Protein AF-0000000077049548 (afdb_homodimer)

Solvent-accessible surface area (backbone atoms only — not comparable to full-atom values): 28553 Å² total; per-residue (Å²): 128,61,29,34,34,37,39,36,40,35,47,70,86,26,44,59,67,60,49,52,52,50,53,41,50,53,29,49,76,67,76,37,63,57,44,39,32,38,60,30,44,77,62,73,90,47,93,85,62,75,56,80,41,52,42,52,79,80,43,31,29,67,56,37,22,68,75,67,72,37,53,69,68,55,10,49,52,47,44,48,46,49,44,51,74,42,48,64,58,56,51,57,60,57,64,75,51,66,58,65,30,35,37,38,33,38,47,49,35,61,51,49,49,36,31,70,41,60,40,46,22,52,41,43,50,49,43,40,72,73,51,40,48,57,32,34,36,37,34,38,39,38,78,62,49,76,46,63,58,40,42,49,18,44,47,33,48,50,49,18,30,42,60,42,40,71,43,55,73,44,42,33,29,21,54,42,82,80,47,55,68,70,60,49,57,60,61,64,62,52,44,26,64,58,47,38,53,51,48,42,65,70,66,42,98,40,98,46,53,55,57,46,49,16,50,26,47,26,38,49,60,35,43,49,84,49,59,44,62,30,32,97,89,34,67,68,35,47,49,51,50,53,50,52,52,33,59,75,64,47,56,63,53,64,70,55,50,66,74,63,61,78,77,77,77,78,72,77,81,122,127,60,29,33,35,38,39,36,40,36,46,70,86,26,44,58,68,59,48,51,52,50,51,41,51,53,30,48,76,68,77,36,63,55,44,40,31,38,60,30,42,78,63,73,89,46,94,84,61,75,58,81,40,52,40,50,79,80,44,30,30,67,57,37,21,68,75,68,71,38,53,70,67,55,10,48,52,47,44,48,46,50,44,50,73,40,48,64,58,56,50,55,61,55,64,77,49,65,58,67,30,33,36,37,34,38,47,47,36,61,51,49,49,36,32,70,41,61,38,48,22,53,39,44,49,49,42,40,72,73,50,40,48,58,31,33,35,37,34,37,41,38,75,63,48,73,45,62,58,40,41,50,16,45,48,34,46,51,51,18,30,43,59,41,39,71,42,54,74,46,41,31,28,22,54,44,82,79,45,54,69,70,61,49,57,60,62,64,60,50,48,25,63,58,46,40,53,52,46,41,68,70,67,42,100,41,96,45,53,56,56,46,50,17,52,25,47,25,38,49,59,37,41,49,82,49,59,44,63,30,33,96,89,33,66,67,34,46,48,53,51,55,51,51,53,32,59,76,65,46,55,63,53,65,70,54,50,66,73,64,60,75,76,74,75,77,71,76,82,121

InterPro domains:
  IPR004130 GPN-loop GTPase [PF03029] (8-251)
  IPR004130 GPN-loop GTPase [PTHR21231] (4-261)
  IPR027417 P-loop containing nucleoside triphosphate hydrolase [G3DSA:3.40.50.300] (5-262)
  IPR027417 P-loop containing nucleoside triphosphate hydrolase [SSF52540] (8-242)
  IPR030228 GPN-loop GTPase 3 [cd17872] (4-180)

Radius of gyration: 25.31 Å; Cα contacts (8 Å, |Δi|>4): 900; chains: 2; bounding box: 52×111×71 Å

Foldseek 3Di:
DFEEEEEEAAAPPLCLQVLLVLLCVVCVVVVAAEFEEEPFLADDDDPPDDHLYYLVVVPHLVCQCVVVVDDSVVSRLVSLQVCLVVVVVVLVSPVVDDRHHYYYYRHHNPLCCQAVNLSLLSNLVVVVVSRYQYEYEYGDELVQPQALVSLLVRVVSQVRSCVSNVHHYAYAHEPCVVDDPVSVVCQQFPQLVNSLVVVCVVVPPPVCVVVSVVSSVVCNVVGRSHYQYDYSVDVVSSVVVVVVSCVRSVNCPVVPCVVVPPPPPPPPPD/DFAEEEEEAAAPPLCLQVLLVLLCVLCVVVVAAEFEEEPFLADDDDPPDDHLYYLVVVPHLVCQCVVVVDDSVVSRLVSLQVCLVVVVVVLVSVVVDDRHHYYYYRHHNPLCCQAVNLSLLSNLVVVVVSRYQYEYEYGDELVQPQALVSLLVRVVSQVRSCVSNVHHYAYAHEPCVVDDPVSVVCQQFDQLVNSLVVVCVVVPPPVCVVVSVVSSVVCNVVGRSHYQYDYSVDVVSSVVVVVVSCVRSVNCPVVPCVVPPPPPPPPPPD

Organism: Blastocystis hominis (NCBI:txid12968)

Secondary structure (DSSP, 8-state):
--EEEEEEE--TTS-HHHHHHHHHHHHHHTT--EEEEE--TT----TT---SEEGGGT--HHHHHHHHT--HHHHHHHHHHHHHHTHHHHHHHHTTS-TT-EEEEE--S-THHHHT-SHHHHHHHHHHHTTEEEEEEEEEEGGG--SHHHHHHHHHHHHHHHHHHTS-EEEEEE-GGGS-HHHHHHHHS--HHHHHHHHHHHH-S-TTHHHHHHHHHHHHHT---PEEE--TT-HHHHHHHHHHHHHHTTTTHHHHHTT-----------/--EEEEEEE--TTS-HHHHHHHHHHHHHHTT--EEEEE--TT----TT---SEEGGGT--HHHHHHHHT--HHHHHHHHHHHHHHTHHHHHHHHTTS-TT-EEEEE--S-THHHHT-SHHHHHHHHHHHTTEEEEEEEEEEGGG--SHHHHHHHHHHHHHHHHHHTS-EEEEEE-GGGS-HHHHHHHHS--HHHHHHHHHHHH-S-TTHHHHHHHHHHHHHT----EEE--TT-HHHHHHHHHHHHHHTTTTHHHHHTT-----------

Structure (mmCIF, N/CA/C/O backbone):
data_AF-0000000077049548-model_v1
#
loop_
_entity.id
_entity.type
_entity.pdbx_description
1 polymer 'GPN-loop GTPase 3'
#
loop_
_atom_site.group_PDB
_atom_site.id
_atom_site.type_symbol
_atom_site.label_atom_id
_atom_site.label_alt_id
_atom_site.label_comp_id
_atom_site.label_asym_id
_atom_site.label_entity_id
_atom_site.label_seq_id
_atom_site.pdbx_PDB_ins_code
_atom_site.Cartn_x
_atom_site.Cartn_y
_atom_site.Cartn_z
_atom_site.occupancy
_atom_site.B_iso_or_equiv
_atom_site.auth_seq_id
_atom_site.auth_comp_id
_atom_site.auth_asym_id
_atom_site.auth_atom_id
_atom_site.pdbx_PDB_model_num
ATOM 1 N N . MET A 1 1 ? 6.02 31.562 17.547 1 65.31 1 MET A N 1
ATOM 2 C CA . MET A 1 1 ? 4.855 31.141 16.781 1 65.31 1 MET A CA 1
ATOM 3 C C . MET A 1 1 ? 5.207 29.969 15.859 1 65.31 1 MET A C 1
ATOM 5 O O . MET A 1 1 ? 6.352 29.859 15.414 1 65.31 1 MET A O 1
ATOM 9 N N . VAL A 1 2 ? 4.52 28.781 15.922 1 84.06 2 VAL A N 1
ATOM 10 C CA . VAL A 1 2 ? 4.926 27.562 15.219 1 84.06 2 VAL A CA 1
ATOM 11 C C . VAL A 1 2 ? 3.873 27.188 14.18 1 84.06 2 VAL A C 1
ATOM 13 O O . VAL A 1 2 ? 2.676 27.375 14.406 1 84.06 2 VAL A O 1
ATOM 16 N N . ARG A 1 3 ? 4.262 26.969 12.93 1 91.56 3 ARG A N 1
ATOM 17 C CA . ARG A 1 3 ? 3.393 26.438 11.891 1 91.56 3 ARG A CA 1
ATOM 18 C C . ARG A 1 3 ? 2.992 25 12.188 1 91.56 3 ARG A C 1
ATOM 20 O O . ARG A 1 3 ? 3.854 24.141 12.398 1 91.56 3 ARG A O 1
ATOM 27 N N . CYS A 1 4 ? 1.661 24.812 12.328 1 94.12 4 CYS A N 1
ATOM 28 C CA . CYS A 1 4 ? 1.133 23.484 12.617 1 94.12 4 CYS A CA 1
ATOM 29 C C . CYS A 1 4 ? 0.295 22.969 11.461 1 94.12 4 CYS A C 1
ATOM 31 O O . CYS A 1 4 ? -0.096 23.734 10.578 1 94.12 4 CYS A O 1
ATOM 33 N N . GLY A 1 5 ? 0.14 21.719 11.469 1 95.44 5 GLY A N 1
ATOM 34 C CA . GLY A 1 5 ? -0.709 21.234 10.391 1 95.44 5 GLY A CA 1
ATOM 35 C C . GLY A 1 5 ? -0.868 19.734 10.391 1 95.44 5 GLY A C 1
ATOM 36 O O . GLY A 1 5 ? -0.428 19.047 11.32 1 95.44 5 GLY A O 1
ATOM 37 N N . GLN A 1 6 ? -1.637 19.25 9.43 1 97.62 6 GLN A N 1
ATOM 38 C CA . GLN A 1 6 ? -1.925 17.828 9.219 1 97.62 6 GLN A CA 1
ATOM 39 C C . GLN A 1 6 ? -1.451 17.375 7.844 1 97.62 6 GLN A C 1
ATOM 41 O O . GLN A 1 6 ? -1.656 18.062 6.848 1 97.62 6 GLN A O 1
ATOM 46 N N . LEU A 1 7 ? -0.739 16.281 7.855 1 97.69 7 LEU A N 1
ATOM 47 C CA . LEU A 1 7 ? -0.551 15.531 6.621 1 97.69 7 LEU A CA 1
ATOM 48 C C . LEU A 1 7 ? -1.591 14.422 6.496 1 97.69 7 LEU A C 1
ATOM 50 O O . LEU A 1 7 ? -1.579 13.461 7.273 1 97.69 7 LEU A O 1
ATOM 54 N N . VAL A 1 8 ? -2.465 14.562 5.5 1 97.12 8 VAL A N 1
ATOM 55 C CA . VAL A 1 8 ? -3.586 13.633 5.371 1 97.12 8 VAL A CA 1
ATOM 56 C C . VAL A 1 8 ? -3.217 12.508 4.414 1 97.12 8 VAL A C 1
ATOM 58 O O . VAL A 1 8 ? -2.926 12.75 3.238 1 97.12 8 VAL A O 1
ATOM 61 N N . VAL A 1 9 ? -3.232 11.266 4.93 1 95.5 9 VAL A N 1
ATOM 62 C CA . VAL A 1 9 ? -2.801 10.094 4.176 1 95.5 9 VAL A CA 1
ATOM 63 C C . VAL A 1 9 ? -3.889 9.023 4.211 1 95.5 9 VAL A C 1
ATOM 65 O O . VAL A 1 9 ? -4.758 9.039 5.086 1 95.5 9 VAL A O 1
ATOM 68 N N . GLY A 1 10 ? -3.883 8.141 3.221 1 91.38 10 GLY A N 1
ATOM 69 C CA . GLY A 1 10 ? -4.824 7.035 3.117 1 91.38 10 GLY A CA 1
ATOM 70 C C . GLY A 1 10 ? -5 6.539 1.695 1 91.38 10 GLY A C 1
ATOM 71 O O . GLY A 1 10 ? -4.613 7.215 0.741 1 91.38 10 GLY A O 1
ATOM 72 N N . PRO A 1 11 ? -5.535 5.379 1.593 1 88.19 11 PRO A N 1
ATOM 73 C CA . PRO A 1 11 ? -5.734 4.816 0.256 1 88.19 11 PRO A CA 1
ATOM 74 C C . PRO A 1 11 ? -6.703 5.637 -0.594 1 88.19 11 PRO A C 1
ATOM 76 O O . PRO A 1 11 ? -7.375 6.535 -0.078 1 88.19 11 PRO A O 1
ATOM 79 N N . ALA A 1 12 ? -6.652 5.262 -1.921 1 83.38 12 ALA A N 1
ATOM 80 C CA . ALA A 1 12 ? -7.578 5.922 -2.838 1 83.38 12 ALA A CA 1
ATOM 81 C C . ALA A 1 12 ? -9.023 5.684 -2.42 1 83.38 12 ALA A C 1
ATOM 83 O O . ALA A 1 12 ? -9.391 4.57 -2.033 1 83.38 12 ALA A O 1
ATOM 84 N N . GLY A 1 13 ? -9.797 6.707 -2.389 1 81.81 13 GLY A N 1
ATOM 85 C CA . GLY A 1 13 ? -11.219 6.578 -2.094 1 81.81 13 GLY A CA 1
ATOM 86 C C . GLY A 1 13 ? -11.539 6.746 -0.621 1 81.81 13 GLY A C 1
ATOM 87 O O . GLY A 1 13 ? -12.703 6.754 -0.232 1 81.81 13 GLY A O 1
ATOM 88 N N . SER A 1 14 ? -10.547 6.945 0.199 1 89.31 14 SER A N 1
ATOM 89 C CA . SER A 1 14 ? -10.781 7.031 1.638 1 89.31 14 SER A CA 1
ATOM 90 C C . SER A 1 14 ? -11.375 8.383 2.02 1 89.31 14 SER A C 1
ATOM 92 O O . SER A 1 14 ? -11.828 8.57 3.15 1 89.31 14 SER A O 1
ATOM 94 N N . GLY A 1 15 ? -11.352 9.383 1.109 1 89.94 15 GLY A N 1
ATOM 95 C CA . GLY A 1 15 ? -11.977 10.68 1.364 1 89.94 15 GLY A CA 1
ATOM 96 C C . GLY A 1 15 ? -10.984 11.742 1.788 1 89.94 15 GLY A C 1
ATOM 97 O O . GLY A 1 15 ? -11.328 12.664 2.525 1 89.94 15 GLY A O 1
ATOM 98 N N . LYS A 1 16 ? -9.805 11.625 1.377 1 93.19 16 LYS A N 1
ATOM 99 C CA . LYS A 1 16 ? -8.742 12.547 1.787 1 93.19 16 LYS A CA 1
ATOM 100 C C . LYS A 1 16 ? -9.102 13.992 1.437 1 93.19 16 LYS A C 1
ATOM 102 O O . LYS A 1 16 ? -9.062 14.867 2.297 1 93.19 16 LYS A O 1
ATOM 107 N N . SER A 1 17 ? -9.445 14.227 0.155 1 90.94 17 SER A N 1
ATOM 108 C CA . SER A 1 17 ? -9.758 15.586 -0.277 1 90.94 17 SER A CA 1
ATOM 109 C C . SER A 1 17 ? -10.992 16.125 0.441 1 90.94 17 SER A C 1
ATOM 111 O O . SER A 1 17 ? -11.023 17.297 0.837 1 90.94 17 SER A O 1
ATOM 113 N N . THR A 1 18 ? -11.961 15.305 0.576 1 91.5 18 THR A N 1
ATOM 114 C CA . THR A 1 18 ? -13.164 15.688 1.303 1 91.5 18 THR A CA 1
ATOM 115 C C . THR A 1 18 ? -12.836 16.031 2.75 1 91.5 18 THR A C 1
ATOM 117 O O . THR A 1 18 ? -13.32 17.031 3.279 1 91.5 18 THR A O 1
ATOM 120 N N . TYR A 1 19 ? -12.055 15.219 3.391 1 95.75 19 TYR A N 1
ATOM 121 C CA . TYR A 1 19 ? -11.602 15.469 4.758 1 95.75 19 TYR A CA 1
ATOM 122 C C . TYR A 1 19 ? -10.875 16.797 4.859 1 95.75 19 TYR A C 1
ATOM 124 O O . TYR A 1 19 ? -11.164 17.609 5.754 1 95.75 19 TYR A O 1
ATOM 132 N N . CYS A 1 20 ? -9.93 17.016 3.975 1 96.06 20 CYS A N 1
ATOM 133 C CA . CYS A 1 20 ? -9.133 18.234 3.996 1 96.06 20 CYS A CA 1
ATOM 134 C C . CYS A 1 20 ? -10.016 19.484 3.891 1 96.06 20 CYS A C 1
ATOM 136 O O . CYS A 1 20 ? -9.844 20.438 4.648 1 96.06 20 CYS A O 1
ATOM 138 N N . ASN A 1 21 ? -10.953 19.438 2.984 1 94 21 ASN A N 1
ATOM 139 C CA . ASN A 1 21 ? -11.852 20.562 2.814 1 94 21 ASN A CA 1
ATOM 140 C C . ASN A 1 21 ? -12.727 20.781 4.047 1 94 21 ASN A C 1
ATOM 142 O O . ASN A 1 21 ? -12.961 21.906 4.465 1 94 21 ASN A O 1
ATOM 146 N N . ALA A 1 22 ? -13.219 19.719 4.582 1 95.12 22 ALA A N 1
ATOM 147 C CA . ALA A 1 22 ? -14.07 19.797 5.766 1 95.12 22 ALA A CA 1
ATOM 148 C C . ALA A 1 22 ? -13.32 20.406 6.941 1 95.12 22 ALA A C 1
ATOM 150 O O . ALA A 1 22 ? -13.852 21.266 7.652 1 95.12 22 ALA A O 1
ATOM 151 N N . ILE A 1 23 ? -12.117 19.969 7.176 1 96.31 23 ILE A N 1
ATOM 152 C CA . ILE A 1 23 ? -11.312 20.484 8.281 1 96.31 23 ILE A CA 1
ATOM 153 C C . ILE A 1 23 ? -10.984 21.953 8.055 1 96.31 23 ILE A C 1
ATOM 155 O O . ILE A 1 23 ? -11.008 22.75 8.992 1 96.31 23 ILE A O 1
ATOM 159 N N . LYS A 1 24 ? -10.68 22.297 6.836 1 95.5 24 LYS A N 1
ATOM 160 C CA . LYS A 1 24 ? -10.43 23.703 6.523 1 95.5 24 LYS A CA 1
ATOM 161 C C .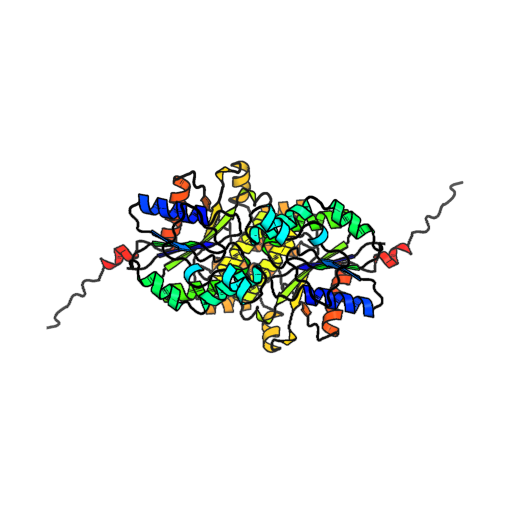 LYS A 1 24 ? -11.648 24.562 6.859 1 95.5 24 LYS A C 1
ATOM 163 O O . LYS A 1 24 ? -11.508 25.641 7.461 1 95.5 24 LYS A O 1
ATOM 168 N N . GLU A 1 25 ? -12.789 24.109 6.418 1 94.94 25 GLU A N 1
ATOM 169 C CA . GLU A 1 25 ? -14.016 24.828 6.707 1 94.94 25 GLU A CA 1
ATOM 170 C C . GLU A 1 25 ? -14.266 24.922 8.211 1 94.94 25 GLU A C 1
ATOM 172 O O . GLU A 1 25 ? -14.695 25.969 8.711 1 94.94 25 GLU A O 1
ATOM 177 N N . LEU A 1 26 ? -14.047 23.859 8.883 1 96.19 26 LEU A N 1
ATOM 178 C CA . LEU A 1 26 ? -14.195 23.844 10.328 1 96.19 26 LEU A CA 1
ATOM 179 C C . LEU A 1 26 ? -13.266 24.859 10.984 1 96.19 26 LEU A C 1
ATOM 181 O O . LEU A 1 26 ? -13.664 25.562 11.922 1 96.19 26 LEU A O 1
ATOM 185 N N . CYS A 1 27 ? -12.062 24.938 10.555 1 94.94 27 CYS A N 1
ATOM 186 C CA . CYS A 1 27 ? -11.109 25.922 11.047 1 94.94 27 CYS A CA 1
ATOM 187 C C . CYS A 1 27 ? -11.617 27.344 10.797 1 94.94 27 CYS A C 1
ATOM 189 O O . CYS A 1 27 ? -11.539 28.203 11.68 1 94.94 27 CYS A O 1
ATOM 191 N N . ALA A 1 28 ? -12.109 27.562 9.602 1 94.06 28 ALA A N 1
ATOM 192 C CA . ALA A 1 28 ? -12.648 28.875 9.266 1 94.06 28 ALA A CA 1
ATOM 193 C C . ALA A 1 28 ? -13.781 29.266 10.219 1 94.06 28 ALA A C 1
ATOM 195 O O . ALA A 1 28 ? -13.852 30.406 10.68 1 94.06 28 ALA A O 1
ATOM 196 N N . ASP A 1 29 ? -14.594 28.344 10.508 1 95.25 29 ASP A N 1
ATOM 197 C CA . ASP A 1 29 ? -15.711 28.562 11.422 1 95.25 29 ASP A CA 1
ATOM 198 C C . ASP A 1 29 ? -15.219 28.922 12.82 1 95.25 29 ASP A C 1
ATOM 200 O O . ASP A 1 29 ? -15.914 29.609 13.578 1 95.25 29 ASP A O 1
ATOM 204 N N . GLN A 1 30 ? -14.062 28.484 13.133 1 94 30 GLN A N 1
ATOM 205 C CA . GLN A 1 30 ? -13.477 28.75 14.445 1 94 30 GLN A CA 1
ATOM 206 C C . GLN A 1 30 ? -12.5 29.922 14.383 1 94 30 GLN A C 1
ATOM 208 O O . GLN A 1 30 ? -11.672 30.078 15.281 1 94 30 GLN A O 1
ATOM 213 N N . HIS A 1 31 ? -12.43 30.641 13.266 1 93.38 31 HIS A N 1
ATOM 214 C CA . HIS A 1 31 ? -11.602 31.812 13.047 1 93.38 31 HIS A CA 1
ATOM 215 C C . HIS A 1 31 ? -10.117 31.469 13.094 1 93.38 31 HIS A C 1
ATOM 217 O O . HIS A 1 31 ? -9.312 32.219 13.648 1 93.38 31 HIS A O 1
ATOM 223 N N . ARG A 1 32 ? -9.883 30.234 12.648 1 91.69 32 ARG A N 1
ATOM 224 C CA . ARG A 1 32 ? -8.508 29.766 12.453 1 91.69 32 ARG A CA 1
ATOM 225 C C . ARG A 1 32 ? -8.117 29.797 10.984 1 91.69 32 ARG A C 1
ATOM 227 O O . ARG A 1 32 ? -8.875 29.344 10.125 1 91.69 32 ARG A O 1
ATOM 234 N N . ARG A 1 33 ? -7.055 30.469 10.75 1 92.69 33 ARG A N 1
ATOM 235 C CA . ARG A 1 33 ? -6.578 30.516 9.367 1 92.69 33 ARG A CA 1
ATOM 236 C C . ARG A 1 33 ? -5.945 29.188 8.961 1 92.69 33 ARG A C 1
ATOM 238 O O . ARG A 1 33 ? -4.887 28.812 9.469 1 92.69 33 ARG A O 1
ATOM 245 N N . ALA A 1 34 ? -6.555 28.516 8.023 1 95.5 34 ALA A N 1
ATOM 246 C CA . ALA A 1 34 ? -6.055 27.219 7.539 1 95.5 34 ALA A CA 1
ATOM 247 C C . ALA A 1 34 ? -5.773 27.281 6.039 1 95.5 34 ALA A C 1
ATOM 249 O O . ALA A 1 34 ? -6.504 27.922 5.289 1 95.5 34 ALA A O 1
ATOM 250 N N . TYR A 1 35 ? -4.723 26.688 5.66 1 96.5 35 TYR A N 1
ATOM 251 C CA . TYR A 1 35 ? -4.297 26.641 4.266 1 96.5 35 TYR A CA 1
ATOM 252 C C . TYR A 1 35 ? -4.285 25.203 3.748 1 96.5 35 TYR A C 1
ATOM 254 O O . TYR A 1 35 ? -3.795 24.297 4.422 1 96.5 35 TYR A O 1
ATOM 262 N N . LEU A 1 36 ? -4.836 25.016 2.578 1 96.56 36 LEU A N 1
ATOM 263 C CA . LEU A 1 36 ? -4.891 23.703 1.933 1 96.56 36 LEU A CA 1
ATOM 264 C C . LEU A 1 36 ? -3.785 23.562 0.894 1 96.56 36 LEU A C 1
ATOM 266 O O . LEU A 1 36 ? -3.678 24.391 -0.022 1 96.56 36 LEU A O 1
ATOM 270 N N . ILE A 1 37 ? -2.965 22.578 1.065 1 97.12 37 ILE A N 1
ATOM 271 C CA . ILE A 1 37 ? -1.837 22.312 0.178 1 97.12 37 ILE A CA 1
ATOM 272 C C . ILE A 1 37 ? -2.047 20.984 -0.545 1 97.12 37 ILE A C 1
ATOM 274 O O . ILE A 1 37 ? -2.205 19.938 0.093 1 97.12 37 ILE A O 1
ATOM 278 N N . ASN A 1 38 ? -2.002 20.984 -1.844 1 96.5 38 ASN A N 1
ATOM 279 C CA . ASN A 1 38 ? -2.117 19.766 -2.631 1 96.5 38 ASN A CA 1
ATOM 280 C C . ASN A 1 38 ? -0.749 19.156 -2.936 1 96.5 38 ASN A C 1
ATOM 282 O O . ASN A 1 38 ? 0.067 19.766 -3.623 1 96.5 38 ASN A O 1
ATOM 286 N N . LEU A 1 39 ? -0.528 17.969 -2.434 1 96.62 39 LEU A N 1
ATOM 287 C CA . LEU A 1 39 ? 0.709 17.266 -2.73 1 96.62 39 LEU A CA 1
ATOM 288 C C . LEU A 1 39 ? 0.445 16.078 -3.646 1 96.62 39 LEU A C 1
ATOM 290 O O . LEU A 1 39 ? 1.303 15.195 -3.803 1 96.62 39 LEU A O 1
ATOM 294 N N . ASP A 1 40 ? -0.738 15.961 -4.254 1 92.88 40 ASP A N 1
ATOM 295 C CA . ASP A 1 40 ? -1.107 14.906 -5.195 1 92.88 40 ASP A CA 1
ATOM 296 C C . ASP A 1 40 ? -0.995 15.391 -6.637 1 92.88 40 ASP A C 1
ATOM 298 O O . ASP A 1 40 ? -1.884 16.094 -7.133 1 92.88 40 ASP A O 1
ATOM 302 N N . PRO A 1 41 ? 0.053 14.922 -7.309 1 92.69 41 PRO A N 1
ATOM 303 C CA . PRO A 1 41 ? 0.194 15.359 -8.703 1 92.69 41 PRO A CA 1
ATOM 304 C C . PRO A 1 41 ? -0.937 14.852 -9.594 1 92.69 41 PRO A C 1
ATOM 306 O O . PRO A 1 41 ? -1.082 15.305 -10.734 1 92.69 41 PRO A O 1
ATOM 309 N N . ALA A 1 42 ? -1.736 13.859 -9.109 1 85.62 42 ALA A N 1
ATOM 310 C CA . ALA A 1 42 ? -2.816 13.273 -9.898 1 85.62 42 ALA A CA 1
ATOM 311 C C . ALA A 1 42 ? -4.172 13.836 -9.477 1 85.62 42 ALA A C 1
ATOM 313 O O . ALA A 1 42 ? -5.215 13.344 -9.914 1 85.62 42 ALA A O 1
ATOM 314 N N . ALA A 1 43 ? -4.164 14.82 -8.586 1 85.44 43 ALA A N 1
ATOM 315 C CA . ALA A 1 43 ? -5.426 15.383 -8.109 1 85.44 43 ALA A CA 1
ATOM 316 C C . ALA A 1 43 ? -6.254 15.93 -9.266 1 85.44 43 ALA A C 1
ATOM 318 O O . ALA A 1 43 ? -5.711 16.516 -10.211 1 85.44 43 ALA A O 1
ATOM 319 N N . GLU A 1 44 ? -7.504 15.641 -9.188 1 76.19 44 GLU A N 1
ATOM 320 C CA . GLU A 1 44 ? -8.422 16.219 -10.172 1 76.19 44 GLU A CA 1
ATOM 321 C C . GLU A 1 44 ? -8.922 17.594 -9.719 1 76.19 44 GLU A C 1
ATOM 323 O O . GLU A 1 44 ? -8.977 17.875 -8.523 1 76.19 44 GLU A O 1
ATOM 328 N N . ASP A 1 45 ? -9.125 18.359 -10.758 1 70.12 45 ASP A N 1
ATOM 329 C CA . ASP A 1 45 ? -9.664 19.672 -10.445 1 70.12 45 ASP A CA 1
ATOM 330 C C . ASP A 1 45 ? -11.141 19.578 -10.062 1 70.12 45 ASP A C 1
ATOM 332 O O . ASP A 1 45 ? -11.953 19.047 -10.82 1 70.12 45 ASP A O 1
ATOM 336 N N . LEU A 1 46 ? -11.242 19.812 -8.805 1 65.5 46 LEU A N 1
ATOM 337 C CA . LEU A 1 46 ? -12.641 19.906 -8.383 1 65.5 46 LEU A CA 1
ATOM 338 C C . LEU A 1 46 ? -13.102 21.359 -8.328 1 65.5 46 LEU A C 1
ATOM 340 O O . LEU A 1 46 ? -12.32 22.25 -8 1 65.5 46 LEU A O 1
ATOM 344 N N . PRO A 1 47 ? -14.281 21.594 -8.852 1 58.78 47 PRO A N 1
ATOM 345 C CA . PRO A 1 47 ? -14.805 22.953 -8.992 1 58.78 47 PRO A CA 1
ATOM 346 C C . PRO A 1 47 ? -14.648 23.781 -7.719 1 58.78 47 PRO A C 1
ATOM 348 O O . PRO A 1 47 ? -14.414 24.984 -7.785 1 58.78 47 PRO A O 1
ATOM 351 N N . TYR A 1 48 ? -14.82 23.25 -6.688 1 57.75 48 TYR A N 1
ATOM 352 C CA . TYR A 1 48 ? -14.883 24.078 -5.48 1 57.75 48 TYR A CA 1
ATOM 353 C C . TYR A 1 48 ? -13.656 23.844 -4.602 1 57.75 48 TYR A C 1
ATOM 355 O O . TYR A 1 48 ? -13.609 24.297 -3.459 1 57.75 48 TYR A O 1
ATOM 363 N N . GLU A 1 49 ? -12.781 23.219 -5.23 1 64.62 49 GLU A N 1
ATOM 364 C CA . GLU A 1 49 ? -11.594 22.984 -4.418 1 64.62 49 GLU A CA 1
ATOM 365 C C . GLU A 1 49 ? -10.461 23.938 -4.797 1 64.62 49 GLU A C 1
ATOM 367 O O . GLU A 1 49 ? -10.172 24.125 -5.98 1 64.62 49 GLU A O 1
ATOM 372 N N . PHE A 1 50 ? -10.156 24.734 -3.768 1 80.94 50 PHE A N 1
ATOM 373 C CA . PHE A 1 50 ? -9.039 25.656 -3.951 1 80.94 50 PHE A CA 1
ATOM 374 C C . PHE A 1 50 ? -7.863 25.266 -3.057 1 80.94 50 PHE A C 1
ATOM 376 O O . PHE A 1 50 ? -8.039 25.031 -1.86 1 80.94 50 PHE A O 1
ATOM 383 N N . TRP A 1 51 ? -6.777 25.062 -3.711 1 91.88 51 TRP A N 1
ATOM 384 C CA . TRP A 1 51 ? -5.527 24.844 -2.992 1 91.88 51 TRP A CA 1
ATOM 385 C C . TRP A 1 51 ? -4.672 26.094 -2.971 1 91.88 51 TRP A C 1
ATOM 387 O O . TRP A 1 51 ? -4.52 26.766 -3.994 1 91.88 51 TRP A O 1
ATOM 397 N N . GLU A 1 52 ? -4.188 26.5 -1.822 1 95.06 52 GLU A N 1
ATOM 398 C CA . GLU A 1 52 ? -3.271 27.625 -1.729 1 95.06 52 GLU A CA 1
ATOM 399 C C . GLU A 1 52 ? -1.942 27.312 -2.412 1 95.06 52 GLU A C 1
ATOM 401 O O . GLU A 1 52 ? -1.309 28.203 -2.98 1 95.06 52 GLU A O 1
ATOM 406 N N . ILE A 1 53 ? -1.505 26.156 -2.295 1 96.5 53 ILE A N 1
ATOM 407 C CA . ILE A 1 53 ? -0.331 25.625 -2.982 1 96.5 53 ILE A CA 1
ATOM 408 C C . ILE A 1 53 ? -0.688 24.328 -3.689 1 96.5 53 ILE A C 1
ATOM 410 O O . ILE A 1 53 ? -1.398 23.484 -3.135 1 96.5 53 ILE A O 1
ATOM 414 N N . ASP A 1 54 ? -0.172 24.156 -4.941 1 96.25 54 ASP A N 1
ATOM 415 C CA . ASP A 1 54 ? -0.445 22.984 -5.773 1 96.25 54 ASP A CA 1
ATOM 416 C C . ASP A 1 54 ? 0.842 22.422 -6.375 1 96.25 54 ASP A C 1
ATOM 418 O O . ASP A 1 54 ? 1.488 23.078 -7.191 1 96.25 54 ASP A O 1
ATOM 422 N N . ILE A 1 55 ? 1.133 21.203 -5.973 1 96.62 55 ILE A N 1
ATOM 423 C CA . ILE A 1 55 ? 2.359 20.578 -6.461 1 96.62 55 ILE A CA 1
ATOM 424 C C . ILE A 1 55 ? 2.357 20.562 -7.988 1 96.62 55 ILE A C 1
ATOM 426 O O . ILE A 1 55 ? 3.42 20.516 -8.617 1 96.62 55 ILE A O 1
ATOM 430 N N . ARG A 1 56 ? 1.264 20.594 -8.664 1 94.56 56 ARG A N 1
ATOM 431 C CA . ARG A 1 56 ? 1.156 20.531 -10.117 1 94.56 56 ARG A CA 1
ATOM 432 C C . ARG A 1 56 ? 1.771 21.766 -10.766 1 94.56 56 ARG A C 1
ATOM 434 O O . ARG A 1 56 ? 2.068 21.766 -11.961 1 94.56 56 ARG A O 1
ATOM 441 N N . ASP A 1 57 ? 1.938 22.797 -9.984 1 95 57 ASP A N 1
ATOM 442 C CA . ASP A 1 57 ? 2.652 23.969 -10.461 1 95 57 ASP A CA 1
ATOM 443 C C . ASP A 1 57 ? 4.148 23.688 -10.586 1 95 57 ASP A C 1
ATOM 445 O O . ASP A 1 57 ? 4.867 24.422 -11.281 1 95 57 ASP A O 1
ATOM 449 N N . LEU A 1 58 ? 4.629 22.766 -9.82 1 96.12 58 LEU A N 1
ATOM 450 C CA . LEU A 1 58 ? 6.016 22.328 -9.914 1 96.12 58 LEU A CA 1
ATOM 451 C C . LEU A 1 58 ? 6.164 21.203 -10.938 1 96.12 58 LEU A C 1
ATOM 453 O O . LEU A 1 58 ? 7.027 21.266 -11.812 1 96.12 58 LEU A O 1
ATOM 457 N N . ILE A 1 59 ? 5.332 20.172 -10.773 1 94.88 59 ILE A N 1
ATOM 458 C CA . ILE A 1 59 ? 5.363 19 -11.633 1 94.88 59 ILE A CA 1
ATOM 459 C C . ILE A 1 59 ? 4 18.312 -11.625 1 94.88 59 ILE A C 1
ATOM 461 O O . ILE A 1 59 ? 3.412 18.109 -10.562 1 94.88 59 ILE A O 1
ATOM 465 N N . SER A 1 60 ? 3.52 18.031 -12.789 1 91.56 60 SER A N 1
ATOM 466 C CA . SER A 1 60 ? 2.25 17.312 -12.891 1 91.56 60 SER A CA 1
ATOM 467 C C . SER A 1 60 ? 2.451 15.906 -13.414 1 91.56 60 SER A C 1
ATOM 469 O O . SER A 1 60 ? 3.457 15.617 -14.07 1 91.56 60 SER A O 1
ATOM 471 N N . LEU A 1 61 ? 1.496 15.031 -13.039 1 88.81 61 LEU A N 1
ATOM 472 C CA . LEU A 1 61 ? 1.569 13.641 -13.492 1 88.81 61 LEU A CA 1
ATOM 473 C C . LEU A 1 61 ? 1.607 13.578 -15.016 1 88.81 61 LEU A C 1
ATOM 475 O O . LEU A 1 61 ? 2.408 12.836 -15.586 1 88.81 61 LEU A O 1
ATOM 479 N N . ASP A 1 62 ? 0.79 14.344 -15.688 1 85.81 62 ASP A N 1
ATOM 480 C CA . ASP A 1 62 ? 0.723 14.344 -17.141 1 85.81 62 ASP A CA 1
ATOM 481 C C . ASP A 1 62 ? 2.076 14.695 -17.75 1 85.81 62 ASP A C 1
ATOM 483 O O . ASP A 1 62 ? 2.521 14.047 -18.703 1 85.81 62 ASP A O 1
ATOM 487 N N . ASP A 1 63 ? 2.668 15.711 -17.234 1 89.5 63 ASP A N 1
ATOM 488 C CA . ASP A 1 63 ? 3.971 16.141 -17.734 1 89.5 63 ASP A CA 1
ATOM 489 C C . ASP A 1 63 ? 5.023 15.055 -17.516 1 89.5 63 ASP A C 1
ATOM 491 O O . ASP A 1 63 ? 5.855 14.812 -18.406 1 89.5 63 ASP A O 1
ATOM 495 N N . ALA A 1 64 ? 4.957 14.422 -16.312 1 89.44 64 ALA A N 1
ATOM 496 C CA . ALA A 1 64 ? 5.93 13.375 -16 1 89.44 64 ALA A CA 1
ATOM 497 C C . ALA A 1 64 ? 5.773 12.188 -16.938 1 89.44 64 ALA A C 1
ATOM 499 O O . ALA A 1 64 ? 6.766 11.656 -17.438 1 89.44 64 ALA A O 1
ATOM 500 N N . VAL A 1 65 ? 4.582 11.758 -17.172 1 84.75 65 VAL A N 1
ATOM 501 C CA . VAL A 1 65 ? 4.301 10.602 -18.016 1 84.75 65 VAL A CA 1
ATOM 502 C C . VAL A 1 65 ? 4.73 10.898 -19.453 1 84.75 65 VAL A C 1
ATOM 504 O O . VAL A 1 65 ? 5.363 10.07 -20.109 1 84.75 65 VAL A O 1
ATOM 507 N N . ASP A 1 66 ? 4.461 12.062 -19.922 1 86.5 66 ASP A N 1
ATOM 508 C CA . ASP A 1 66 ? 4.738 12.438 -21.312 1 86.5 66 ASP A CA 1
ATOM 509 C C . ASP A 1 66 ? 6.234 12.633 -21.531 1 86.5 66 ASP A C 1
ATOM 511 O O . ASP A 1 66 ? 6.785 12.172 -22.547 1 86.5 66 ASP A O 1
ATOM 515 N N . GLU A 1 67 ? 6.863 13.281 -20.609 1 88.62 67 GLU A N 1
ATOM 516 C CA . GLU A 1 67 ? 8.266 13.656 -20.781 1 88.62 67 GLU A CA 1
ATOM 517 C C . GLU A 1 67 ? 9.195 12.477 -20.484 1 88.62 67 GLU A C 1
ATOM 519 O O . GLU A 1 67 ? 10.227 12.32 -21.141 1 88.62 67 GLU A O 1
ATOM 524 N N . MET A 1 68 ? 8.82 11.633 -19.484 1 85.25 68 MET A N 1
ATOM 525 C CA . MET A 1 68 ? 9.719 10.57 -19.031 1 85.25 68 MET A CA 1
ATOM 526 C C . MET A 1 68 ? 9.312 9.234 -19.641 1 85.25 68 MET A C 1
ATOM 528 O O . MET A 1 68 ? 10.016 8.234 -19.469 1 85.25 68 MET A O 1
ATOM 532 N N . LYS A 1 69 ? 8.18 9.156 -20.359 1 82.25 69 LYS A N 1
ATOM 533 C CA . LYS A 1 69 ? 7.676 7.938 -21 1 82.25 69 LYS A CA 1
ATOM 534 C C . LYS A 1 69 ? 7.473 6.824 -19.969 1 82.25 69 LYS A C 1
ATOM 536 O O . LYS A 1 69 ? 7.906 5.691 -20.188 1 82.25 69 LYS A O 1
ATOM 541 N N . LEU A 1 70 ? 6.906 7.199 -18.859 1 77.62 70 LEU A N 1
ATOM 542 C CA . LEU A 1 70 ? 6.59 6.281 -17.781 1 77.62 70 LEU A CA 1
ATOM 543 C C . LEU A 1 70 ? 5.102 5.945 -17.766 1 77.62 70 LEU A C 1
ATOM 545 O O . LEU A 1 70 ? 4.289 6.688 -18.312 1 77.62 70 LEU A O 1
ATOM 549 N N . GLY A 1 71 ? 4.852 4.82 -17.266 1 74.38 71 GLY A N 1
ATOM 550 C CA . GLY A 1 71 ? 3.455 4.562 -16.953 1 74.38 71 GLY A CA 1
ATOM 551 C C . GLY A 1 71 ? 2.916 5.441 -15.844 1 74.38 71 GLY A C 1
ATOM 552 O O . GLY A 1 71 ? 3.67 6.18 -15.203 1 74.38 71 GLY A O 1
ATOM 553 N N . PRO A 1 72 ? 1.664 5.422 -15.648 1 75.94 72 PRO A N 1
ATOM 554 C CA . PRO A 1 72 ? 1.03 6.254 -14.625 1 75.94 72 PRO A CA 1
ATOM 555 C C . PRO A 1 72 ? 1.645 6.062 -13.242 1 75.94 72 PRO A C 1
ATOM 557 O O . PRO A 1 72 ? 1.88 7.035 -12.523 1 75.94 72 PRO A O 1
ATOM 560 N N . ASN A 1 73 ? 1.915 4.883 -12.828 1 77.69 73 ASN A N 1
ATOM 561 C CA . ASN A 1 73 ? 2.51 4.625 -11.516 1 77.69 73 ASN A CA 1
ATOM 562 C C . ASN A 1 73 ? 3.928 5.18 -11.43 1 77.69 73 ASN A C 1
ATOM 564 O O . ASN A 1 73 ? 4.277 5.844 -10.453 1 77.69 73 ASN A O 1
ATOM 568 N N . GLY A 1 74 ? 4.594 4.832 -12.469 1 81.75 74 GLY A N 1
ATOM 569 C CA . GLY A 1 74 ? 5.938 5.383 -12.523 1 81.75 74 GLY A CA 1
ATOM 570 C C . GLY A 1 74 ? 5.961 6.898 -12.531 1 81.75 74 GLY A C 1
ATOM 571 O O . GLY A 1 74 ? 6.84 7.516 -11.93 1 81.75 74 GLY A O 1
ATOM 572 N N . GLY A 1 75 ? 5 7.441 -13.234 1 85.88 75 GLY A N 1
ATOM 573 C CA . GLY A 1 75 ? 4.895 8.891 -13.281 1 85.88 75 GLY A CA 1
ATOM 574 C C . GLY A 1 75 ? 4.629 9.516 -11.922 1 85.88 75 GLY A C 1
ATOM 575 O O . GLY A 1 75 ? 5.227 10.539 -11.578 1 85.88 75 GLY A O 1
ATOM 576 N N . LEU A 1 76 ? 3.693 8.961 -11.18 1 88.31 76 LEU A N 1
ATOM 577 C CA . LEU A 1 76 ? 3.369 9.469 -9.844 1 88.31 76 LEU A CA 1
ATOM 578 C C . LEU A 1 76 ? 4.582 9.383 -8.922 1 88.31 76 LEU A C 1
ATOM 580 O O . LEU A 1 76 ? 4.867 10.328 -8.18 1 88.31 76 LEU A O 1
ATOM 584 N N . VAL A 1 77 ? 5.281 8.281 -8.977 1 88.06 77 VAL A N 1
ATOM 585 C CA . VAL A 1 77 ? 6.488 8.102 -8.18 1 88.06 77 VAL A CA 1
ATOM 586 C C . VAL A 1 77 ? 7.523 9.164 -8.555 1 88.06 77 VAL A C 1
ATOM 588 O O . VAL A 1 77 ? 8.156 9.758 -7.68 1 88.06 77 VAL A O 1
ATOM 591 N N . PHE A 1 78 ? 7.637 9.391 -9.797 1 91.69 78 PHE A N 1
ATOM 592 C CA . PHE A 1 78 ? 8.586 10.383 -10.289 1 91.69 78 PHE A CA 1
ATOM 593 C C . PHE A 1 78 ? 8.234 11.773 -9.766 1 91.69 78 PHE A C 1
ATOM 595 O O . PHE A 1 78 ? 9.117 12.523 -9.344 1 91.69 78 PHE A O 1
ATOM 602 N N . CYS A 1 79 ? 7.012 12.125 -9.82 1 94.94 79 CYS A N 1
ATOM 603 C CA . CYS A 1 79 ? 6.578 13.438 -9.359 1 94.94 79 CYS A CA 1
ATOM 604 C C . CYS A 1 79 ? 6.93 13.656 -7.895 1 94.94 79 CYS A C 1
ATOM 606 O O . CYS A 1 79 ? 7.434 14.711 -7.52 1 94.94 79 CYS A O 1
ATOM 608 N N . VAL A 1 80 ? 6.652 12.688 -7.059 1 94.69 80 VAL A N 1
ATOM 609 C CA . VAL A 1 80 ? 6.891 12.812 -5.621 1 94.69 80 VAL A CA 1
ATOM 610 C C . VAL A 1 80 ? 8.391 12.836 -5.348 1 94.69 80 VAL A C 1
ATOM 612 O O . VAL A 1 80 ? 8.859 13.586 -4.492 1 94.69 80 VAL A O 1
ATOM 615 N N . GLU A 1 81 ? 9.086 11.992 -6.062 1 93.44 81 GLU A N 1
ATOM 616 C CA . GLU A 1 81 ? 10.539 12.055 -5.957 1 93.44 81 GLU A CA 1
ATOM 617 C C . GLU A 1 81 ? 11.07 13.43 -6.348 1 93.44 81 GLU A C 1
ATOM 619 O O . GLU A 1 81 ? 11.953 13.969 -5.684 1 93.44 81 GLU A O 1
ATOM 624 N N . TYR A 1 82 ? 10.539 13.898 -7.43 1 95.62 82 TYR A N 1
ATOM 625 C CA . TYR A 1 82 ? 10.93 15.219 -7.91 1 95.62 82 TYR A CA 1
ATOM 626 C C . TYR A 1 82 ? 10.68 16.281 -6.848 1 95.62 82 TYR A C 1
ATOM 628 O O . TYR A 1 82 ? 11.531 17.141 -6.613 1 95.62 82 TYR A O 1
ATOM 636 N N . LEU A 1 83 ? 9.547 16.281 -6.242 1 96.94 83 LEU A N 1
ATOM 637 C CA . LEU A 1 83 ? 9.258 17.203 -5.156 1 96.94 83 LEU A CA 1
ATOM 638 C C . LEU A 1 83 ? 10.266 17.047 -4.023 1 96.94 83 LEU A C 1
ATOM 640 O O . LEU A 1 83 ? 10.773 18.031 -3.492 1 96.94 83 LEU A O 1
ATOM 644 N N . SER A 1 84 ? 10.547 15.805 -3.609 1 95.94 84 SER A N 1
ATOM 645 C CA . SER A 1 84 ? 11.469 15.547 -2.51 1 95.94 84 SER A CA 1
ATOM 646 C C . SER A 1 84 ? 12.844 16.125 -2.793 1 95.94 84 SER A C 1
ATOM 648 O O . SER A 1 84 ? 13.562 16.516 -1.868 1 95.94 84 SER A O 1
ATOM 650 N N . GLN A 1 85 ? 13.18 16.25 -4.039 1 95.56 85 GLN A N 1
ATOM 651 C CA . GLN A 1 85 ? 14.477 16.781 -4.445 1 95.56 85 GLN A CA 1
ATOM 652 C C . GLN A 1 85 ? 14.406 18.297 -4.637 1 95.56 85 GLN A C 1
ATOM 654 O O . GLN A 1 85 ? 15.438 18.953 -4.781 1 95.56 85 GLN A O 1
ATOM 659 N N . ASN A 1 86 ? 13.25 18.828 -4.672 1 97.19 86 ASN A N 1
ATOM 660 C CA . ASN A 1 86 ? 13.062 20.25 -4.895 1 97.19 86 ASN A CA 1
ATOM 661 C C . ASN A 1 86 ? 12.25 20.891 -3.773 1 97.19 86 ASN A C 1
ATOM 663 O O . ASN A 1 86 ? 11.352 21.703 -4.035 1 97.19 86 ASN A O 1
ATOM 667 N N . MET A 1 87 ? 12.547 20.531 -2.584 1 97.38 87 MET A N 1
ATOM 668 C CA . MET A 1 87 ? 11.805 21 -1.416 1 97.38 87 MET A CA 1
ATOM 669 C C . MET A 1 87 ? 11.945 22.516 -1.239 1 97.38 87 MET A C 1
ATOM 671 O O . MET A 1 87 ? 11.141 23.141 -0.56 1 97.38 87 MET A O 1
ATOM 675 N N . GLU A 1 88 ? 12.945 23.078 -1.812 1 97.12 88 GLU A N 1
ATOM 676 C CA . GLU A 1 88 ? 13.117 24.516 -1.756 1 97.12 88 GLU A CA 1
ATOM 677 C C . GLU A 1 88 ? 11.93 25.234 -2.391 1 97.12 88 GLU A C 1
ATOM 679 O O . GLU A 1 88 ? 11.516 26.312 -1.923 1 97.12 88 GLU A O 1
ATOM 684 N N . TRP A 1 89 ? 11.445 24.656 -3.439 1 98.12 89 TRP A N 1
ATOM 685 C CA . TRP A 1 89 ? 10.25 25.234 -4.062 1 98.12 89 TRP A CA 1
ATOM 686 C C . TRP A 1 89 ? 9.094 25.281 -3.07 1 98.12 89 TRP A C 1
ATOM 688 O O . TRP A 1 89 ? 8.406 26.297 -2.959 1 98.12 89 TRP A O 1
ATOM 698 N N . LEU A 1 90 ? 8.844 24.188 -2.414 1 97.62 90 LEU A N 1
ATOM 699 C CA . LEU A 1 90 ? 7.75 24.109 -1.449 1 97.62 90 LEU A CA 1
ATOM 700 C C . LEU A 1 90 ? 7.984 25.078 -0.291 1 97.62 90 LEU A C 1
ATOM 702 O O . LEU A 1 90 ? 7.047 25.719 0.185 1 97.62 90 LEU A O 1
ATOM 706 N N . GLU A 1 91 ? 9.211 25.125 0.167 1 96.81 91 GLU A N 1
ATOM 707 C CA . GLU A 1 91 ? 9.562 26.062 1.23 1 96.81 91 GLU A CA 1
ATOM 708 C C . GLU A 1 91 ? 9.227 27.5 0.831 1 96.81 91 GLU A C 1
ATOM 710 O O . GLU A 1 91 ? 8.656 28.25 1.621 1 96.81 91 GLU A O 1
ATOM 715 N N . ASP A 1 92 ? 9.602 27.844 -0.382 1 97.38 92 ASP A N 1
ATOM 716 C CA . ASP A 1 92 ? 9.344 29.188 -0.898 1 97.38 92 ASP A CA 1
ATOM 717 C C . ASP A 1 92 ? 7.84 29.469 -0.96 1 97.38 92 ASP A C 1
ATOM 719 O O . ASP A 1 92 ? 7.391 30.547 -0.566 1 97.38 92 ASP A O 1
ATOM 723 N N . GLU A 1 93 ? 7.105 28.547 -1.45 1 97.31 93 GLU A N 1
ATOM 724 C CA . GLU A 1 93 ? 5.66 28.719 -1.537 1 97.31 93 GLU A CA 1
ATOM 725 C C . GLU A 1 93 ? 5.039 28.859 -0.151 1 97.31 93 GLU A C 1
ATOM 727 O O . GLU A 1 93 ? 4.172 29.719 0.06 1 97.31 93 GLU A O 1
ATOM 732 N N . LEU A 1 94 ? 5.5 28.047 0.782 1 96.62 94 LEU A N 1
ATOM 733 C CA . LEU A 1 94 ? 4.957 28.031 2.135 1 96.62 94 LEU A CA 1
ATOM 734 C C . LEU A 1 94 ? 5.32 29.312 2.881 1 96.62 94 LEU A C 1
ATOM 736 O O . LEU A 1 94 ? 4.582 29.75 3.768 1 96.62 94 LEU A O 1
ATOM 740 N N . SER A 1 95 ? 6.426 29.891 2.574 1 94.88 95 SER A N 1
ATOM 741 C CA . SER A 1 95 ? 6.922 31.078 3.266 1 94.88 95 SER A CA 1
ATOM 742 C C . SER A 1 95 ? 6.02 32.281 3.012 1 94.88 95 SER A C 1
ATOM 744 O O . SER A 1 95 ? 6.098 33.281 3.725 1 94.88 95 SER A O 1
ATOM 746 N N . GLN A 1 96 ? 5.133 32.156 2.035 1 94.69 96 GLN A N 1
ATOM 747 C CA . GLN A 1 96 ? 4.246 33.25 1.674 1 94.69 96 GLN A CA 1
ATOM 748 C C . GLN A 1 96 ? 3.07 33.375 2.641 1 94.69 96 GLN A C 1
ATOM 750 O O . GLN A 1 96 ? 2.33 34.344 2.627 1 94.69 96 GLN A O 1
ATOM 755 N N . PHE A 1 97 ? 2.971 32.406 3.473 1 94.38 97 PHE A N 1
ATOM 756 C CA . PHE A 1 97 ? 1.827 32.344 4.375 1 94.38 97 PHE A CA 1
ATOM 757 C C . PHE A 1 97 ? 2.256 32.656 5.809 1 94.38 97 PHE A C 1
ATOM 759 O O . PHE A 1 97 ? 3.449 32.656 6.117 1 94.38 97 PHE A O 1
ATOM 766 N N . ASP A 1 98 ? 1.268 32.812 6.672 1 88 98 ASP A N 1
ATOM 767 C CA . ASP A 1 98 ? 1.494 33.25 8.047 1 88 98 ASP A CA 1
ATOM 768 C C . ASP A 1 98 ? 2.26 32.188 8.836 1 88 98 ASP A C 1
ATOM 770 O O . ASP A 1 98 ? 2.041 31 8.648 1 88 98 ASP A O 1
ATOM 774 N N . GLU A 1 99 ? 3.012 32.625 9.797 1 86.25 99 GLU A N 1
ATOM 775 C CA . GLU A 1 99 ? 3.848 31.75 10.609 1 86.25 99 GLU A CA 1
ATOM 776 C C . GLU A 1 99 ? 3.018 31 11.648 1 86.25 99 GLU A C 1
ATOM 778 O O . GLU A 1 99 ? 3.492 30.031 12.258 1 86.25 99 GLU A O 1
ATOM 783 N N . ASP A 1 100 ? 1.829 31.438 11.836 1 84.5 100 ASP A N 1
ATOM 784 C CA . ASP A 1 100 ? 0.973 30.75 12.797 1 84.5 100 ASP A CA 1
ATOM 785 C C . ASP A 1 100 ? -0.186 30.047 12.094 1 84.5 100 ASP A C 1
ATOM 787 O O . ASP A 1 100 ? -1.194 29.719 12.719 1 84.5 100 ASP A O 1
ATOM 791 N N . GLY A 1 101 ? -0.047 29.906 10.859 1 91.06 101 GLY A N 1
ATOM 792 C CA . GLY A 1 101 ? -1.092 29.266 10.07 1 91.06 101 GLY A CA 1
ATOM 793 C C . GLY A 1 101 ? -1.193 27.766 10.32 1 91.06 101 GLY A C 1
ATOM 794 O O . GLY A 1 101 ? -0.269 27.156 10.859 1 91.06 101 GLY A O 1
ATOM 795 N N . TYR A 1 102 ? -2.393 27.281 10.102 1 95.19 102 TYR A N 1
ATOM 796 C CA . TYR A 1 102 ? -2.656 25.844 10.117 1 95.19 102 TYR A CA 1
ATOM 797 C C . TYR A 1 102 ? -2.652 25.266 8.711 1 95.19 102 TYR A C 1
ATOM 799 O O . TYR A 1 102 ? -3.381 25.734 7.836 1 95.19 102 TYR A O 1
ATOM 807 N N . PHE A 1 103 ? -1.82 24.281 8.5 1 97 103 PHE A N 1
ATOM 808 C CA . PHE A 1 103 ? -1.612 23.797 7.141 1 97 103 PHE A CA 1
ATOM 809 C C . PHE A 1 103 ? -2.145 22.375 7 1 97 103 PHE A C 1
ATOM 811 O O . PHE A 1 103 ? -1.83 21.5 7.812 1 97 103 PHE A O 1
ATOM 818 N N . ILE A 1 104 ? -2.943 22.141 6.008 1 97.56 104 ILE A N 1
ATOM 819 C CA . ILE A 1 104 ? -3.502 20.828 5.699 1 97.56 104 ILE A CA 1
ATOM 820 C C . ILE A 1 104 ? -2.945 20.328 4.371 1 97.56 104 ILE A C 1
ATOM 822 O O . ILE A 1 104 ? -3.236 20.891 3.314 1 97.56 104 ILE A O 1
ATOM 826 N N . PHE A 1 105 ? -2.18 19.266 4.438 1 97.69 105 PHE A N 1
ATOM 827 C CA . PHE A 1 105 ? -1.547 18.703 3.25 1 97.69 105 PHE A CA 1
ATOM 828 C C . PHE A 1 105 ? -2.344 17.516 2.719 1 97.69 105 PHE A C 1
ATOM 830 O O . PHE A 1 105 ? -2.48 16.5 3.402 1 97.69 105 PHE A O 1
ATOM 837 N N . ASP A 1 106 ? -2.893 17.656 1.555 1 96.12 106 ASP A N 1
ATOM 838 C CA . ASP A 1 106 ? -3.559 16.562 0.847 1 96.12 106 ASP A CA 1
ATOM 839 C C . ASP A 1 106 ? -2.551 15.703 0.082 1 96.12 106 ASP A C 1
ATOM 841 O O . ASP A 1 106 ? -1.779 16.219 -0.729 1 96.12 106 ASP A O 1
ATOM 845 N N . SER A 1 107 ? -2.502 14.453 0.327 1 95.5 107 SER A N 1
ATOM 846 C CA . SER A 1 107 ? -1.479 13.578 -0.228 1 95.5 107 SER A CA 1
ATOM 847 C C . SER A 1 107 ? -2.068 12.633 -1.271 1 95.5 107 SER A C 1
ATOM 849 O O . SER A 1 107 ? -3.287 12.453 -1.333 1 95.5 107 SER A O 1
ATOM 851 N N . PRO A 1 108 ? -1.228 12.031 -2.062 1 92.31 108 PRO A N 1
ATOM 852 C CA . PRO A 1 108 ? -1.713 11.07 -3.061 1 92.31 108 PRO A CA 1
ATOM 853 C C . PRO A 1 108 ? -2.348 9.836 -2.434 1 92.31 108 PRO A C 1
ATOM 855 O O . PRO A 1 108 ? -2.033 9.484 -1.294 1 92.31 108 PRO A O 1
ATOM 858 N N . GLY A 1 109 ? -3.189 9.172 -3.252 1 87.62 109 GLY A N 1
ATOM 859 C CA . GLY A 1 109 ? -3.896 7.996 -2.773 1 87.62 109 GLY A CA 1
ATOM 860 C C . GLY A 1 109 ? -3.082 6.723 -2.887 1 87.62 109 GLY A C 1
ATOM 861 O O . GLY A 1 109 ? -3.42 5.707 -2.275 1 87.62 109 GLY A O 1
ATOM 862 N N . GLN A 1 110 ? -2.033 6.723 -3.625 1 86.69 110 GLN A N 1
ATOM 863 C CA . GLN A 1 110 ? -1.188 5.543 -3.758 1 86.69 110 GLN A CA 1
ATOM 864 C C . GLN A 1 110 ? -0.372 5.305 -2.49 1 86.69 110 GLN A C 1
ATOM 866 O O . GLN A 1 110 ? 0.632 5.98 -2.256 1 86.69 110 GLN A O 1
ATOM 871 N N . ILE A 1 111 ? -0.717 4.309 -1.81 1 85.94 111 ILE A N 1
ATOM 872 C CA . ILE A 1 111 ? -0.217 4.094 -0.456 1 85.94 111 ILE A CA 1
ATOM 873 C C . ILE A 1 111 ? 1.262 3.717 -0.505 1 85.94 111 ILE A C 1
ATOM 875 O O . ILE A 1 111 ? 1.998 3.938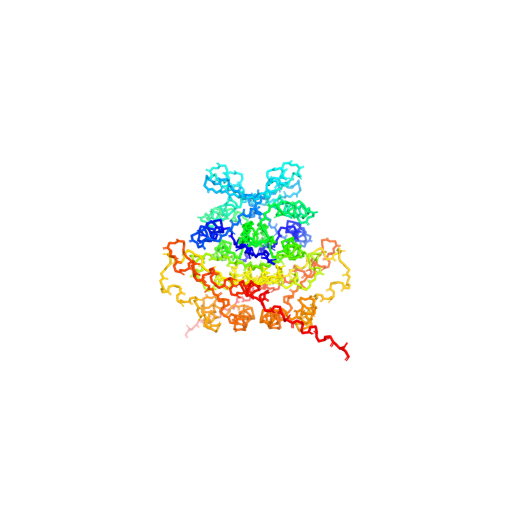 0.459 1 85.94 111 ILE A O 1
ATOM 879 N N . GLU A 1 112 ? 1.776 3.133 -1.604 1 84.94 112 GLU A N 1
ATOM 880 C CA . GLU A 1 112 ? 3.172 2.719 -1.72 1 84.94 112 GLU A CA 1
ATOM 881 C C . GLU A 1 112 ? 4.113 3.908 -1.568 1 84.94 112 GLU A C 1
ATOM 883 O O . GLU A 1 112 ? 5.273 3.744 -1.182 1 84.94 112 GLU A O 1
ATOM 888 N N . LEU A 1 113 ? 3.574 5.07 -1.895 1 88.88 113 LEU A N 1
ATOM 889 C CA . LEU A 1 113 ? 4.379 6.281 -1.76 1 88.88 113 LEU A CA 1
ATOM 890 C C . LEU A 1 113 ? 4.742 6.531 -0.3 1 88.88 113 LEU A C 1
ATOM 892 O O . LEU A 1 113 ? 5.707 7.246 -0.01 1 88.88 113 LEU A O 1
ATOM 896 N N . PHE A 1 114 ? 3.977 5.938 0.593 1 89.25 114 PHE A N 1
ATOM 897 C CA . PHE A 1 114 ? 4.16 6.148 2.023 1 89.25 114 PHE A CA 1
ATOM 898 C C . PHE A 1 114 ? 4.719 4.895 2.688 1 89.25 114 PHE A C 1
ATOM 900 O O . PHE A 1 114 ? 5.09 4.922 3.863 1 89.25 114 PHE A O 1
ATOM 907 N N . THR A 1 115 ? 4.754 3.857 1.955 1 81.62 115 THR A N 1
ATOM 908 C CA . THR A 1 115 ? 5.133 2.6 2.586 1 81.62 115 THR A CA 1
ATOM 909 C C . THR A 1 115 ? 6.363 2.002 1.907 1 81.62 115 THR A C 1
ATOM 911 O O . THR A 1 115 ? 7.258 1.485 2.576 1 81.62 115 THR A O 1
ATOM 914 N N . HIS A 1 116 ? 6.387 2.018 0.686 1 78.31 116 HIS A N 1
ATOM 915 C CA . HIS A 1 116 ? 7.477 1.407 -0.069 1 78.31 116 HIS A CA 1
ATOM 916 C C . HIS A 1 116 ? 8.57 2.422 -0.372 1 78.31 116 HIS A C 1
ATOM 918 O O . HIS A 1 116 ? 9.758 2.121 -0.224 1 78.31 116 HIS A O 1
ATOM 924 N N . PHE A 1 117 ? 8.156 3.549 -0.743 1 82.88 117 PHE A N 1
ATOM 925 C CA . PHE A 1 117 ? 9.125 4.594 -1.066 1 82.88 117 PHE A CA 1
ATOM 926 C C . PHE A 1 117 ? 9.32 5.531 0.12 1 82.88 117 PHE A C 1
ATOM 928 O O . PHE A 1 117 ? 8.406 5.746 0.911 1 82.88 117 PHE A O 1
ATOM 935 N N . SER A 1 118 ? 10.5 6.137 0.235 1 82.56 118 SER A N 1
ATOM 936 C CA . SER A 1 118 ? 10.805 7 1.371 1 82.56 118 SER A CA 1
ATOM 937 C C . SER A 1 118 ? 10.539 8.461 1.042 1 82.56 118 SER A C 1
ATOM 939 O O . SER A 1 118 ? 10.734 9.344 1.883 1 82.56 118 SER A O 1
ATOM 941 N N . PHE A 1 119 ? 10.031 8.703 -0.069 1 88.81 119 PHE A N 1
ATOM 942 C CA . PHE A 1 119 ? 9.953 10.0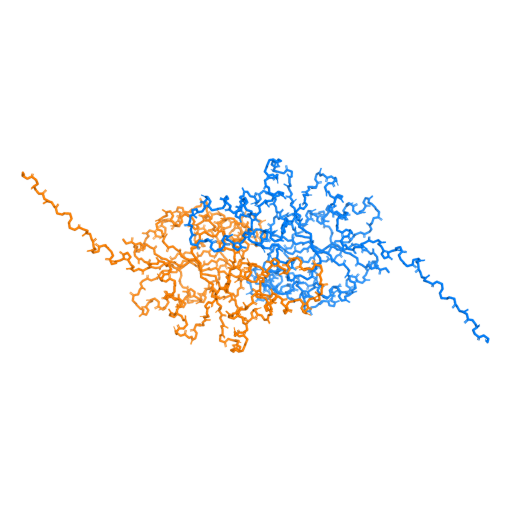78 -0.544 1 88.81 119 PHE A CA 1
ATOM 943 C C . PHE A 1 119 ? 9.109 10.938 0.396 1 88.81 119 PHE A C 1
ATOM 945 O O . PHE A 1 119 ? 9.5 12.047 0.749 1 88.81 119 PHE A O 1
ATOM 952 N N . PHE A 1 120 ? 8 10.43 0.82 1 92.88 120 PHE A N 1
ATOM 953 C CA . PHE A 1 120 ? 7.16 11.234 1.697 1 92.88 120 PHE A CA 1
ATOM 954 C C . PHE A 1 120 ? 7.773 11.344 3.088 1 92.88 120 PHE A C 1
ATOM 956 O O . PHE A 1 120 ? 7.586 12.344 3.779 1 92.88 120 PHE A O 1
ATOM 963 N N . GLY A 1 121 ? 8.5 10.297 3.494 1 89.94 121 GLY A N 1
ATOM 964 C CA . GLY A 1 121 ? 9.273 10.445 4.715 1 89.94 121 GLY A CA 1
ATOM 965 C C . GLY A 1 121 ? 10.281 11.578 4.641 1 89.94 121 GLY A C 1
ATOM 966 O O . GLY A 1 121 ? 10.422 12.359 5.59 1 89.94 121 GLY A O 1
ATOM 967 N N . ASP A 1 122 ? 10.938 11.68 3.543 1 92.81 122 ASP A N 1
ATOM 968 C CA . ASP A 1 122 ? 11.898 12.758 3.318 1 92.81 122 ASP A CA 1
ATOM 969 C C . ASP A 1 122 ? 11.203 14.117 3.301 1 92.81 122 ASP A C 1
ATOM 971 O O . ASP A 1 122 ? 11.727 15.094 3.846 1 92.81 122 ASP A O 1
ATOM 975 N N . ILE A 1 123 ? 10.109 14.141 2.676 1 96.62 123 ILE A N 1
ATOM 976 C CA . ILE A 1 123 ? 9.344 15.375 2.559 1 96.62 123 ILE A CA 1
ATOM 977 C C . ILE A 1 123 ? 8.914 15.852 3.945 1 96.62 123 ILE A C 1
ATOM 979 O O . ILE A 1 123 ? 9.078 17.016 4.289 1 96.62 123 ILE A O 1
ATOM 983 N N . THR A 1 124 ? 8.406 14.93 4.75 1 95.88 124 THR A N 1
ATOM 984 C CA . THR A 1 124 ? 7.953 15.312 6.082 1 95.88 124 THR A CA 1
ATOM 985 C C . THR A 1 124 ? 9.125 15.75 6.953 1 95.88 124 THR A C 1
ATOM 987 O O . THR A 1 124 ? 9.008 16.703 7.73 1 95.88 124 THR A O 1
ATOM 990 N N . LYS A 1 125 ? 10.234 15.047 6.824 1 93.12 125 LYS A N 1
ATOM 991 C CA . LYS A 1 125 ? 11.43 15.445 7.562 1 93.12 125 LYS A CA 1
ATOM 992 C C . LYS A 1 125 ? 11.836 16.875 7.219 1 93.12 125 LYS A C 1
ATOM 994 O O . LYS A 1 125 ? 12.156 17.672 8.109 1 93.12 125 LYS A O 1
ATOM 999 N N . ARG A 1 126 ? 11.82 17.219 6 1 96.38 126 ARG A N 1
ATOM 1000 C CA . ARG A 1 126 ? 12.195 18.547 5.551 1 96.38 126 ARG A CA 1
ATOM 1001 C C . ARG A 1 126 ? 11.195 19.594 6.047 1 96.38 126 ARG A C 1
ATOM 1003 O O . ARG A 1 126 ? 11.586 20.703 6.414 1 96.38 126 ARG A O 1
ATOM 1010 N N . LEU A 1 127 ? 9.945 19.25 6.016 1 96.56 127 LEU A N 1
ATOM 1011 C CA . LEU A 1 127 ? 8.938 20.172 6.527 1 96.56 127 LEU A CA 1
ATOM 1012 C C . LEU A 1 127 ? 9.156 20.453 8.008 1 96.56 127 LEU A C 1
ATOM 1014 O O . LEU A 1 127 ? 9.031 21.594 8.445 1 96.56 127 LEU A O 1
ATOM 1018 N N . VAL A 1 128 ? 9.492 19.438 8.727 1 93.25 128 VAL A N 1
ATOM 1019 C CA . VAL A 1 128 ? 9.797 19.609 10.141 1 93.25 128 VAL A CA 1
ATOM 1020 C C . VAL A 1 128 ? 11.039 20.484 10.297 1 93.25 128 VAL A C 1
ATOM 1022 O O . VAL A 1 128 ? 11.086 21.359 11.156 1 93.25 128 VAL A O 1
ATOM 1025 N N . ASP A 1 129 ? 12 20.25 9.438 1 94.5 129 ASP A N 1
ATOM 1026 C CA . ASP A 1 129 ? 13.211 21.062 9.453 1 94.5 129 ASP A CA 1
ATOM 1027 C C . ASP A 1 129 ? 12.891 22.531 9.148 1 94.5 129 ASP A C 1
ATOM 1029 O O . ASP A 1 129 ? 13.594 23.438 9.617 1 94.5 129 ASP A O 1
ATOM 1033 N N . PHE A 1 130 ? 11.859 22.734 8.352 1 94.5 130 PHE A N 1
ATOM 1034 C CA . PHE A 1 130 ? 11.422 24.094 8.031 1 94.5 130 PHE A CA 1
ATOM 1035 C C . PHE A 1 130 ? 10.734 24.734 9.227 1 94.5 130 PHE A C 1
ATOM 1037 O O . PHE A 1 130 ? 10.422 25.922 9.195 1 94.5 130 PHE A O 1
ATOM 1044 N N . GLY A 1 131 ? 10.414 23.906 10.258 1 91.62 131 GLY A N 1
ATOM 1045 C CA . GLY A 1 131 ? 9.828 24.453 11.469 1 91.62 131 GLY A CA 1
ATOM 1046 C C . GLY A 1 131 ? 8.375 24.062 11.656 1 91.62 131 GLY A C 1
ATOM 1047 O O . GLY A 1 131 ? 7.707 24.562 12.57 1 91.62 131 GLY A O 1
ATOM 1048 N N . PHE A 1 132 ? 7.91 23.188 10.844 1 94.75 132 PHE A N 1
ATOM 1049 C CA . PHE A 1 132 ? 6.516 22.781 10.953 1 94.75 132 PHE A CA 1
ATOM 1050 C C . PHE A 1 132 ? 6.344 21.734 12.047 1 94.75 132 PHE A C 1
ATOM 1052 O O . PHE A 1 132 ? 7.184 20.844 12.195 1 94.75 132 PHE A O 1
ATOM 1059 N N . HIS A 1 133 ? 5.305 21.922 12.781 1 94 133 HIS A N 1
ATOM 1060 C CA . HIS A 1 133 ? 4.797 20.859 13.656 1 94 133 HIS A CA 1
ATOM 1061 C C . HIS A 1 133 ? 3.635 20.125 13.008 1 94 133 HIS A C 1
ATOM 1063 O O . HIS A 1 133 ? 2.52 20.641 12.945 1 94 133 HIS A O 1
ATOM 1069 N N . LEU A 1 134 ? 3.936 18.938 12.617 1 95.31 134 LEU A N 1
ATOM 1070 C CA . LEU A 1 134 ? 2.967 18.234 11.797 1 95.31 134 LEU A CA 1
ATOM 1071 C C . LEU A 1 134 ? 2.521 16.938 12.469 1 95.31 134 LEU A C 1
ATOM 1073 O O . LEU A 1 134 ? 3.291 16.328 13.211 1 95.31 134 LEU A O 1
ATOM 1077 N N . ILE A 1 135 ? 1.289 16.578 12.227 1 93.5 135 ILE A N 1
ATOM 1078 C CA . ILE A 1 135 ? 0.745 15.273 12.57 1 93.5 135 ILE A CA 1
ATOM 1079 C C . ILE A 1 135 ? 0.232 14.578 11.305 1 93.5 135 ILE A C 1
ATOM 1081 O O . ILE A 1 135 ? -0.294 15.234 10.406 1 93.5 135 ILE A O 1
ATOM 1085 N N . SER A 1 136 ? 0.467 13.273 11.227 1 94.12 136 SER A N 1
ATOM 1086 C CA . SER A 1 136 ? -0.108 12.5 10.125 1 94.12 136 SER A CA 1
ATOM 1087 C C . SER A 1 136 ? -1.479 11.945 10.5 1 94.12 136 SER A C 1
ATOM 1089 O O . SER A 1 136 ? -1.634 11.312 11.547 1 94.12 136 SER A O 1
ATOM 1091 N N . VAL A 1 137 ? -2.443 12.227 9.672 1 95.38 137 VAL A N 1
ATOM 1092 C CA . VAL A 1 137 ? -3.795 11.703 9.836 1 95.38 137 VAL A CA 1
ATOM 1093 C C . VAL A 1 137 ? -4.066 10.641 8.773 1 95.38 137 VAL A C 1
ATOM 1095 O O . VAL A 1 137 ? -4.172 10.945 7.586 1 95.38 137 VAL A O 1
ATOM 1098 N N . TYR A 1 138 ? -4.195 9.391 9.25 1 93 138 TYR A N 1
ATOM 1099 C CA . TYR A 1 138 ? -4.434 8.281 8.336 1 93 138 TYR A CA 1
ATOM 1100 C C . TYR A 1 138 ? -5.922 7.973 8.234 1 93 138 TYR A C 1
ATOM 1102 O O . TYR A 1 138 ? -6.562 7.629 9.227 1 93 138 TYR A O 1
ATOM 1110 N N . LEU A 1 139 ? -6.395 8.078 6.957 1 94.69 139 LEU A N 1
ATOM 1111 C CA . LEU A 1 139 ? -7.816 7.84 6.734 1 94.69 139 LEU A CA 1
ATOM 1112 C C . LEU A 1 139 ? -8.055 6.43 6.207 1 94.69 139 LEU A C 1
ATOM 1114 O O . LEU A 1 139 ? -7.375 5.988 5.281 1 94.69 139 LEU A O 1
ATOM 1118 N N . MET A 1 140 ? -8.992 5.781 6.832 1 89.25 140 MET A N 1
ATOM 1119 C CA . MET A 1 140 ? -9.484 4.492 6.359 1 89.25 140 MET A CA 1
ATOM 1120 C C . MET A 1 140 ? -11.008 4.516 6.211 1 89.25 140 MET A C 1
ATOM 1122 O O . MET A 1 140 ? -11.711 4.996 7.094 1 89.25 140 MET A O 1
ATOM 1126 N N . ASP A 1 141 ? -11.422 3.979 5.07 1 88.12 141 ASP A N 1
ATOM 1127 C CA . ASP A 1 141 ? -12.852 3.965 4.785 1 88.12 141 ASP A CA 1
ATOM 1128 C C . ASP A 1 141 ? -13.562 2.891 5.602 1 88.12 141 ASP A C 1
ATOM 1130 O O . ASP A 1 141 ? -13.219 1.71 5.523 1 88.12 141 ASP A O 1
ATOM 1134 N N . CYS A 1 142 ? -14.648 3.291 6.246 1 82.88 142 CYS A N 1
ATOM 1135 C CA . CYS A 1 142 ? -15.383 2.381 7.113 1 82.88 142 CYS A CA 1
ATOM 1136 C C . CYS A 1 142 ? -16.016 1.254 6.309 1 82.88 142 CYS A C 1
ATOM 1138 O O . CYS A 1 142 ? -15.938 0.086 6.695 1 82.88 142 CYS A O 1
ATOM 1140 N N . PRO A 1 143 ? -16.609 1.485 5.184 1 76 143 PRO A N 1
ATOM 1141 C CA . PRO A 1 143 ? -17.219 0.394 4.422 1 76 143 PRO A CA 1
ATOM 1142 C C . PRO A 1 143 ? -16.203 -0.649 3.963 1 76 143 PRO A C 1
ATOM 1144 O O . PRO A 1 143 ? -16.578 -1.788 3.666 1 76 143 PRO A O 1
ATOM 1147 N N . PHE A 1 144 ? -15.008 -0.223 3.883 1 74.94 144 PHE A N 1
ATOM 1148 C CA . PHE A 1 144 ? -13.953 -1.137 3.477 1 74.94 144 PHE A CA 1
ATOM 1149 C C . PHE A 1 144 ? -13.68 -2.174 4.559 1 74.94 144 PHE A C 1
ATOM 1151 O O . PHE A 1 144 ? -13.312 -3.312 4.262 1 74.94 144 PHE A O 1
ATOM 1158 N N . ILE A 1 145 ? -13.828 -1.746 5.758 1 75.25 145 ILE A N 1
ATOM 1159 C CA . ILE A 1 145 ? -13.523 -2.631 6.875 1 75.25 145 ILE A CA 1
ATOM 1160 C C . ILE A 1 145 ? -14.703 -3.57 7.125 1 75.25 145 ILE A C 1
ATOM 1162 O O . ILE A 1 145 ? -15.367 -3.479 8.156 1 75.25 145 ILE A O 1
ATOM 1166 N N . SER A 1 146 ? -15.031 -4.367 6.172 1 70.25 146 SER A N 1
ATOM 1167 C CA . SER A 1 146 ? -16.219 -5.223 6.207 1 70.25 146 SER A CA 1
ATOM 1168 C C . SER A 1 146 ? -15.938 -6.516 6.965 1 70.25 146 SER A C 1
ATOM 1170 O O . SER A 1 146 ? -16.875 -7.223 7.363 1 70.25 146 SER A O 1
ATOM 1172 N N . ASP A 1 147 ? -14.664 -6.848 7.113 1 71.06 147 ASP A N 1
ATOM 1173 C CA . ASP A 1 147 ? -14.32 -8.039 7.883 1 71.06 147 ASP A CA 1
ATOM 1174 C C . ASP A 1 147 ? -12.992 -7.867 8.609 1 71.06 147 ASP A C 1
ATOM 1176 O O . ASP A 1 147 ? -12.328 -6.84 8.461 1 71.06 147 ASP A O 1
ATOM 1180 N N . GLU A 1 148 ? -12.617 -8.82 9.367 1 71.12 148 GLU A N 1
ATOM 1181 C CA . GLU A 1 148 ? -11.453 -8.758 10.242 1 71.12 148 GLU A CA 1
ATOM 1182 C C . GLU A 1 148 ? -10.164 -8.688 9.438 1 71.12 148 GLU A C 1
ATOM 1184 O O . GLU A 1 148 ? -9.227 -7.977 9.812 1 71.12 148 GLU A O 1
ATOM 1189 N N . SER A 1 149 ? -10.102 -9.43 8.352 1 73 149 SER A N 1
ATOM 1190 C CA . SER A 1 149 ? -8.898 -9.445 7.527 1 73 149 SER A CA 1
ATOM 1191 C C . SER A 1 149 ? -8.617 -8.062 6.941 1 73 149 SER A C 1
ATOM 1193 O O . SER A 1 149 ? -7.469 -7.617 6.918 1 73 149 SER A O 1
ATOM 1195 N N . LYS A 1 150 ? -9.664 -7.465 6.566 1 78.06 150 LYS A N 1
ATOM 1196 C CA . LYS A 1 150 ? -9.531 -6.133 5.988 1 78.06 150 LYS A CA 1
ATOM 1197 C C . LYS A 1 150 ? -9.125 -5.113 7.055 1 78.06 150 LYS A C 1
ATOM 1199 O O . LYS A 1 150 ? -8.32 -4.223 6.793 1 78.06 150 LYS A O 1
ATOM 1204 N N . TYR A 1 151 ? -9.766 -5.285 8.234 1 78.5 151 TYR A N 1
ATOM 1205 C CA . TYR A 1 151 ? -9.414 -4.406 9.344 1 78.5 151 TYR A CA 1
ATOM 1206 C C . TYR A 1 151 ? -7.938 -4.535 9.695 1 78.5 151 TYR A C 1
ATOM 1208 O O . TYR A 1 151 ? -7.242 -3.531 9.875 1 78.5 151 TYR A O 1
ATOM 1216 N N . ILE A 1 152 ? -7.488 -5.664 9.75 1 77.12 152 ILE A N 1
ATOM 1217 C CA . ILE A 1 152 ? -6.105 -5.93 10.133 1 77.12 152 ILE A CA 1
ATOM 1218 C C . ILE A 1 152 ? -5.164 -5.438 9.031 1 77.12 152 ILE A C 1
ATOM 1220 O O . ILE A 1 152 ? -4.168 -4.766 9.32 1 77.12 152 ILE A O 1
ATOM 1224 N N . SER A 1 153 ? -5.5 -5.812 7.82 1 79.62 153 SER A N 1
ATOM 1225 C CA . SER A 1 153 ? -4.676 -5.371 6.699 1 79.62 153 SER A CA 1
ATOM 1226 C C . SER A 1 153 ? -4.586 -3.852 6.641 1 79.62 153 SER A C 1
ATOM 1228 O O . SER A 1 153 ? -3.504 -3.293 6.453 1 79.62 153 SER A O 1
ATOM 1230 N N . GLY A 1 154 ? -5.75 -3.246 6.824 1 81.06 154 GLY A N 1
ATOM 1231 C CA . GLY A 1 154 ? -5.766 -1.793 6.852 1 81.06 154 GLY A CA 1
ATOM 1232 C C . GLY A 1 154 ? -4.941 -1.208 7.98 1 81.06 154 GLY A C 1
ATOM 1233 O O . GLY A 1 154 ? -4.262 -0.195 7.801 1 81.06 154 GLY A O 1
ATOM 1234 N N . SER A 1 155 ? -5.012 -1.811 9.062 1 79 155 SER A N 1
ATOM 1235 C CA . SER A 1 155 ? -4.254 -1.344 10.219 1 79 155 SER A CA 1
ATOM 1236 C C . SER A 1 155 ? -2.754 -1.525 10.016 1 79 155 SER A C 1
ATOM 1238 O O . SER A 1 155 ? -1.958 -0.68 10.422 1 79 155 SER A O 1
ATOM 1240 N N . LEU A 1 156 ? -2.377 -2.621 9.438 1 79.44 156 LEU A N 1
ATOM 1241 C CA . LEU A 1 156 ? -0.97 -2.854 9.133 1 79.44 156 LEU A CA 1
ATOM 1242 C C . LEU A 1 156 ? -0.447 -1.809 8.156 1 79.44 156 LEU A C 1
ATOM 1244 O O . LEU A 1 156 ? 0.692 -1.353 8.273 1 79.44 156 LEU A O 1
ATOM 1248 N N . MET A 1 157 ? -1.264 -1.484 7.23 1 83.56 157 MET A N 1
ATOM 1249 C CA . MET A 1 157 ? -0.89 -0.452 6.266 1 83.56 157 MET A CA 1
ATOM 1250 C C . MET A 1 157 ? -0.716 0.897 6.957 1 83.56 157 MET A C 1
ATOM 1252 O O . MET A 1 157 ? 0.226 1.634 6.66 1 83.56 157 MET A O 1
ATOM 1256 N N . ALA A 1 158 ? -1.669 1.186 7.812 1 82.75 158 ALA A N 1
ATOM 1257 C CA . ALA A 1 158 ? -1.581 2.426 8.578 1 82.75 158 ALA A CA 1
ATOM 1258 C C . ALA A 1 158 ? -0.286 2.482 9.383 1 82.75 158 ALA A C 1
ATOM 1260 O O . ALA A 1 158 ? 0.396 3.51 9.398 1 82.75 158 ALA A O 1
ATOM 1261 N N . LEU A 1 159 ? 0.002 1.414 9.961 1 78.81 159 LEU A N 1
ATOM 1262 C CA . LEU A 1 159 ? 1.225 1.335 10.75 1 78.81 159 LEU A CA 1
ATOM 1263 C C . LEU A 1 159 ? 2.455 1.523 9.875 1 78.81 159 LEU A C 1
ATOM 1265 O O . LEU A 1 159 ? 3.402 2.209 10.266 1 78.81 159 LEU A O 1
ATOM 1269 N N . SER A 1 160 ? 2.48 0.866 8.805 1 80.88 160 SER A N 1
ATOM 1270 C CA . SER A 1 160 ? 3.596 0.983 7.871 1 80.88 160 SER A CA 1
ATOM 1271 C C . SER A 1 160 ? 3.809 2.432 7.445 1 80.88 160 SER A C 1
ATOM 1273 O O . SER A 1 160 ? 4.941 2.918 7.426 1 80.88 160 SER A O 1
ATOM 1275 N N . ALA A 1 161 ? 2.738 3.064 7.109 1 84.56 161 ALA A N 1
ATOM 1276 C CA . ALA A 1 161 ? 2.814 4.469 6.711 1 84.56 161 ALA A CA 1
ATOM 1277 C C . ALA A 1 161 ? 3.344 5.336 7.852 1 84.56 161 ALA A C 1
ATOM 1279 O O . ALA A 1 161 ? 4.152 6.238 7.629 1 84.56 161 ALA A O 1
ATOM 1280 N N . MET A 1 162 ? 2.895 5.086 9.008 1 80.31 162 MET A N 1
ATOM 1281 C CA . MET A 1 162 ? 3.314 5.836 10.188 1 80.31 162 MET A CA 1
ATOM 1282 C C . MET A 1 162 ? 4.824 5.738 10.391 1 80.31 162 MET A C 1
ATOM 1284 O O . MET A 1 162 ? 5.48 6.742 10.68 1 80.31 162 MET A O 1
ATOM 1288 N N . LEU A 1 163 ? 5.355 4.617 10.25 1 75.94 163 LEU A N 1
ATOM 1289 C CA . LEU A 1 163 ? 6.781 4.375 10.453 1 75.94 163 LEU A CA 1
ATOM 1290 C C . LEU A 1 163 ? 7.613 5.16 9.438 1 75.94 163 LEU A C 1
ATOM 1292 O O . LEU A 1 163 ? 8.68 5.684 9.781 1 75.94 163 LEU A O 1
ATOM 1296 N N . GLN A 1 164 ? 7.129 5.238 8.336 1 81.81 164 GLN A N 1
ATOM 1297 C CA . GLN A 1 164 ? 7.875 5.891 7.266 1 81.81 164 GLN A CA 1
ATOM 1298 C C . GLN A 1 164 ? 7.797 7.41 7.387 1 81.81 164 GLN A C 1
ATOM 1300 O O . GLN A 1 164 ? 8.758 8.117 7.059 1 81.81 164 GLN A O 1
ATOM 1305 N N . LEU A 1 165 ? 6.703 7.891 7.844 1 88.12 165 LEU A N 1
ATOM 1306 C CA . LEU A 1 165 ? 6.48 9.336 7.871 1 88.12 165 LEU A CA 1
ATOM 1307 C C . LEU A 1 165 ? 7.191 9.969 9.062 1 88.12 165 LEU A C 1
ATOM 1309 O O . LEU A 1 165 ? 7.559 11.141 9.016 1 88.12 165 LEU A O 1
ATOM 1313 N N . GLY A 1 166 ? 7.344 9.281 10.125 1 80 166 GLY A N 1
ATOM 1314 C CA . GLY A 1 166 ? 8.07 9.781 11.281 1 80 166 GLY A CA 1
ATOM 1315 C C . GLY A 1 166 ? 7.34 10.898 12 1 80 166 GLY A C 1
ATOM 1316 O O . GLY A 1 166 ? 7.973 11.797 12.562 1 80 166 GLY A O 1
ATOM 1317 N N . LEU A 1 167 ? 6.051 11 11.906 1 86.44 167 LEU A N 1
ATOM 1318 C CA . LEU A 1 167 ? 5.215 12.008 12.547 1 86.44 167 LEU A CA 1
ATOM 1319 C C . LEU A 1 167 ? 4.297 11.375 13.586 1 86.44 167 LEU A C 1
ATOM 1321 O O . LEU A 1 167 ? 3.994 10.18 13.508 1 86.44 167 LEU A O 1
ATOM 1325 N N . PRO A 1 168 ? 3.938 12.266 14.578 1 83.75 168 PRO A N 1
ATOM 1326 C CA . PRO A 1 168 ? 2.781 11.766 15.328 1 83.75 168 PRO A CA 1
ATOM 1327 C C . PRO A 1 168 ? 1.61 11.391 14.422 1 83.75 168 PRO A C 1
ATOM 1329 O O . PRO A 1 168 ? 1.485 11.922 13.312 1 83.75 168 PRO A O 1
ATOM 1332 N N . HIS A 1 169 ? 0.831 10.461 14.93 1 85 169 HIS A N 1
ATOM 1333 C CA . HIS A 1 169 ? -0.16 9.914 14.016 1 85 169 HIS A CA 1
ATOM 1334 C C . HIS A 1 169 ? -1.53 9.812 14.672 1 85 169 HIS A C 1
ATOM 1336 O O . HIS A 1 169 ? -1.627 9.695 15.898 1 85 169 HIS A O 1
ATOM 1342 N N . LEU A 1 170 ? -2.541 9.945 13.875 1 88.56 170 LEU A N 1
ATOM 1343 C CA . LEU A 1 170 ? -3.932 9.727 14.258 1 88.56 170 LEU A CA 1
ATOM 1344 C C . LEU A 1 170 ? -4.668 8.938 13.18 1 88.56 170 LEU A C 1
ATOM 1346 O O . LEU A 1 170 ? -4.625 9.297 12 1 88.56 170 LEU A O 1
ATOM 1350 N N . ASN A 1 171 ? -5.25 7.816 13.57 1 88.25 171 ASN A N 1
ATOM 1351 C CA . ASN A 1 171 ? -6.039 7.02 12.633 1 88.25 171 ASN A CA 1
ATOM 1352 C C . ASN A 1 171 ? -7.516 7.398 12.688 1 88.25 171 ASN A C 1
ATOM 1354 O O . ASN A 1 171 ? -8.086 7.551 13.766 1 88.25 171 ASN A O 1
ATOM 1358 N N . ILE A 1 172 ? -8.078 7.578 11.5 1 92.44 172 ILE A N 1
ATOM 1359 C CA . ILE A 1 172 ? -9.469 8.023 11.406 1 92.44 172 ILE A CA 1
ATOM 1360 C C . ILE A 1 172 ? -10.258 7.066 10.508 1 92.44 172 ILE A C 1
ATOM 1362 O O . ILE A 1 172 ? -9.789 6.688 9.438 1 92.44 172 ILE A O 1
ATOM 1366 N N . LEU A 1 173 ? -11.438 6.633 11.008 1 90.19 173 LEU A N 1
ATOM 1367 C CA . LEU A 1 173 ? -12.406 5.926 10.18 1 90.19 173 LEU A CA 1
ATOM 1368 C C . LEU A 1 173 ? -13.383 6.902 9.531 1 90.19 173 LEU A C 1
ATOM 1370 O O . LEU A 1 173 ? -14.148 7.574 10.227 1 90.19 173 LEU A O 1
ATOM 1374 N N . THR A 1 174 ? -13.273 6.957 8.25 1 93.56 174 THR A N 1
ATOM 1375 C CA . THR A 1 174 ? -14.125 7.902 7.543 1 93.56 174 THR A CA 1
ATOM 1376 C C . THR A 1 174 ? -15.398 7.227 7.059 1 93.56 174 THR A C 1
ATOM 1378 O O . THR A 1 174 ? -15.508 6 7.086 1 93.56 174 THR A O 1
ATOM 1381 N N . LYS A 1 175 ? -16.375 8.008 6.715 1 91.25 175 LYS A N 1
ATOM 1382 C CA . LYS A 1 175 ? -17.656 7.586 6.148 1 91.25 175 LYS A CA 1
ATOM 1383 C C . LYS A 1 175 ? -18.406 6.656 7.105 1 91.25 175 LYS A C 1
ATOM 1385 O O . LYS A 1 175 ? -19.031 5.691 6.676 1 91.25 175 LYS A O 1
ATOM 1390 N N . CYS A 1 176 ? -18.281 6.922 8.305 1 87.31 176 CYS A N 1
ATOM 1391 C CA . CYS A 1 176 ? -18.891 6.09 9.328 1 87.31 176 CYS A CA 1
ATOM 1392 C C . CYS A 1 176 ? -20.422 6.176 9.25 1 87.31 176 CYS A C 1
ATOM 1394 O O . CYS A 1 176 ? -21.125 5.293 9.75 1 87.31 176 CYS A O 1
ATOM 1396 N N . ASP A 1 177 ? -20.875 7.16 8.633 1 86.44 177 ASP A N 1
ATOM 1397 C CA . ASP A 1 177 ? -22.312 7.336 8.5 1 86.44 177 ASP A CA 1
ATOM 1398 C C . ASP A 1 177 ? -22.906 6.305 7.547 1 86.44 177 ASP A C 1
ATOM 1400 O O . ASP A 1 177 ? -24.125 6.082 7.539 1 86.44 177 ASP A O 1
ATOM 1404 N N . LEU A 1 178 ? -22.062 5.652 6.812 1 82.69 178 LEU A N 1
ATOM 1405 C CA . LEU A 1 178 ? -22.547 4.707 5.812 1 82.69 178 LEU A CA 1
ATOM 1406 C C . LEU A 1 178 ? -22.625 3.299 6.391 1 82.69 178 LEU A C 1
ATOM 1408 O O . LEU A 1 178 ? -23.078 2.369 5.711 1 82.69 178 LEU A O 1
ATOM 1412 N N . VAL A 1 179 ? -22.156 3.137 7.574 1 81.94 179 VAL A N 1
ATOM 1413 C CA . VAL A 1 179 ? -22.141 1.809 8.18 1 81.94 179 VAL A CA 1
ATOM 1414 C C . VAL A 1 179 ? -22.984 1.807 9.453 1 81.94 179 VAL A C 1
ATOM 1416 O O . VAL A 1 179 ? -23.109 2.832 10.125 1 81.94 179 VAL A O 1
ATOM 1419 N N . SER A 1 180 ? -23.469 0.646 9.734 1 81.19 180 SER A N 1
ATOM 1420 C CA . SER A 1 180 ? -24.297 0.533 10.93 1 81.19 180 SER A CA 1
ATOM 1421 C C . SER A 1 180 ? -23.453 0.625 12.195 1 81.19 180 SER A C 1
ATOM 1423 O O . SER A 1 180 ? -22.25 0.316 12.18 1 81.19 180 SER A O 1
ATOM 1425 N N . GLN A 1 181 ? -24.125 1.037 13.266 1 78.12 181 GLN A N 1
ATOM 1426 C CA . GLN A 1 181 ? -23.453 1.147 14.555 1 78.12 181 GLN A CA 1
ATOM 1427 C C . GLN A 1 181 ? -22.953 -0.212 15.031 1 78.12 181 GLN A C 1
ATOM 1429 O O . GLN A 1 181 ? -21.875 -0.306 15.633 1 78.12 181 GLN A O 1
ATOM 1434 N N . ASP A 1 182 ? -23.656 -1.187 14.695 1 75.88 182 ASP A N 1
ATOM 1435 C CA . ASP A 1 182 ? -23.266 -2.543 15.07 1 75.88 182 ASP A CA 1
ATOM 1436 C C . ASP A 1 182 ? -21.938 -2.926 14.414 1 75.88 182 ASP A C 1
ATOM 1438 O O . ASP A 1 182 ? -21.078 -3.541 15.055 1 75.88 182 ASP A O 1
ATOM 1442 N N . THR A 1 183 ? -21.859 -2.494 13.234 1 72.56 183 THR A N 1
ATOM 1443 C CA . THR A 1 183 ? -20.641 -2.791 12.5 1 72.56 183 THR A CA 1
ATOM 1444 C C . THR A 1 183 ? -19.469 -2.012 13.078 1 72.56 183 THR A C 1
ATOM 1446 O O . THR A 1 183 ? -18.375 -2.555 13.234 1 72.56 183 THR A O 1
ATOM 1449 N N . LEU A 1 184 ? -19.766 -0.834 13.414 1 74.88 184 LEU A N 1
ATOM 1450 C CA . LEU A 1 184 ? -18.719 0.031 13.953 1 74.88 184 LEU A CA 1
ATOM 1451 C C . LEU A 1 184 ? -18.234 -0.473 15.305 1 74.88 184 LEU A C 1
ATOM 1453 O O . LEU A 1 184 ? -17.031 -0.439 15.602 1 74.88 184 LEU A O 1
ATOM 1457 N N . ASP A 1 185 ? -19.094 -0.908 16.078 1 72.44 185 ASP A N 1
ATOM 1458 C CA . ASP A 1 185 ? -18.781 -1.373 17.422 1 72.44 185 ASP A CA 1
ATOM 1459 C C . ASP A 1 185 ? -17.891 -2.609 17.391 1 72.44 185 ASP A C 1
ATOM 1461 O O . ASP A 1 185 ? -17.078 -2.828 18.297 1 72.44 185 ASP A O 1
ATOM 1465 N N . LYS A 1 186 ? -18.078 -3.34 16.406 1 66.38 186 LYS A N 1
ATOM 1466 C CA . LYS A 1 186 ? -17.281 -4.551 16.25 1 66.38 186 LYS A CA 1
ATOM 1467 C C . LYS A 1 186 ? -15.805 -4.215 16.062 1 66.38 186 LYS A C 1
ATOM 1469 O O . LYS A 1 186 ? -14.93 -4.992 16.438 1 66.38 186 LYS A O 1
ATOM 1474 N N . PHE A 1 187 ? -15.578 -3.111 15.508 1 63.09 187 PHE A N 1
ATOM 1475 C CA . PHE A 1 187 ? -14.203 -2.797 15.133 1 63.09 187 PHE A CA 1
ATOM 1476 C C . PHE A 1 187 ? -13.586 -1.812 16.125 1 63.09 187 PHE A C 1
ATOM 1478 O O . PHE A 1 187 ? -12.367 -1.629 16.141 1 63.09 187 PHE A O 1
ATOM 1485 N N . ARG A 1 188 ? -14.297 -1.006 16.922 1 61.09 188 ARG A N 1
ATOM 1486 C CA . ARG A 1 188 ? -13.781 -0.035 17.875 1 61.09 188 ARG A CA 1
ATOM 1487 C C . ARG A 1 188 ? -12.883 -0.709 18.906 1 61.09 188 ARG A C 1
ATOM 1489 O O . ARG A 1 188 ? -11.953 -0.094 19.422 1 61.09 188 ARG A O 1
ATOM 1496 N N . PHE A 1 189 ? -13.266 -1.896 19.406 1 51.16 189 PHE A N 1
ATOM 1497 C CA . PHE A 1 189 ? -12.484 -2.488 20.484 1 51.16 189 PHE A CA 1
ATOM 1498 C C . PHE A 1 189 ? -12.039 -3.898 20.125 1 51.16 189 PHE A C 1
ATOM 1500 O O . PHE A 1 189 ? -12.523 -4.875 20.703 1 51.16 189 PHE A O 1
ATOM 1507 N N . PRO A 1 190 ? -11.266 -3.865 18.938 1 54.56 190 PRO A N 1
ATOM 1508 C CA . PRO A 1 190 ? -11.078 -5.301 18.719 1 54.56 190 PRO A CA 1
ATOM 1509 C C . PRO A 1 190 ? -10.195 -5.957 19.766 1 54.56 190 PRO A C 1
ATOM 1511 O O . PRO A 1 190 ? -9.203 -5.367 20.203 1 54.56 190 PRO A O 1
ATOM 1514 N N . ASP A 1 191 ? -10.758 -6.598 20.672 1 57.12 191 ASP A N 1
ATOM 1515 C CA . ASP A 1 191 ? -9.938 -7.559 21.406 1 57.12 191 ASP A CA 1
ATOM 1516 C C . ASP A 1 191 ? -9.125 -8.422 20.438 1 57.12 191 ASP A C 1
ATOM 1518 O O . ASP A 1 191 ? -9.688 -9.117 19.594 1 57.12 191 ASP A O 1
ATOM 1522 N N . GLY A 1 192 ? -7.754 -8.055 20.406 1 60.47 192 GLY A N 1
ATOM 1523 C CA . GLY A 1 192 ? -6.863 -8.82 19.531 1 60.47 192 GLY A CA 1
ATOM 1524 C C . GLY A 1 192 ? -7.207 -10.297 19.484 1 60.47 192 GLY A C 1
ATOM 1525 O O . GLY A 1 192 ? -7.23 -10.891 18.391 1 60.47 192 GLY A O 1
ATOM 1526 N N . ASP A 1 193 ? -7.57 -10.688 20.641 1 61.66 193 ASP A N 1
ATOM 1527 C CA . ASP A 1 193 ? -7.855 -12.117 20.719 1 61.66 193 ASP A CA 1
ATOM 1528 C C . ASP A 1 193 ? -9.141 -12.461 19.969 1 61.66 193 ASP A C 1
ATOM 1530 O O . ASP A 1 193 ? -9.211 -13.484 19.281 1 61.66 193 ASP A O 1
ATOM 1534 N N . ALA A 1 194 ? -10.047 -11.625 20.156 1 64.5 194 ALA A N 1
ATOM 1535 C CA . ALA A 1 194 ? -11.336 -11.891 19.516 1 64.5 194 ALA A CA 1
ATOM 1536 C C . ALA A 1 194 ? -11.219 -11.797 18 1 64.5 194 ALA A C 1
ATOM 1538 O O . ALA A 1 194 ? -11.82 -12.586 17.266 1 64.5 194 ALA A O 1
ATOM 1539 N N . LEU A 1 195 ? -10.461 -10.953 17.609 1 64.5 195 LEU A N 1
ATOM 1540 C CA . LEU A 1 195 ? -10.25 -10.75 16.172 1 64.5 195 LEU A CA 1
ATOM 1541 C C . LEU A 1 195 ? -9.578 -11.977 15.555 1 64.5 195 LEU A C 1
ATOM 1543 O O . LEU A 1 195 ? -10 -12.438 14.492 1 64.5 195 LEU A O 1
ATOM 1547 N N . ILE A 1 196 ? -8.672 -12.477 16.234 1 62.84 196 ILE A N 1
ATOM 1548 C CA . ILE A 1 196 ? -7.91 -13.609 15.727 1 62.84 196 ILE A CA 1
ATOM 1549 C C . ILE A 1 196 ? -8.797 -14.852 15.703 1 62.84 196 ILE A C 1
ATOM 1551 O O . ILE A 1 196 ? -8.734 -15.648 14.758 1 62.84 196 ILE A O 1
ATOM 1555 N N . ASP A 1 197 ? -9.484 -14.938 16.766 1 64.88 197 ASP A N 1
ATOM 1556 C CA . ASP A 1 197 ? -10.391 -16.078 16.812 1 64.88 197 ASP A CA 1
ATOM 1557 C C . ASP A 1 197 ? -11.336 -16.078 15.602 1 64.88 197 ASP A C 1
ATOM 1559 O O . ASP A 1 197 ? -11.578 -17.125 14.992 1 64.88 197 ASP A O 1
ATOM 1563 N N . ARG A 1 198 ? -11.734 -14.984 15.312 1 66.56 198 ARG A N 1
ATOM 1564 C CA . ARG A 1 198 ? -12.656 -14.867 14.188 1 66.56 198 ARG A CA 1
ATOM 1565 C C . ARG A 1 198 ? -11.953 -15.133 12.867 1 66.56 198 ARG A C 1
ATOM 1567 O O . ARG A 1 198 ? -12.516 -15.766 11.969 1 66.56 198 ARG A O 1
ATOM 1574 N N . LEU A 1 199 ? -10.781 -14.68 12.797 1 65.06 199 LEU A N 1
ATOM 1575 C CA . LEU A 1 199 ? -9.984 -14.891 11.594 1 65.06 199 LEU A CA 1
ATOM 1576 C C . LEU A 1 199 ? -9.688 -16.375 11.391 1 65.06 199 LEU A C 1
ATOM 1578 O O . LEU A 1 199 ? -9.75 -16.875 10.266 1 65.06 199 LEU A O 1
ATOM 1582 N N . GLN A 1 200 ? -9.328 -17 12.469 1 63.97 200 GLN A N 1
ATOM 1583 C CA . GLN A 1 200 ? -8.992 -18.422 12.406 1 63.97 200 GLN A CA 1
ATOM 1584 C C . GLN A 1 200 ? -10.219 -19.25 12.047 1 63.97 200 GLN A C 1
ATOM 1586 O O . GLN A 1 200 ? -10.094 -20.281 11.375 1 63.97 200 GLN A O 1
ATOM 1591 N N . ARG A 1 201 ? -11.281 -18.859 12.57 1 62.75 201 ARG A N 1
ATOM 1592 C CA . ARG A 1 201 ? -12.516 -19.578 12.281 1 62.75 201 ARG A CA 1
ATOM 1593 C C . ARG A 1 201 ? -12.867 -19.484 10.797 1 62.75 201 ARG A C 1
ATOM 1595 O O . ARG A 1 201 ? -13.406 -20.438 10.219 1 62.75 201 ARG A O 1
ATOM 1602 N N . LYS A 1 202 ? -12.602 -18.375 10.289 1 59.34 202 LYS A N 1
ATOM 1603 C CA . LYS A 1 202 ? -12.938 -18.156 8.891 1 59.34 202 LYS A CA 1
ATOM 1604 C C . LYS A 1 202 ? -11.945 -18.844 7.965 1 59.34 202 LYS A C 1
ATOM 1606 O O . LYS A 1 202 ? -12.336 -19.438 6.949 1 59.34 202 LYS A O 1
ATOM 1611 N N . GLU A 1 203 ? -10.664 -18.578 8.219 1 57.5 203 GLU A N 1
ATOM 1612 C CA . GLU A 1 203 ? -9.641 -19.047 7.281 1 57.5 203 GLU A CA 1
ATOM 1613 C C . GLU A 1 203 ? -9.266 -20.5 7.551 1 57.5 203 GLU A C 1
ATOM 1615 O O . GLU A 1 203 ? -8.734 -21.172 6.672 1 57.5 203 GLU A O 1
ATOM 1620 N N . GLY A 1 204 ? -9.883 -21.219 8.508 1 49.53 204 GLY A N 1
ATOM 1621 C CA . GLY A 1 204 ? -9.469 -22.562 8.891 1 49.53 204 GLY A CA 1
ATOM 1622 C C . GLY A 1 204 ? -8.047 -22.609 9.414 1 49.53 204 GLY A C 1
ATOM 1623 O O . GLY A 1 204 ? -7.344 -21.609 9.43 1 49.53 204 GLY A O 1
ATOM 1624 N N . LYS A 1 205 ? -7.645 -23.734 10.258 1 47.19 205 LYS A N 1
ATOM 1625 C CA . LYS A 1 205 ? -6.285 -23.984 10.727 1 47.19 205 LYS A CA 1
ATOM 1626 C C . LYS A 1 205 ? -5.289 -23.922 9.57 1 47.19 205 LYS A C 1
ATOM 1628 O O . LYS A 1 205 ? -5.207 -24.844 8.758 1 47.19 205 LYS A O 1
ATOM 1633 N N . THR A 1 206 ? -5.203 -22.734 8.906 1 51.09 206 THR A N 1
ATOM 1634 C CA . THR A 1 206 ? -4.293 -22.672 7.77 1 51.09 206 THR A CA 1
ATOM 1635 C C . THR A 1 206 ? -2.865 -22.391 8.234 1 51.09 206 THR A C 1
ATOM 1637 O O . THR A 1 206 ? -2.641 -22.031 9.391 1 51.09 206 THR A O 1
ATOM 1640 N N . PRO A 1 207 ? -1.898 -22.781 7.48 1 50.5 207 PRO A N 1
ATOM 1641 C CA . PRO A 1 207 ? -0.474 -22.516 7.688 1 50.5 207 PRO A CA 1
ATOM 1642 C C . PRO A 1 207 ? -0.208 -21.094 8.18 1 50.5 207 PRO A C 1
ATOM 1644 O O . PRO A 1 207 ? 0.928 -20.75 8.523 1 50.5 207 PRO A O 1
ATOM 1647 N N . PHE A 1 208 ? -1.368 -20.469 8.531 1 53.81 208 PHE A N 1
ATOM 1648 C CA . PHE A 1 208 ? -1.211 -19.047 8.844 1 53.81 208 PHE A CA 1
ATOM 1649 C C . PHE A 1 208 ? -1.239 -18.828 10.352 1 53.81 208 PHE A C 1
ATOM 1651 O O . PHE A 1 208 ? -1.379 -17.688 10.812 1 53.81 208 PHE A O 1
ATOM 1658 N N . THR A 1 209 ? -1.08 -19.891 10.992 1 57.84 209 THR A N 1
ATOM 1659 C CA . THR A 1 209 ? -1.171 -19.781 12.445 1 57.84 209 THR A CA 1
ATOM 1660 C C . THR A 1 209 ? -0.139 -18.781 12.969 1 57.84 209 THR A C 1
ATOM 1662 O O . THR A 1 209 ? -0.462 -17.922 13.797 1 57.84 209 THR A O 1
ATOM 1665 N N . ARG A 1 210 ? 1.031 -18.984 12.43 1 57.06 210 ARG A N 1
ATOM 1666 C CA . ARG A 1 210 ? 2.086 -18.109 12.922 1 57.06 210 ARG A CA 1
ATOM 1667 C C . ARG A 1 210 ? 1.805 -16.656 12.547 1 57.06 210 ARG A C 1
ATOM 1669 O O . ARG A 1 210 ? 2.037 -15.742 13.344 1 57.06 210 ARG A O 1
ATOM 1676 N N . LEU A 1 211 ? 1.315 -16.5 11.367 1 58.72 211 LEU A N 1
ATOM 1677 C CA . LEU A 1 211 ? 0.948 -15.156 10.93 1 58.72 211 LEU A CA 1
ATOM 1678 C C . LEU A 1 211 ? -0.176 -14.602 11.797 1 58.72 211 LEU A C 1
ATOM 1680 O O . LEU A 1 211 ? -0.107 -13.453 12.242 1 58.72 211 LEU A O 1
ATOM 1684 N N . ASN A 1 212 ? -1.08 -15.461 12.07 1 60.38 212 ASN A N 1
ATOM 1685 C CA . ASN A 1 212 ? -2.219 -15.031 12.875 1 60.38 212 ASN A CA 1
ATOM 1686 C C . ASN A 1 212 ? -1.793 -14.648 14.289 1 60.38 212 ASN A C 1
ATOM 1688 O O . ASN A 1 212 ? -2.299 -13.672 14.852 1 60.38 212 ASN A O 1
ATOM 1692 N N . ASP A 1 213 ? -0.9 -15.414 14.75 1 59.69 213 ASP A N 1
ATOM 1693 C CA . ASP A 1 213 ? -0.397 -15.125 16.094 1 59.69 213 ASP A CA 1
ATOM 1694 C C . ASP A 1 213 ? 0.362 -13.797 16.109 1 59.69 213 ASP A C 1
ATOM 1696 O O . ASP A 1 213 ? 0.232 -13.016 17.062 1 59.69 213 ASP A O 1
ATOM 1700 N N . ALA A 1 214 ? 1.103 -13.633 15.078 1 58.94 214 ALA A N 1
ATOM 1701 C CA . ALA A 1 214 ? 1.858 -12.383 14.977 1 58.94 214 ALA A CA 1
ATOM 1702 C C . ALA A 1 214 ? 0.924 -11.18 14.875 1 58.94 214 ALA A C 1
ATOM 1704 O O . ALA A 1 214 ? 1.153 -10.156 15.516 1 58.94 214 ALA A O 1
ATOM 1705 N N . ILE A 1 215 ? 0.011 -11.352 14.117 1 63.16 215 ILE A N 1
ATOM 1706 C CA . ILE A 1 215 ? -0.958 -10.281 13.938 1 63.16 215 ILE A CA 1
ATOM 1707 C C . ILE A 1 215 ? -1.688 -10.016 15.25 1 63.16 215 ILE A C 1
ATOM 1709 O O . ILE A 1 215 ? -1.921 -8.859 15.617 1 63.16 215 ILE A O 1
ATOM 1713 N N . SER A 1 216 ? -1.961 -11.125 15.914 1 60.56 216 SER A N 1
ATOM 1714 C CA . SER A 1 216 ? -2.633 -11.008 17.203 1 60.56 216 SER A CA 1
ATOM 1715 C C . SER A 1 216 ? -1.794 -10.211 18.203 1 60.56 216 SER A C 1
ATOM 1717 O O . SER A 1 216 ? -2.314 -9.344 18.906 1 60.56 216 SER A O 1
ATOM 1719 N N . SER A 1 217 ? -0.637 -10.578 18.219 1 60.81 217 SER A N 1
ATOM 1720 C CA . SER A 1 217 ? 0.272 -9.898 19.141 1 60.81 217 SER A CA 1
ATOM 1721 C C . SER A 1 217 ? 0.384 -8.414 18.797 1 60.81 217 SER A C 1
ATOM 1723 O O . SER A 1 217 ? 0.419 -7.566 19.703 1 60.81 217 SER A O 1
ATOM 1725 N N . LEU A 1 218 ? 0.542 -8.203 17.531 1 59.12 218 LEU A N 1
ATOM 1726 C CA . LEU A 1 218 ? 0.616 -6.816 17.094 1 59.12 218 LEU A CA 1
ATOM 1727 C C . LEU A 1 218 ? -0.625 -6.043 17.531 1 59.12 218 LEU A C 1
ATOM 1729 O O . LEU A 1 218 ? -0.52 -4.926 18.047 1 59.12 218 LEU A O 1
ATOM 1733 N N . LEU A 1 219 ? -1.648 -6.68 17.344 1 59 219 LEU A N 1
ATOM 1734 C CA . LEU A 1 219 ? -2.906 -6.012 17.656 1 59 219 LEU A CA 1
ATOM 1735 C C . LEU A 1 219 ? -3.07 -5.852 19.156 1 59 219 LEU A C 1
ATOM 1737 O O . LEU A 1 219 ? -3.619 -4.852 19.625 1 59 219 LEU A O 1
ATOM 1741 N N . ASP A 1 220 ? -2.643 -6.922 19.906 1 56.91 220 ASP A N 1
ATOM 1742 C CA . ASP A 1 220 ? -2.695 -6.848 21.359 1 56.91 220 ASP A CA 1
ATOM 1743 C C . ASP A 1 220 ? -1.831 -5.699 21.875 1 56.91 220 ASP A C 1
ATOM 1745 O O . ASP A 1 220 ? -2.225 -4.992 22.812 1 56.91 220 ASP A O 1
ATOM 1749 N N . ASP A 1 221 ? -0.667 -5.793 21.516 1 53.22 221 ASP A N 1
ATOM 1750 C CA . ASP A 1 221 ? 0.269 -4.773 21.984 1 53.22 221 ASP A CA 1
ATOM 1751 C C . ASP A 1 221 ? -0.185 -3.377 21.562 1 53.22 221 ASP A C 1
ATOM 1753 O O . ASP A 1 221 ? 0.094 -2.396 22.25 1 53.22 221 ASP A O 1
ATOM 1757 N N . PHE A 1 222 ? -0.34 -3.309 20.484 1 47.59 222 PHE A N 1
ATOM 1758 C CA . PHE A 1 222 ? -0.769 -1.98 20.062 1 47.59 222 PHE A CA 1
ATOM 1759 C C . PHE A 1 222 ? -2.246 -1.765 20.375 1 47.59 222 PHE A C 1
ATOM 1761 O O . PHE A 1 222 ? -2.854 -0.808 19.891 1 47.59 222 PHE A O 1
ATOM 1768 N N . GLY A 1 223 ? -2.547 -2.367 21.406 1 46.38 223 GLY A N 1
ATOM 1769 C CA . GLY A 1 223 ? -3.932 -1.944 21.547 1 46.38 223 GLY A CA 1
ATOM 1770 C C . GLY A 1 223 ? -4.57 -1.53 20.234 1 46.38 223 GLY A C 1
ATOM 1771 O O . GLY A 1 223 ? -3.889 -1.416 19.219 1 46.38 223 GLY A O 1
ATOM 1772 N N . MET A 1 224 ? -5.684 -0.742 20.156 1 46.31 224 MET A N 1
ATOM 1773 C CA . MET A 1 224 ? -6.75 -0.216 19.312 1 46.31 224 MET A CA 1
ATOM 1774 C C . MET A 1 224 ? -6.207 0.812 18.328 1 46.31 224 MET A C 1
ATOM 1776 O O . MET A 1 224 ? -5.727 1.872 18.734 1 46.31 224 MET A O 1
ATOM 1780 N N . VAL A 1 225 ? -4.91 0.3 17.266 1 54.69 225 VAL A N 1
ATOM 1781 C CA . VAL A 1 225 ? -5.125 1.363 16.281 1 54.69 225 VAL A CA 1
ATOM 1782 C C . VAL A 1 225 ? -6.492 2.004 16.516 1 54.69 225 VAL A C 1
ATOM 1784 O O . VAL A 1 225 ? -7.527 1.356 16.328 1 54.69 225 VAL A O 1
ATOM 1787 N N . SER A 1 226 ? -6.289 2.684 17.5 1 68.56 226 SER A N 1
ATOM 1788 C CA . SER A 1 226 ? -7.535 3.383 17.797 1 68.56 226 SER A CA 1
ATOM 1789 C C . SER A 1 226 ? -7.918 4.344 16.688 1 68.56 226 SER A C 1
ATOM 1791 O O . SER A 1 226 ? -7.051 4.969 16.062 1 68.56 226 SER A O 1
ATOM 1793 N N . TYR A 1 227 ? -9.031 4.059 16.281 1 81.56 227 TYR A N 1
ATOM 1794 C CA . TYR A 1 227 ? -9.578 4.914 15.242 1 81.56 227 TYR A CA 1
ATOM 1795 C C . TYR A 1 227 ? -10.609 5.875 15.805 1 81.56 227 TYR A C 1
ATOM 1797 O O . TYR A 1 227 ? -11.422 5.496 16.656 1 81.56 227 TYR A O 1
ATOM 1805 N N . LEU A 1 228 ? -10.445 7.141 15.453 1 88.94 228 LEU A N 1
ATOM 1806 C CA . LEU A 1 228 ? -11.562 8.062 15.648 1 88.94 228 LEU A CA 1
ATOM 1807 C C . LEU A 1 228 ? -12.531 8 14.477 1 88.94 228 LEU A C 1
ATOM 1809 O O . LEU A 1 228 ? -12.109 7.883 13.32 1 88.94 228 LEU A O 1
ATOM 1813 N N . GLU A 1 229 ? -13.75 8.031 14.797 1 90.19 229 GLU A N 1
ATOM 1814 C CA . GLU A 1 229 ? -14.766 8.07 13.75 1 90.19 229 GLU A CA 1
ATOM 1815 C C . GLU A 1 229 ? -14.906 9.477 13.172 1 90.19 229 GLU A C 1
ATOM 1817 O O . GLU A 1 229 ? -14.812 10.461 13.898 1 90.19 229 GLU A O 1
ATOM 1822 N N . PHE A 1 230 ? -15.227 9.477 11.914 1 94.69 230 PHE A N 1
ATOM 1823 C CA . PHE A 1 230 ? -15.344 10.766 11.242 1 94.69 230 PHE A CA 1
ATOM 1824 C C . PHE A 1 230 ? -16.422 10.719 10.164 1 94.69 230 PHE A C 1
ATOM 1826 O O . PHE A 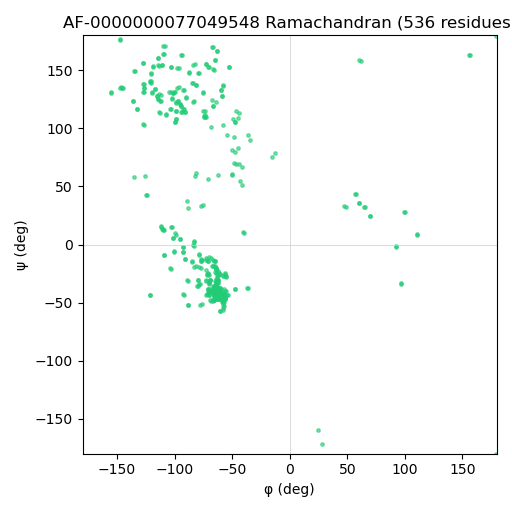1 230 ? -16.531 9.734 9.43 1 94.69 230 PHE A O 1
ATOM 1833 N N . SER A 1 231 ? -17.219 11.719 10.141 1 94.44 231 SER A N 1
ATOM 1834 C CA . SER A 1 231 ? -18.203 11.984 9.086 1 94.44 231 SER A CA 1
ATOM 1835 C C . SER A 1 231 ? -18.344 13.484 8.844 1 94.44 231 SER A C 1
ATOM 1837 O O . SER A 1 231 ? -18.422 14.273 9.789 1 94.44 231 SER A O 1
ATOM 1839 N N . ILE A 1 232 ? -18.359 13.82 7.582 1 93.19 232 ILE A N 1
ATOM 1840 C CA . ILE A 1 232 ? -18.516 15.227 7.234 1 93.19 232 ILE A CA 1
ATOM 1841 C C . ILE A 1 232 ? -19.922 15.688 7.562 1 93.19 232 ILE A C 1
ATOM 1843 O O . ILE A 1 232 ? -20.219 16.891 7.559 1 93.19 232 ILE A O 1
ATOM 1847 N N . ARG A 1 233 ? -20.797 14.789 7.863 1 93.19 233 ARG A N 1
ATOM 1848 C CA . ARG A 1 233 ? -22.188 15.109 8.188 1 93.19 233 ARG A CA 1
ATOM 1849 C C . ARG A 1 233 ? -22.375 15.281 9.695 1 93.19 233 ARG A C 1
ATOM 1851 O O . ARG A 1 233 ? -23.484 15.562 10.156 1 93.19 233 ARG A O 1
ATOM 1858 N N . ASN A 1 234 ? -21.344 15.078 10.43 1 94.38 234 ASN A N 1
ATOM 1859 C CA . ASN A 1 234 ? -21.406 15.164 11.891 1 94.38 234 ASN A CA 1
ATOM 1860 C C . ASN A 1 234 ? -20.344 16.125 12.438 1 94.38 234 ASN A C 1
ATOM 1862 O O . ASN A 1 234 ? -19.188 15.734 12.594 1 94.38 234 ASN A O 1
ATOM 1866 N N . GLU A 1 235 ? -20.75 17.266 12.797 1 95.06 235 GLU A N 1
ATOM 1867 C CA . GLU A 1 235 ? -19.844 18.312 13.25 1 95.06 235 GLU A CA 1
ATOM 1868 C C . GLU A 1 235 ? -19.109 17.906 14.523 1 95.06 235 GLU A C 1
ATOM 1870 O O . GLU A 1 235 ? -17.953 18.266 14.727 1 95.06 235 GLU A O 1
ATOM 1875 N N . ASP A 1 236 ? -19.781 17.156 15.375 1 95.31 236 ASP A N 1
ATOM 1876 C CA . ASP A 1 236 ? -19.156 16.703 16.609 1 95.31 236 ASP A CA 1
ATOM 1877 C C . ASP A 1 236 ? -17.969 15.789 16.328 1 95.31 236 ASP A C 1
ATOM 1879 O O . ASP A 1 236 ? -16.938 15.875 16.984 1 95.31 236 ASP A O 1
ATOM 1883 N N . MET A 1 237 ? -18.141 14.945 15.375 1 94.06 237 MET A N 1
ATOM 1884 C CA . MET A 1 237 ? -17.047 14.055 14.992 1 94.06 237 MET A CA 1
ATOM 1885 C C . MET A 1 237 ? -15.883 14.844 14.406 1 94.06 237 MET A C 1
ATOM 1887 O O . MET A 1 237 ? -14.719 14.57 14.719 1 94.06 237 MET A O 1
ATOM 1891 N N . MET A 1 238 ? -16.203 15.836 13.641 1 96.56 238 MET A N 1
ATOM 1892 C CA . MET A 1 238 ? -15.172 16.672 13.039 1 96.56 238 MET A CA 1
ATOM 1893 C C . MET A 1 238 ? -14.398 17.438 14.102 1 96.56 238 MET A C 1
ATOM 1895 O O . MET A 1 238 ? -13.172 17.5 14.062 1 96.56 238 MET A O 1
ATOM 1899 N N . ASN A 1 239 ? -15.172 17.953 15.016 1 96.62 239 ASN A N 1
ATOM 1900 C CA . ASN A 1 239 ? -14.555 18.703 16.109 1 96.62 239 ASN A CA 1
ATOM 1901 C C . ASN A 1 239 ? -13.664 17.797 16.969 1 96.62 239 ASN A C 1
ATOM 1903 O O . ASN A 1 239 ? -12.609 18.234 17.438 1 96.62 239 ASN A O 1
ATOM 1907 N N . ALA A 1 240 ? -14.133 16.609 17.219 1 95.44 240 ALA A N 1
ATOM 1908 C CA . ALA A 1 240 ? -13.359 15.672 18.031 1 95.44 240 ALA A CA 1
ATOM 1909 C C . ALA A 1 240 ? -12.008 15.375 17.375 1 95.44 240 ALA A C 1
ATOM 1911 O O . ALA A 1 240 ? -10.984 15.305 18.062 1 95.44 240 ALA A O 1
ATOM 1912 N N . VAL A 1 241 ? -12.016 15.211 16.109 1 95.5 241 VAL A N 1
ATOM 1913 C CA . VAL A 1 241 ? -10.789 14.922 15.375 1 95.5 241 VAL A CA 1
ATOM 1914 C C . VAL A 1 241 ? -9.852 16.125 15.438 1 95.5 241 VAL A C 1
ATOM 1916 O O . VAL A 1 241 ? -8.656 15.969 15.719 1 95.5 241 VAL A O 1
ATOM 1919 N N . LEU A 1 242 ? -10.406 17.344 15.172 1 96.19 242 LEU A N 1
ATOM 1920 C CA . LEU A 1 242 ? -9.578 18.547 15.219 1 96.19 242 LEU A CA 1
ATOM 1921 C C . LEU A 1 242 ? -9 18.75 16.609 1 96.19 242 LEU A C 1
ATOM 1923 O O . LEU A 1 242 ? -7.828 19.109 16.75 1 96.19 242 LEU A O 1
ATOM 1927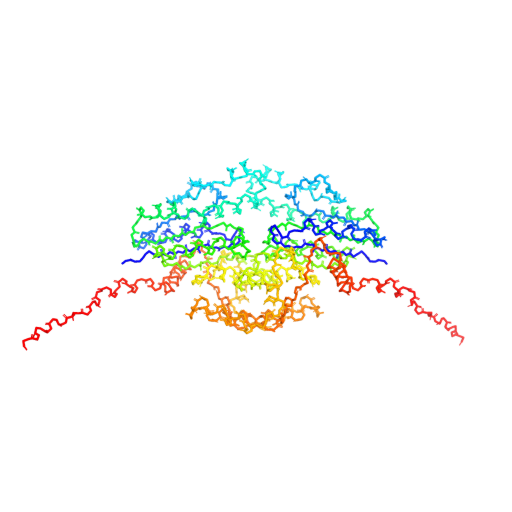 N N . LEU A 1 243 ? -9.812 18.516 17.594 1 94.56 243 LEU A N 1
ATOM 1928 C CA . LEU A 1 243 ? -9.359 18.641 18.984 1 94.56 243 LEU A CA 1
ATOM 1929 C C . LEU A 1 243 ? -8.234 17.656 19.281 1 94.56 243 LEU A C 1
ATOM 1931 O O . LEU A 1 243 ? -7.246 18.016 19.922 1 94.56 243 LEU A O 1
ATOM 1935 N N . GLU A 1 244 ? -8.398 16.453 18.875 1 92.56 244 GLU A N 1
ATOM 1936 C CA . GLU A 1 244 ? -7.387 15.422 19.109 1 92.56 244 GLU A CA 1
ATOM 1937 C C . GLU A 1 244 ? -6.074 15.773 18.406 1 92.56 244 GLU A C 1
ATOM 1939 O O . GLU A 1 244 ? -5 15.617 19 1 92.56 244 GLU A O 1
ATOM 1944 N N . THR A 1 245 ? -6.152 16.219 17.188 1 93.69 245 THR A N 1
ATOM 1945 C CA . THR A 1 245 ? -4.945 16.609 16.469 1 93.69 245 THR A CA 1
ATOM 1946 C C . THR A 1 245 ? -4.254 17.781 17.156 1 93.69 245 THR A C 1
ATOM 1948 O O . THR A 1 245 ? -3.027 17.797 17.281 1 93.69 245 THR A O 1
ATOM 1951 N N . ASP A 1 246 ? -5.008 18.766 17.641 1 91.94 246 ASP A N 1
ATOM 1952 C CA . ASP A 1 246 ? -4.453 19.906 18.344 1 91.94 246 ASP A CA 1
ATOM 1953 C C . ASP A 1 246 ? -3.742 19.469 19.625 1 91.94 246 ASP A C 1
ATOM 1955 O O . ASP A 1 246 ? -2.678 19.984 19.969 1 91.94 246 ASP A O 1
ATOM 1959 N N . THR A 1 247 ? -4.379 18.531 20.297 1 89.5 247 THR A N 1
ATOM 1960 C CA . THR A 1 247 ? -3.816 18.016 21.547 1 89.5 247 THR A CA 1
ATOM 1961 C C . THR A 1 247 ? -2.482 17.328 21.297 1 89.5 247 THR A C 1
ATOM 1963 O O . THR A 1 247 ? -1.506 17.562 22 1 89.5 247 THR A O 1
ATOM 1966 N N . LEU A 1 248 ? -2.461 16.547 20.281 1 85.56 248 LEU A N 1
ATOM 1967 C CA . LEU A 1 248 ? -1.256 15.797 19.953 1 85.56 248 LEU A CA 1
ATOM 1968 C C . LEU A 1 248 ? -0.154 16.734 19.453 1 85.56 248 LEU A C 1
ATOM 1970 O O . LEU A 1 248 ? 1.031 16.469 19.672 1 85.56 248 LEU A O 1
ATOM 1974 N N . LEU A 1 249 ? -0.554 17.797 18.828 1 86.69 249 LEU A N 1
ATOM 1975 C CA . LEU A 1 249 ? 0.395 18.781 18.312 1 86.69 249 LEU A CA 1
ATOM 1976 C C . LEU A 1 249 ? 0.792 19.766 19.422 1 86.69 249 LEU A C 1
ATOM 1978 O O . LEU A 1 249 ? 1.708 20.562 19.234 1 86.69 249 LEU A O 1
ATOM 1982 N N . GLN A 1 250 ? 0.229 19.578 20.594 1 78 250 GLN A N 1
ATOM 1983 C CA . GLN A 1 250 ? 0.353 20.578 21.641 1 78 250 GLN A CA 1
ATOM 1984 C C . GLN A 1 250 ? 0.05 21.984 21.094 1 78 250 GLN A C 1
ATOM 1986 O O . GLN A 1 250 ? 0.763 22.938 21.391 1 78 250 GLN A O 1
ATOM 1991 N N . TYR A 1 251 ? -0.805 21.891 20.203 1 63.44 251 TYR A N 1
ATOM 1992 C CA . TYR A 1 251 ? -1.23 23.125 19.562 1 63.44 251 TYR A CA 1
ATOM 1993 C C . TYR A 1 251 ? -1.817 24.094 20.594 1 63.44 251 TYR A C 1
ATOM 1995 O O . TYR A 1 251 ? -2.65 23.703 21.406 1 63.44 251 TYR A O 1
ATOM 2003 N N . GLY A 1 252 ? -1.379 25.328 20.672 1 54.12 252 GLY A N 1
ATOM 2004 C CA . GLY A 1 252 ? -1.863 26.344 21.594 1 54.12 252 GLY A CA 1
ATOM 2005 C C . GLY A 1 252 ? -1.019 26.469 22.844 1 54.12 252 GLY A C 1
ATOM 2006 O O . GLY A 1 252 ? -1.022 27.516 23.516 1 54.12 252 GLY A O 1
ATOM 2007 N N . GLU A 1 253 ? -0.476 25.391 23.297 1 53.34 253 GLU A N 1
ATOM 2008 C CA . GLU A 1 253 ? 0.327 25.531 24.516 1 53.34 253 GLU A CA 1
ATOM 2009 C C . GLU A 1 253 ? 1.535 26.422 24.281 1 53.34 253 GLU A C 1
ATOM 2011 O O . GLU A 1 253 ? 1.911 27.203 25.156 1 53.34 253 GLU A O 1
ATOM 2016 N N . ASP A 1 254 ? 2.229 26.297 23.281 1 47.88 254 ASP A N 1
ATOM 2017 C CA . ASP A 1 254 ? 3.307 27.25 23.062 1 47.88 254 ASP A CA 1
ATOM 2018 C C . ASP A 1 254 ? 2.756 28.656 22.859 1 47.88 254 ASP A C 1
ATOM 2020 O O . ASP A 1 254 ? 3.484 29.641 23.016 1 47.88 254 ASP A O 1
ATOM 2024 N N . LEU A 1 255 ? 1.61 28.75 22.453 1 44.94 255 LEU A N 1
ATOM 2025 C CA . LEU A 1 255 ? 1.023 30.078 22.344 1 44.94 255 LEU A CA 1
ATOM 2026 C C . LEU A 1 255 ? 0.911 30.734 23.703 1 44.94 255 LEU A C 1
ATOM 2028 O O . LEU A 1 255 ? 1.101 31.953 23.828 1 44.94 255 LEU A O 1
ATOM 2032 N N . ASP A 1 256 ? 0.713 29.922 24.766 1 42.34 256 ASP A N 1
ATOM 2033 C CA . ASP A 1 256 ? 0.585 30.484 26.109 1 42.34 256 ASP A CA 1
ATOM 2034 C C . ASP A 1 256 ? 1.947 30.594 26.781 1 42.34 256 ASP A C 1
ATOM 2036 O O . ASP A 1 256 ? 2.146 31.438 27.656 1 42.34 256 ASP A O 1
ATOM 2040 N N . ASN A 1 257 ? 2.895 29.734 26.5 1 42.47 257 ASN A N 1
ATOM 2041 C CA . ASN A 1 257 ? 4.137 29.797 27.266 1 42.47 257 ASN A CA 1
ATOM 2042 C C . ASN A 1 257 ? 4.977 31 26.875 1 42.47 257 ASN A C 1
ATOM 2044 O O . ASN A 1 257 ? 6.016 31.266 27.484 1 42.47 257 ASN A O 1
ATOM 2048 N N . GLU A 1 258 ? 4.828 31.578 25.734 1 39 258 GLU A N 1
ATOM 2049 C CA . GLU A 1 258 ? 5.57 32.812 25.516 1 39 258 GLU A CA 1
ATOM 2050 C C . GLU A 1 258 ? 5.27 33.844 26.609 1 39 258 GLU A C 1
ATOM 2052 O O . GLU A 1 258 ? 6.055 34.781 26.828 1 39 258 GLU A O 1
ATOM 2057 N N . ASP A 1 259 ? 4.117 33.75 27.188 1 38.69 259 ASP A N 1
ATOM 2058 C CA . ASP A 1 259 ? 3.902 34.812 28.188 1 38.69 259 ASP A CA 1
ATOM 2059 C C . ASP A 1 259 ? 4.66 34.469 29.484 1 38.69 259 ASP A C 1
ATOM 2061 O O . ASP A 1 259 ? 4.633 35.281 30.438 1 38.69 259 ASP A O 1
ATOM 2065 N N . LYS A 1 260 ? 5.047 33.188 29.703 1 42.09 260 LYS A N 1
ATOM 2066 C CA . LYS A 1 260 ? 5.754 32.938 30.969 1 42.09 260 LYS A CA 1
ATOM 2067 C C . LYS A 1 260 ? 7.262 33.125 30.797 1 42.09 260 LYS A C 1
ATOM 2069 O O . LYS A 1 260 ? 8 32.156 30.688 1 42.09 260 LYS A O 1
ATOM 2074 N N . LEU A 1 261 ? 7.809 34.062 30.031 1 36.41 261 LEU A N 1
ATOM 2075 C CA . LEU A 1 261 ? 9.219 34.438 30.094 1 36.41 261 LEU A CA 1
ATOM 2076 C C . LEU A 1 261 ? 9.648 34.688 31.547 1 36.41 261 LEU A C 1
ATOM 2078 O O . LEU A 1 261 ? 8.961 35.438 32.281 1 36.41 261 LEU A O 1
ATOM 2082 N N . PRO A 1 262 ? 10.445 33.812 32.188 1 37.28 262 PRO A N 1
ATOM 2083 C CA . PRO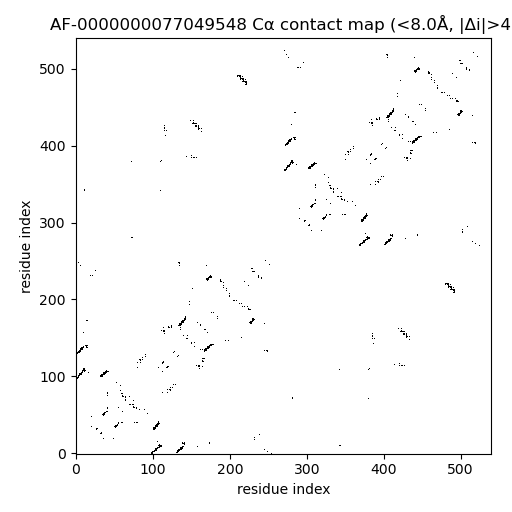 A 1 262 ? 10.961 34.188 33.5 1 37.28 262 PRO A CA 1
ATOM 2084 C C . PRO A 1 262 ? 11.523 35.625 33.531 1 37.28 262 PRO A C 1
ATOM 2086 O O . PRO A 1 262 ? 12.047 36.094 32.531 1 37.28 262 PRO A O 1
ATOM 2089 N N . GLU A 1 263 ? 10.938 36.469 34.25 1 35.22 263 GLU A N 1
ATOM 2090 C CA . GLU A 1 263 ? 11.555 37.719 34.688 1 35.22 263 GLU A CA 1
ATOM 2091 C C . GLU A 1 263 ? 12.969 37.5 35.219 1 35.22 263 GLU A C 1
ATOM 2093 O O . GLU A 1 263 ? 13.164 36.781 36.219 1 35.22 263 GLU A O 1
ATOM 2098 N N . GLU A 1 264 ? 13.984 37.156 34.406 1 34.84 264 GLU A N 1
ATOM 2099 C CA . GLU A 1 264 ? 15.367 37.25 34.875 1 34.84 264 GLU A CA 1
ATOM 2100 C C . GLU A 1 264 ? 15.562 38.469 35.781 1 34.84 264 GLU A C 1
ATOM 2102 O O . GLU A 1 264 ? 15.273 39.594 35.406 1 34.84 264 GLU A O 1
ATOM 2107 N N . ASP A 1 265 ? 15.438 38.25 37.062 1 34.09 265 ASP A N 1
ATOM 2108 C CA . ASP A 1 265 ? 15.906 39.156 38.125 1 34.09 265 ASP A CA 1
ATOM 2109 C C . ASP A 1 265 ? 17.359 39.562 37.906 1 34.09 265 ASP A C 1
ATOM 2111 O O . ASP A 1 265 ? 18.25 38.688 37.844 1 34.09 265 ASP A O 1
ATOM 2115 N N . PHE A 1 266 ? 17.688 40.562 37.031 1 32.38 266 PHE A N 1
ATOM 2116 C CA . PHE A 1 266 ? 18.922 41.312 37.031 1 32.38 266 PHE A CA 1
ATOM 2117 C C . PHE A 1 266 ? 19.344 41.719 38.438 1 32.38 266 PHE A C 1
ATOM 2119 O O . PHE A 1 266 ? 18.766 42.625 39.031 1 32.38 266 PHE A O 1
ATOM 2126 N N . GLU A 1 267 ? 19.469 40.75 39.375 1 31.56 267 GLU A N 1
ATOM 2127 C CA . GLU A 1 267 ? 20.172 41.219 40.562 1 31.56 267 GLU A CA 1
ATOM 2128 C C . GLU A 1 267 ? 21.562 41.75 40.219 1 31.56 267 GLU A C 1
ATOM 2130 O O . GLU A 1 267 ? 22.344 41.094 39.562 1 31.56 267 GLU A O 1
ATOM 2135 N N . THR A 1 268 ? 21.672 43.125 40.188 1 29.06 268 THR A N 1
ATOM 2136 C CA . THR A 1 268 ? 22.812 44 40.25 1 29.06 268 THR A CA 1
ATOM 2137 C C . THR A 1 268 ? 23.734 43.594 41.406 1 29.06 268 THR A C 1
ATOM 2139 O O . THR A 1 268 ? 23.328 43.625 42.562 1 29.06 268 THR A O 1
ATOM 2142 N N . VAL A 1 269 ? 24.438 42.438 41.312 1 27.5 269 VAL A N 1
ATOM 2143 C CA . VAL A 1 269 ? 25.547 42.281 42.25 1 27.5 269 VAL A CA 1
ATOM 2144 C C . VAL A 1 269 ? 26.406 43.531 42.25 1 27.5 269 VAL A C 1
ATOM 2146 O O . VAL A 1 269 ? 26.953 43.938 41.219 1 27.5 269 VAL A O 1
ATOM 2149 N N . ASP A 1 270 ? 26.016 44.375 43.188 1 23.44 270 ASP A N 1
ATOM 2150 C CA . ASP A 1 270 ? 26.938 45.25 43.906 1 23.44 270 ASP A CA 1
ATOM 2151 C C . ASP A 1 270 ? 27.922 44.406 44.75 1 23.44 270 ASP A C 1
ATOM 2153 O O . ASP A 1 270 ? 27.547 43.406 45.344 1 23.44 270 ASP A O 1
ATOM 2157 N N . MET B 1 1 ? -4.305 -34.938 -11.133 1 65.44 1 MET B N 1
ATOM 2158 C CA . MET B 1 1 ? -3.34 -33.938 -11.586 1 65.44 1 MET B CA 1
ATOM 2159 C C . MET B 1 1 ? -3.787 -32.531 -11.195 1 65.44 1 MET B C 1
ATOM 2161 O O . MET B 1 1 ? -4.984 -32.281 -11.086 1 65.44 1 MET B O 1
ATOM 2165 N N . VAL B 1 2 ? -2.969 -31.703 -10.453 1 83.94 2 VAL B N 1
ATOM 2166 C CA . VAL B 1 2 ? -3.396 -30.438 -9.875 1 83.94 2 VAL B CA 1
ATOM 2167 C C . VAL B 1 2 ? -2.629 -29.281 -10.531 1 83.94 2 VAL B C 1
ATOM 2169 O O . VAL B 1 2 ? -1.447 -29.422 -10.852 1 83.94 2 VAL B O 1
ATOM 2172 N N . ARG B 1 3 ? -3.32 -28.266 -11.031 1 91.56 3 ARG B N 1
ATOM 2173 C CA . ARG B 1 3 ? -2.709 -27.031 -11.516 1 91.56 3 ARG B CA 1
ATOM 2174 C C . ARG B 1 3 ? -2.068 -26.25 -10.375 1 91.56 3 ARG B C 1
ATOM 2176 O O . ARG B 1 3 ? -2.729 -25.938 -9.383 1 91.56 3 ARG B O 1
ATOM 2183 N N . CYS B 1 4 ? -0.735 -26.062 -10.508 1 94.12 4 CYS B N 1
ATOM 2184 C CA . CYS B 1 4 ? 0.014 -25.328 -9.492 1 94.12 4 CYS B CA 1
ATOM 2185 C C . CYS B 1 4 ? 0.561 -24.031 -10.055 1 94.12 4 CYS B C 1
ATOM 2187 O O . CYS B 1 4 ? 0.6 -23.828 -11.266 1 94.12 4 CYS B O 1
ATOM 2189 N N . GLY B 1 5 ? 0.871 -23.188 -9.172 1 95.44 5 GLY B N 1
ATOM 2190 C CA . GLY B 1 5 ? 1.446 -21.969 -9.711 1 95.44 5 GLY B CA 1
ATOM 2191 C C . GLY B 1 5 ? 1.785 -20.953 -8.641 1 95.44 5 GLY B C 1
ATOM 2192 O O . GLY B 1 5 ? 1.703 -21.234 -7.449 1 95.44 5 GLY B O 1
ATOM 2193 N N . GLN B 1 6 ? 2.316 -19.812 -9.086 1 97.62 6 GLN B N 1
ATOM 2194 C CA . GLN B 1 6 ? 2.711 -18.688 -8.25 1 97.62 6 GLN B CA 1
ATOM 2195 C C . GLN B 1 6 ? 1.943 -17.438 -8.625 1 97.62 6 GLN B C 1
ATOM 2197 O O . GLN B 1 6 ? 1.783 -17.125 -9.805 1 97.62 6 GLN B O 1
ATOM 2202 N N . LEU B 1 7 ? 1.4 -16.812 -7.621 1 97.69 7 LEU B N 1
ATOM 2203 C CA . LEU B 1 7 ? 0.979 -15.422 -7.773 1 97.69 7 LEU B CA 1
ATOM 2204 C C . LEU B 1 7 ? 2.074 -14.469 -7.312 1 97.69 7 LEU B C 1
ATOM 2206 O O . LEU B 1 7 ? 2.396 -14.414 -6.125 1 97.69 7 LEU B O 1
ATOM 2210 N N . VAL B 1 8 ? 2.619 -13.711 -8.273 1 97.06 8 VAL B N 1
ATOM 2211 C CA . VAL B 1 8 ? 3.77 -12.867 -7.969 1 97.06 8 VAL B CA 1
ATOM 2212 C C . VAL B 1 8 ? 3.297 -11.453 -7.629 1 97.06 8 VAL B C 1
ATOM 2214 O O . VAL B 1 8 ? 2.678 -10.781 -8.453 1 97.06 8 VAL B O 1
ATOM 2217 N N . VAL B 1 9 ? 3.604 -11.016 -6.391 1 95.44 9 VAL B N 1
ATOM 2218 C CA . VAL B 1 9 ? 3.131 -9.734 -5.875 1 95.44 9 VAL B CA 1
ATOM 2219 C C . VAL B 1 9 ? 4.312 -8.914 -5.355 1 95.44 9 VAL B C 1
ATOM 2221 O O . VAL B 1 9 ? 5.375 -9.469 -5.066 1 95.44 9 VAL B O 1
ATOM 2224 N N . GLY B 1 10 ? 4.148 -7.594 -5.309 1 91.44 10 GLY B N 1
ATOM 2225 C CA . GLY B 1 10 ? 5.156 -6.668 -4.816 1 91.44 10 GLY B CA 1
ATOM 2226 C C . GLY B 1 10 ? 5.004 -5.266 -5.371 1 91.44 10 GLY B C 1
ATOM 2227 O O . GLY B 1 10 ? 4.293 -5.059 -6.359 1 91.44 10 GLY B O 1
ATOM 2228 N N . PRO B 1 11 ? 5.625 -4.359 -4.73 1 88.12 11 PRO B N 1
ATOM 2229 C CA . PRO B 1 11 ? 5.52 -2.975 -5.191 1 88.12 11 PRO B CA 1
ATOM 2230 C C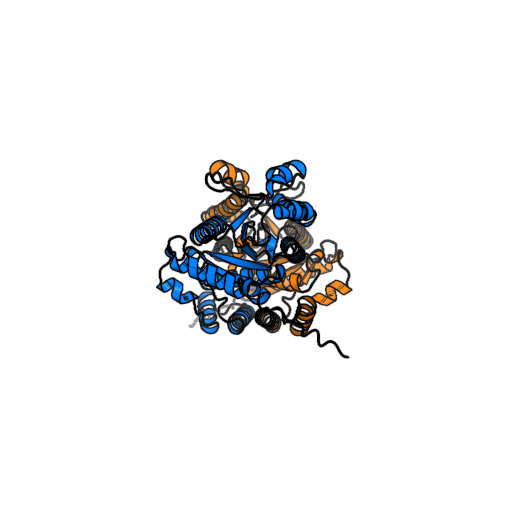 . PRO B 1 11 ? 6.109 -2.77 -6.582 1 88.12 11 PRO B C 1
ATOM 2232 O O . PRO B 1 11 ? 6.785 -3.66 -7.109 1 88.12 11 PRO B O 1
ATOM 2235 N N . ALA B 1 12 ? 5.746 -1.549 -7.109 1 83.25 12 ALA B N 1
ATOM 2236 C CA . ALA B 1 12 ? 6.297 -1.193 -8.414 1 83.25 12 ALA B CA 1
ATOM 2237 C C . ALA B 1 12 ? 7.824 -1.164 -8.375 1 83.25 12 ALA B C 1
ATOM 2239 O O . ALA B 1 12 ? 8.414 -0.667 -7.418 1 83.25 12 ALA B O 1
ATOM 2240 N N . GLY B 1 13 ? 8.43 -1.765 -9.312 1 81.69 13 GLY B N 1
ATOM 2241 C CA . GLY B 1 13 ? 9.875 -1.72 -9.422 1 81.69 13 GLY B CA 1
ATOM 2242 C C . GLY B 1 13 ? 10.562 -2.877 -8.727 1 81.69 13 GLY B C 1
ATOM 2243 O O . GLY B 1 13 ? 11.789 -3.021 -8.805 1 81.69 13 GLY B O 1
ATOM 2244 N N . SER B 1 14 ? 9.812 -3.744 -8.109 1 89.25 14 SER B N 1
ATOM 2245 C CA . SER B 1 14 ? 10.422 -4.836 -7.352 1 89.25 14 SER B CA 1
ATOM 2246 C C . SER B 1 14 ? 10.922 -5.938 -8.281 1 89.25 14 SER B C 1
ATOM 2248 O O . SER B 1 14 ? 11.641 -6.84 -7.844 1 89.25 14 SER B O 1
ATOM 2250 N N . GLY B 1 15 ? 10.539 -5.934 -9.57 1 89.88 15 GLY B N 1
ATOM 2251 C CA . GLY B 1 15 ? 11.039 -6.898 -10.539 1 89.88 15 GLY B CA 1
ATOM 2252 C C . GLY B 1 15 ? 10.078 -8.039 -10.797 1 89.88 15 GLY B C 1
ATOM 2253 O O . GLY B 1 15 ? 10.492 -9.148 -11.125 1 89.88 15 GLY B O 1
ATOM 2254 N N . LYS B 1 16 ? 8.852 -7.812 -10.641 1 93.19 16 LYS B N 1
ATOM 2255 C CA . LYS B 1 16 ? 7.836 -8.859 -10.773 1 93.19 16 LYS B CA 1
ATOM 2256 C C . LYS B 1 16 ? 7.902 -9.508 -12.156 1 93.19 16 LYS B C 1
ATOM 2258 O O . LYS B 1 16 ? 7.988 -10.734 -12.266 1 93.19 16 LYS B O 1
ATOM 2263 N N . SER B 1 17 ? 7.863 -8.664 -13.211 1 90.88 17 SER B N 1
ATOM 2264 C CA . SER B 1 17 ? 7.871 -9.211 -14.57 1 90.88 17 SER B CA 1
ATOM 2265 C C . SER B 1 17 ? 9.18 -9.945 -14.859 1 90.88 17 SER B C 1
ATOM 2267 O O . SER B 1 17 ? 9.172 -11.008 -15.484 1 90.88 17 SER B O 1
ATOM 2269 N N . THR B 1 18 ? 10.242 -9.383 -14.438 1 91.5 18 THR B N 1
ATOM 2270 C CA . THR B 1 18 ? 11.539 -10.023 -14.602 1 91.5 18 THR B CA 1
ATOM 2271 C C . THR B 1 18 ? 11.578 -11.367 -13.875 1 91.5 18 THR B C 1
ATOM 2273 O O . THR B 1 18 ? 12.062 -12.359 -14.422 1 91.5 18 THR B O 1
ATOM 2276 N N . TYR B 1 19 ? 11.102 -11.398 -12.664 1 95.69 19 TYR B N 1
ATOM 2277 C CA . TYR B 1 19 ? 11.023 -12.625 -11.883 1 95.69 19 TYR B CA 1
ATOM 2278 C C . TYR B 1 19 ? 10.188 -13.672 -12.602 1 95.69 19 TYR B C 1
ATOM 2280 O O . TYR B 1 19 ? 10.602 -14.828 -12.727 1 95.69 19 TYR B O 1
ATOM 2288 N N . CYS B 1 20 ? 9.023 -13.289 -13.055 1 96.12 20 CYS B N 1
ATOM 2289 C CA . CYS B 1 20 ? 8.109 -14.211 -13.719 1 96.12 20 CYS B CA 1
ATOM 2290 C C . CYS B 1 20 ? 8.766 -14.844 -14.938 1 96.12 20 CYS B C 1
ATOM 2292 O O . CYS B 1 20 ? 8.695 -16.062 -15.133 1 96.12 20 CYS B O 1
ATOM 2294 N N . ASN B 1 21 ? 9.422 -14.023 -15.719 1 94 21 ASN B N 1
ATOM 2295 C CA . ASN B 1 21 ? 10.094 -14.539 -16.906 1 94 21 ASN B CA 1
ATOM 2296 C C . ASN B 1 21 ? 11.242 -15.477 -16.531 1 94 21 ASN B C 1
ATOM 2298 O O . ASN B 1 21 ? 11.438 -16.516 -17.188 1 94 21 ASN B O 1
ATOM 2302 N N . ALA B 1 22 ? 11.992 -15.102 -15.555 1 95.12 22 ALA B N 1
ATOM 2303 C CA . ALA B 1 22 ? 13.117 -15.922 -15.117 1 95.12 22 ALA B CA 1
ATOM 2304 C C . ALA B 1 22 ? 12.648 -17.297 -14.641 1 95.12 22 ALA B C 1
ATOM 2306 O O . ALA B 1 22 ? 13.25 -18.312 -14.977 1 95.12 22 ALA B O 1
ATOM 2307 N N . ILE B 1 23 ? 11.617 -17.328 -13.852 1 96.31 23 ILE B N 1
ATOM 2308 C CA . ILE B 1 23 ? 11.078 -18.578 -13.32 1 96.31 23 ILE B CA 1
ATOM 2309 C C . ILE B 1 23 ? 10.531 -19.438 -14.461 1 96.31 23 ILE B C 1
ATOM 2311 O O . ILE B 1 23 ? 10.711 -20.656 -14.477 1 96.31 23 ILE B O 1
ATOM 2315 N N . LYS B 1 24 ? 9.859 -18.797 -15.391 1 95.56 24 LYS B N 1
ATOM 2316 C CA . LYS B 1 24 ? 9.359 -19.531 -16.547 1 95.56 24 LYS B CA 1
ATOM 2317 C C . LYS B 1 24 ? 10.5 -20.203 -17.312 1 95.56 24 LYS B C 1
ATOM 2319 O O . LYS B 1 24 ? 10.398 -21.375 -17.688 1 95.56 24 LYS B O 1
ATOM 2324 N N . GLU B 1 25 ? 11.531 -19.422 -17.547 1 94.94 25 GLU B N 1
ATOM 2325 C CA . GLU B 1 25 ? 12.695 -19.969 -18.25 1 94.94 25 GLU B CA 1
ATOM 2326 C C . GLU B 1 25 ? 13.328 -21.109 -17.453 1 94.94 25 GLU B C 1
ATOM 2328 O O . GLU B 1 25 ? 13.75 -22.109 -18.031 1 94.94 25 GLU B O 1
ATOM 2333 N N . LEU B 1 26 ? 13.43 -20.922 -16.188 1 96.25 26 LEU B N 1
ATOM 2334 C CA . LEU B 1 26 ? 13.977 -21.953 -15.328 1 96.25 26 LEU B CA 1
ATOM 2335 C C . LEU B 1 26 ? 13.141 -23.234 -15.43 1 96.25 26 LEU B C 1
ATOM 2337 O O . LEU B 1 26 ? 13.688 -24.328 -15.477 1 96.25 26 LEU B O 1
ATOM 2341 N N . CYS B 1 27 ? 11.867 -23.125 -15.414 1 94.94 27 CYS B N 1
ATOM 2342 C CA . CYS B 1 27 ? 10.969 -24.25 -15.578 1 94.94 27 CYS B CA 1
ATOM 2343 C C . CYS B 1 27 ? 11.203 -24.953 -16.922 1 94.94 27 CYS B C 1
ATOM 2345 O O . CYS B 1 27 ? 11.266 -26.172 -16.984 1 94.94 27 CYS B O 1
ATOM 2347 N N . ALA B 1 28 ? 11.32 -24.156 -17.953 1 94.12 28 ALA B N 1
ATOM 2348 C CA . ALA B 1 28 ? 11.578 -24.703 -19.281 1 94.12 28 ALA B CA 1
ATOM 2349 C C . ALA B 1 28 ? 12.875 -25.531 -19.281 1 94.12 28 ALA B C 1
ATOM 2351 O O . ALA B 1 28 ? 12.93 -26.609 -19.859 1 94.12 28 ALA B O 1
ATOM 2352 N N . ASP B 1 29 ? 13.844 -25.031 -18.656 1 95.31 29 ASP B N 1
ATOM 2353 C CA . ASP B 1 29 ? 15.133 -25.703 -18.562 1 95.31 29 ASP B CA 1
ATOM 2354 C C . ASP B 1 29 ? 14.992 -27.047 -17.828 1 95.31 29 ASP B C 1
ATOM 2356 O O . ASP B 1 29 ? 15.781 -27.969 -18.062 1 95.31 29 ASP B O 1
ATOM 2360 N N . GLN B 1 30 ? 14.031 -27.125 -17 1 94 30 GLN B N 1
ATOM 2361 C CA . GLN B 1 30 ? 13.805 -28.344 -16.219 1 94 30 GLN B CA 1
ATOM 2362 C C . GLN B 1 30 ? 12.703 -29.188 -16.844 1 94 30 GLN B C 1
ATOM 2364 O O . GLN B 1 30 ? 12.133 -30.062 -16.188 1 94 30 GLN B O 1
ATOM 2369 N N . HIS B 1 31 ? 12.25 -28.859 -18.047 1 93.44 31 HIS B N 1
ATOM 2370 C CA . HIS B 1 31 ? 11.25 -29.578 -18.828 1 93.44 31 HIS B CA 1
ATOM 2371 C C . HIS B 1 31 ? 9.891 -29.562 -18.141 1 93.44 31 HIS B C 1
ATOM 2373 O O . HIS B 1 31 ? 9.18 -30.578 -18.141 1 93.44 31 HIS B O 1
ATOM 2379 N N . ARG B 1 32 ? 9.688 -28.453 -17.453 1 91.75 32 ARG B N 1
ATOM 2380 C CA . ARG B 1 32 ? 8.391 -28.172 -16.844 1 91.75 32 ARG B CA 1
ATOM 2381 C C . ARG B 1 32 ? 7.609 -27.156 -17.688 1 91.75 32 ARG B C 1
ATOM 2383 O O . ARG B 1 32 ? 8.156 -26.125 -18.078 1 91.75 32 ARG B O 1
ATOM 2390 N N . ARG B 1 33 ? 6.445 -27.547 -18.016 1 92.75 33 ARG B N 1
ATOM 2391 C CA . ARG B 1 33 ? 5.609 -26.625 -18.781 1 92.75 33 ARG B CA 1
ATOM 2392 C C . ARG B 1 33 ? 5.062 -25.531 -17.875 1 92.75 33 ARG B C 1
ATOM 2394 O O . ARG B 1 33 ? 4.238 -25.781 -17 1 92.75 33 ARG B O 1
ATOM 2401 N N . ALA B 1 34 ? 5.477 -24.312 -18.125 1 95.5 34 ALA B N 1
ATOM 2402 C CA . ALA B 1 34 ? 5.031 -23.156 -17.344 1 95.5 34 ALA B CA 1
ATOM 2403 C C . ALA B 1 34 ? 4.348 -22.125 -18.219 1 95.5 34 ALA B C 1
ATOM 2405 O O . ALA B 1 34 ? 4.762 -21.906 -19.359 1 95.5 34 ALA B O 1
ATOM 2406 N N . TYR B 1 35 ? 3.314 -21.578 -17.734 1 96.5 35 TYR B N 1
ATOM 2407 C CA . TYR B 1 35 ? 2.537 -20.578 -18.438 1 96.5 35 TYR B CA 1
ATOM 2408 C C . TYR B 1 35 ? 2.561 -19.234 -17.703 1 96.5 35 TYR B C 1
ATOM 2410 O O . TYR B 1 35 ? 2.393 -19.203 -16.484 1 96.5 35 TYR B O 1
ATOM 2418 N N . LEU B 1 36 ? 2.789 -18.188 -18.438 1 96.56 36 LEU B N 1
ATOM 2419 C CA . LEU B 1 36 ? 2.83 -16.828 -17.875 1 96.56 36 LEU B CA 1
ATOM 2420 C C . LEU B 1 36 ? 1.506 -16.109 -18.109 1 96.56 36 LEU B C 1
ATOM 2422 O O . LEU B 1 36 ? 1.054 -15.984 -19.25 1 96.56 36 LEU B O 1
ATOM 2426 N N . ILE B 1 37 ? 0.896 -15.68 -17.047 1 97.06 37 ILE B N 1
ATOM 2427 C CA . ILE B 1 37 ? -0.391 -14.992 -17.094 1 97.06 37 ILE B CA 1
ATOM 2428 C C . ILE B 1 37 ? -0.225 -13.555 -16.625 1 97.06 37 ILE B C 1
ATOM 2430 O O . ILE B 1 37 ? 0.23 -13.312 -15.5 1 97.06 37 ILE B O 1
ATOM 2434 N N . ASN B 1 38 ? -0.626 -12.602 -17.406 1 96.5 38 ASN B N 1
ATOM 2435 C CA . ASN B 1 38 ? -0.579 -11.195 -17.031 1 96.5 38 ASN B CA 1
ATOM 2436 C C . ASN B 1 38 ? -1.892 -10.742 -16.391 1 96.5 38 ASN B C 1
ATOM 2438 O O . ASN B 1 38 ? -2.936 -10.75 -17.047 1 96.5 38 ASN B O 1
ATOM 2442 N N . LEU B 1 39 ? -1.816 -10.352 -15.156 1 96.62 39 LEU B N 1
ATOM 2443 C CA . LEU B 1 39 ? -2.988 -9.82 -14.477 1 96.62 39 LEU B CA 1
ATOM 2444 C C . LEU B 1 39 ? -2.836 -8.32 -14.234 1 96.62 39 LEU B C 1
ATOM 2446 O O . LEU B 1 39 ? -3.588 -7.73 -13.453 1 96.62 39 LEU B O 1
ATOM 2450 N N . ASP B 1 40 ? -1.864 -7.648 -14.844 1 92.88 40 ASP B N 1
ATOM 2451 C CA . ASP B 1 40 ? -1.638 -6.211 -14.75 1 92.88 40 ASP B CA 1
ATOM 2452 C C . ASP B 1 40 ? -2.197 -5.48 -15.969 1 92.88 40 ASP B C 1
ATOM 2454 O O . ASP B 1 40 ? -1.569 -5.465 -17.031 1 92.88 40 ASP B O 1
ATOM 2458 N N . PRO B 1 41 ? -3.324 -4.809 -15.758 1 92.75 41 PRO B N 1
ATOM 2459 C CA . PRO B 1 41 ? -3.889 -4.086 -16.906 1 92.75 41 PRO B CA 1
ATOM 2460 C C . PRO B 1 41 ? -2.992 -2.951 -17.391 1 92.75 41 PRO B C 1
ATOM 2462 O O . PRO B 1 41 ? -3.217 -2.396 -18.469 1 92.75 41 PRO B O 1
ATOM 2465 N N . ALA B 1 42 ? -1.98 -2.555 -16.562 1 85.69 42 ALA B N 1
ATOM 2466 C CA . ALA B 1 42 ? -1.095 -1.447 -16.906 1 85.69 42 ALA B CA 1
ATOM 2467 C C . ALA B 1 42 ? 0.243 -1.96 -17.438 1 85.69 42 ALA B C 1
ATOM 2469 O O . ALA B 1 42 ? 1.181 -1.183 -17.625 1 85.69 42 ALA B O 1
ATOM 2470 N N . ALA B 1 43 ? 0.364 -3.264 -17.609 1 85.44 43 ALA B N 1
ATOM 2471 C CA . ALA B 1 43 ? 1.626 -3.834 -18.078 1 85.44 43 ALA B CA 1
ATOM 2472 C C . ALA B 1 43 ? 2.035 -3.236 -19.422 1 85.44 43 ALA B C 1
ATOM 2474 O O . ALA B 1 43 ? 1.187 -2.994 -20.281 1 85.44 43 ALA B O 1
ATOM 2475 N N . GLU B 1 44 ? 3.281 -2.936 -19.5 1 76.12 44 GLU B N 1
ATOM 2476 C CA . GLU B 1 44 ? 3.812 -2.477 -20.781 1 76.12 44 GLU B CA 1
ATOM 2477 C C . GLU B 1 44 ? 4.246 -3.65 -21.641 1 76.12 44 GLU B C 1
ATOM 2479 O O . GLU B 1 44 ? 4.582 -4.719 -21.141 1 76.12 44 GLU B O 1
ATOM 2484 N N . ASP B 1 45 ? 4.07 -3.367 -22.906 1 69.5 45 ASP B N 1
ATOM 2485 C CA . ASP B 1 45 ? 4.512 -4.406 -23.828 1 69.5 45 ASP B CA 1
ATOM 2486 C C . ASP B 1 45 ? 6.035 -4.445 -23.922 1 69.5 45 ASP B C 1
ATOM 2488 O O . ASP B 1 45 ? 6.676 -3.436 -24.219 1 69.5 45 ASP B O 1
ATOM 2492 N N . LEU B 1 46 ? 6.441 -5.523 -23.359 1 65.44 46 LEU B N 1
ATOM 2493 C CA . LEU B 1 46 ? 7.879 -5.719 -23.531 1 65.44 46 LEU B CA 1
ATOM 2494 C C . LEU B 1 46 ? 8.156 -6.668 -24.688 1 65.44 46 LEU B C 1
ATOM 2496 O O . LEU B 1 46 ? 7.395 -7.605 -24.938 1 65.44 46 LEU B O 1
ATOM 2500 N N . PRO B 1 47 ? 9.102 -6.289 -25.5 1 58.41 47 PRO B N 1
ATOM 2501 C CA . PRO B 1 47 ? 9.398 -7.027 -26.734 1 58.41 47 PRO B CA 1
ATOM 2502 C C . PRO B 1 47 ? 9.5 -8.531 -26.516 1 58.41 47 PRO B C 1
ATOM 2504 O O . PRO B 1 47 ? 9.117 -9.32 -27.391 1 58.41 47 PRO B O 1
ATOM 2507 N N . TYR B 1 48 ? 10.008 -8.914 -25.547 1 57.31 48 TYR B N 1
ATOM 2508 C CA . TYR B 1 48 ? 10.297 -10.336 -25.406 1 57.31 48 TYR B CA 1
ATOM 2509 C C . TYR B 1 48 ? 9.398 -10.984 -24.359 1 57.31 48 TYR B C 1
ATOM 2511 O O . TYR B 1 48 ? 9.602 -12.141 -23.984 1 57.31 48 TYR B O 1
ATOM 2519 N N . GLU B 1 49 ? 8.461 -10.227 -24.062 1 64.75 49 GLU B N 1
ATOM 2520 C CA . GLU B 1 49 ? 7.574 -10.82 -23.062 1 64.75 49 GLU B CA 1
ATOM 2521 C C . GLU B 1 49 ? 6.277 -11.305 -23.703 1 64.75 49 GLU B C 1
ATOM 2523 O O . GLU B 1 49 ? 5.652 -10.594 -24.484 1 64.75 49 GLU B O 1
ATOM 2528 N N . PHE B 1 50 ? 6.16 -12.633 -23.578 1 81.31 50 PHE B N 1
ATOM 2529 C CA . PHE B 1 50 ? 4.93 -13.25 -24.078 1 81.31 50 PHE B CA 1
ATOM 2530 C C . PHE B 1 50 ? 4.102 -13.805 -22.922 1 81.31 50 PHE B C 1
ATOM 2532 O O . PHE B 1 50 ? 4.625 -14.508 -22.062 1 81.31 50 PHE B O 1
ATOM 2539 N N . TRP B 1 51 ? 2.912 -13.328 -22.875 1 92.06 51 TRP B N 1
ATOM 2540 C CA . TRP B 1 51 ? 1.946 -13.859 -21.922 1 92.06 51 TRP B CA 1
ATOM 2541 C C . TRP B 1 51 ? 0.976 -14.82 -22.609 1 92.06 51 TRP B C 1
ATOM 2543 O O . TRP B 1 51 ? 0.468 -14.523 -23.688 1 92.06 51 TRP B O 1
ATOM 2553 N N . GLU B 1 52 ? 0.777 -15.984 -22.078 1 95.06 52 GLU B N 1
ATOM 2554 C CA . GLU B 1 52 ? -0.214 -16.922 -22.609 1 95.06 52 GLU B CA 1
ATOM 2555 C C . GLU B 1 52 ? -1.629 -16.375 -22.438 1 95.06 52 GLU B C 1
ATOM 2557 O O . GLU B 1 52 ? -2.5 -16.625 -23.266 1 95.06 52 GLU B O 1
ATOM 2562 N N . ILE B 1 53 ? -1.872 -15.766 -21.375 1 96.56 53 ILE B N 1
ATOM 2563 C CA . ILE B 1 53 ? -3.113 -15.055 -21.078 1 96.56 53 ILE B CA 1
ATOM 2564 C C . ILE B 1 53 ? -2.801 -13.617 -20.656 1 96.56 53 ILE B C 1
ATOM 2566 O O . ILE B 1 53 ? -1.866 -13.383 -19.891 1 96.56 53 ILE B O 1
ATOM 2570 N N . ASP B 1 54 ? -3.611 -12.648 -21.156 1 96.31 54 ASP B N 1
ATOM 2571 C CA . ASP B 1 54 ? -3.428 -11.227 -20.891 1 96.31 54 ASP B CA 1
ATOM 2572 C C . ASP B 1 54 ? -4.75 -10.57 -20.5 1 96.31 54 ASP B C 1
ATOM 2574 O O . ASP B 1 54 ? -5.672 -10.484 -21.312 1 96.31 54 ASP B O 1
ATOM 2578 N N . ILE B 1 55 ? -4.766 -10.086 -19.266 1 96.62 55 ILE B N 1
ATOM 2579 C CA . ILE B 1 55 ? -5.992 -9.461 -18.766 1 96.62 55 ILE B CA 1
ATOM 2580 C C . ILE B 1 55 ? -6.402 -8.328 -19.703 1 96.62 55 ILE B C 1
ATOM 2582 O O . ILE B 1 55 ? -7.582 -7.965 -19.766 1 96.62 55 ILE B O 1
ATOM 2586 N N . ARG B 1 56 ? -5.543 -7.707 -20.438 1 94.56 56 ARG B N 1
ATOM 2587 C CA . ARG B 1 56 ? -5.824 -6.578 -21.312 1 94.56 56 ARG B CA 1
ATOM 2588 C C . ARG B 1 56 ? -6.746 -6.996 -22.453 1 94.56 56 ARG B C 1
ATOM 2590 O O . ARG B 1 56 ? -7.355 -6.145 -23.109 1 94.56 56 ARG B O 1
ATOM 2597 N N . ASP B 1 57 ? -6.82 -8.273 -22.688 1 95.06 57 ASP B N 1
ATOM 2598 C CA . ASP B 1 57 ? -7.781 -8.789 -23.656 1 95.06 57 ASP B CA 1
ATOM 2599 C C . ASP B 1 57 ? -9.211 -8.703 -23.125 1 95.06 57 ASP B C 1
ATOM 2601 O O . ASP B 1 57 ? -10.172 -8.758 -23.891 1 95.06 57 ASP B O 1
ATOM 2605 N N . LEU B 1 58 ? -9.336 -8.711 -21.844 1 96.19 58 LEU B N 1
ATOM 2606 C CA . LEU B 1 58 ? -10.633 -8.523 -21.203 1 96.19 58 LEU B CA 1
ATOM 2607 C C . LEU B 1 58 ? -10.914 -7.047 -20.969 1 96.19 58 LEU B C 1
ATOM 2609 O O . LEU B 1 58 ? -11.984 -6.551 -21.312 1 96.19 58 LEU B O 1
ATOM 2613 N N . ILE B 1 59 ? -9.953 -6.383 -20.328 1 95 59 ILE B N 1
ATOM 2614 C CA . ILE B 1 59 ? -10.07 -4.973 -19.984 1 95 59 ILE B CA 1
ATOM 2615 C C . ILE B 1 59 ? -8.68 -4.355 -19.844 1 95 59 ILE B C 1
ATOM 2617 O O . ILE B 1 59 ? -7.812 -4.918 -19.172 1 95 59 ILE B O 1
ATOM 2621 N N . SER B 1 60 ? -8.508 -3.256 -20.484 1 91.62 60 SER B N 1
ATOM 2622 C CA . SER B 1 60 ? -7.23 -2.551 -20.375 1 91.62 60 SER B CA 1
ATOM 2623 C C . SER B 1 60 ? -7.391 -1.248 -19.594 1 91.62 60 SER B C 1
ATOM 2625 O O . SER B 1 60 ? -8.492 -0.701 -19.5 1 91.62 60 SER B O 1
ATOM 2627 N N . LEU B 1 61 ? -6.27 -0.825 -18.984 1 88.94 61 LEU B N 1
ATOM 2628 C CA . LEU B 1 61 ? -6.289 0.421 -18.219 1 88.94 61 LEU B CA 1
ATOM 2629 C C . LEU B 1 61 ? -6.734 1.585 -19.094 1 88.94 61 LEU B C 1
ATOM 2631 O O . LEU B 1 61 ? -7.562 2.4 -18.688 1 88.94 61 LEU B O 1
ATOM 2635 N N . ASP B 1 62 ? -6.234 1.679 -20.297 1 85.81 62 ASP B N 1
ATOM 2636 C CA . ASP B 1 62 ? -6.57 2.762 -21.219 1 85.81 62 ASP B CA 1
ATOM 2637 C C . ASP B 1 62 ? -8.07 2.805 -21.484 1 85.81 62 ASP B C 1
ATOM 2639 O O . ASP B 1 62 ? -8.68 3.879 -21.484 1 85.81 62 ASP B O 1
ATOM 2643 N N . ASP B 1 63 ? -8.625 1.665 -21.75 1 89.56 63 ASP B N 1
ATOM 2644 C CA . ASP B 1 63 ? -10.055 1.583 -22.016 1 89.56 63 ASP B CA 1
ATOM 2645 C C . ASP B 1 63 ? -10.867 2.021 -20.797 1 89.56 63 ASP B C 1
ATOM 2647 O O . ASP B 1 63 ? -11.867 2.725 -20.922 1 89.56 63 ASP B O 1
ATOM 2651 N N . ALA B 1 64 ? -10.398 1.549 -19.609 1 89.69 64 ALA B N 1
ATOM 2652 C CA . ALA B 1 64 ? -11.102 1.889 -18.375 1 89.69 64 ALA B CA 1
ATOM 2653 C C . ALA B 1 64 ? -11.062 3.393 -18.109 1 89.69 64 ALA B C 1
ATOM 2655 O O . ALA B 1 64 ? -12.078 3.994 -17.766 1 89.69 64 ALA B O 1
ATOM 2656 N N . VAL B 1 65 ? -9.938 4.004 -18.266 1 84.81 65 VAL B N 1
ATOM 2657 C CA . VAL B 1 65 ? -9.758 5.43 -18.016 1 84.81 65 VAL B CA 1
ATOM 2658 C C . VAL B 1 65 ? -10.594 6.238 -19 1 84.81 65 VAL B C 1
ATOM 2660 O O . VAL B 1 65 ? -11.273 7.191 -18.625 1 84.81 65 VAL B O 1
ATOM 2663 N N . ASP B 1 66 ? -10.602 5.859 -20.219 1 86.5 66 ASP B N 1
ATOM 2664 C CA . ASP B 1 66 ? -11.289 6.594 -21.281 1 86.5 66 ASP B CA 1
ATOM 2665 C C . ASP B 1 66 ? -12.805 6.445 -21.156 1 86.5 66 ASP B C 1
ATOM 2667 O O . ASP B 1 66 ? -13.547 7.422 -21.281 1 86.5 66 ASP B O 1
ATOM 2671 N N . GLU B 1 67 ? -13.242 5.254 -20.875 1 88.75 67 GLU B N 1
ATOM 2672 C CA . GLU B 1 67 ? -14.672 4.957 -20.875 1 88.75 67 GLU B CA 1
ATOM 2673 C C . GLU B 1 67 ? -15.32 5.402 -19.578 1 88.75 67 GLU B C 1
ATOM 2675 O O . GLU B 1 67 ? -16.469 5.855 -19.578 1 88.75 67 GLU B O 1
ATOM 2680 N N . MET B 1 68 ? -14.594 5.273 -18.422 1 85.44 68 MET B N 1
ATOM 2681 C CA . MET B 1 68 ? -15.195 5.535 -17.125 1 85.44 68 MET B CA 1
ATOM 2682 C C . MET B 1 68 ? -14.805 6.922 -16.625 1 85.44 68 MET B C 1
ATOM 2684 O O . MET B 1 68 ? -15.297 7.367 -15.578 1 85.44 68 MET B O 1
ATOM 2688 N N . LYS B 1 69 ? -13.914 7.645 -17.328 1 82.25 69 LYS B N 1
ATOM 2689 C CA . LYS B 1 69 ? -13.453 8.984 -16.953 1 82.25 69 LYS B CA 1
ATOM 2690 C C . LYS B 1 69 ? -12.844 8.992 -15.562 1 82.25 69 LYS B C 1
ATOM 2692 O O . LYS B 1 69 ? -13.164 9.844 -14.742 1 82.25 69 LYS B O 1
ATOM 2697 N N . LEU B 1 70 ? -12.039 7.984 -15.305 1 77.62 70 LEU B N 1
ATOM 2698 C CA . LEU B 1 70 ? -11.328 7.828 -14.039 1 77.62 70 LEU B CA 1
ATOM 2699 C C . LEU B 1 70 ? -9.859 8.227 -14.188 1 77.62 70 LEU B C 1
ATOM 2701 O O . LEU B 1 70 ? -9.328 8.242 -15.305 1 77.62 70 LEU B O 1
ATOM 2705 N N . GLY B 1 71 ? -9.336 8.633 -13.117 1 74.31 71 GLY B N 1
ATOM 2706 C CA . GLY B 1 71 ? -7.887 8.758 -13.125 1 74.31 71 GLY B CA 1
ATOM 2707 C C . GLY B 1 71 ? -7.18 7.418 -13.234 1 74.31 71 GLY B C 1
ATOM 2708 O O . GLY B 1 71 ? -7.816 6.367 -13.18 1 74.31 71 GLY B O 1
ATOM 2709 N N . PRO B 1 72 ? -5.934 7.457 -13.438 1 75.88 72 PRO B N 1
ATOM 2710 C CA . PRO B 1 72 ? -5.152 6.227 -13.594 1 75.88 72 PRO B CA 1
ATOM 2711 C C . PRO B 1 72 ? -5.336 5.258 -12.43 1 75.88 72 PRO B C 1
ATOM 2713 O O . PRO B 1 72 ? -5.488 4.051 -12.641 1 75.88 72 PRO B O 1
ATOM 2716 N N . ASN B 1 73 ? -5.332 5.703 -11.227 1 77.69 73 ASN B N 1
ATOM 2717 C CA . ASN B 1 73 ? -5.512 4.836 -10.07 1 77.69 73 ASN B CA 1
ATOM 2718 C C . ASN B 1 73 ? -6.91 4.223 -10.039 1 77.69 73 ASN B C 1
ATOM 2720 O O . ASN B 1 73 ? -7.062 3.018 -9.836 1 77.69 73 ASN B O 1
ATOM 2724 N N . GLY B 1 74 ? -7.789 5.137 -10.25 1 81.75 74 GLY B N 1
ATOM 2725 C CA . GLY B 1 74 ? -9.156 4.641 -10.32 1 81.75 74 GLY B CA 1
ATOM 2726 C C . GLY B 1 74 ? -9.367 3.641 -11.445 1 81.75 74 GLY B C 1
ATOM 2727 O O . GLY B 1 74 ? -10.125 2.678 -11.289 1 81.75 74 GLY B O 1
ATOM 2728 N N . GLY B 1 75 ? -8.711 3.912 -12.531 1 85.94 75 GLY B N 1
ATOM 2729 C CA . GLY B 1 75 ? -8.797 2.998 -13.664 1 85.94 75 GLY B CA 1
ATOM 2730 C C . GLY B 1 75 ? -8.258 1.616 -13.359 1 85.94 75 GLY B C 1
ATOM 2731 O O . GLY B 1 75 ? -8.859 0.609 -13.734 1 85.94 75 GLY B O 1
ATOM 2732 N N . LEU B 1 76 ? -7.094 1.548 -12.75 1 88.31 76 LEU B N 1
ATOM 2733 C CA . LEU B 1 76 ? -6.484 0.272 -12.391 1 88.31 76 LEU B CA 1
ATOM 2734 C C . LEU B 1 76 ? -7.379 -0.505 -11.43 1 88.31 76 LEU B C 1
ATOM 2736 O O . LEU B 1 76 ? -7.566 -1.713 -11.586 1 88.31 76 LEU B O 1
ATOM 2740 N N . VAL B 1 77 ? -7.922 0.182 -10.453 1 88.19 77 VAL B N 1
ATOM 2741 C CA . VAL B 1 77 ? -8.836 -0.435 -9.5 1 88.19 77 VAL B CA 1
ATOM 2742 C C . VAL B 1 77 ? -10.055 -0.987 -10.234 1 88.19 77 VAL B C 1
ATOM 2744 O O . VAL B 1 77 ? -10.5 -2.107 -9.961 1 88.19 77 VAL B O 1
ATOM 2747 N N . PHE B 1 78 ? -10.531 -0.24 -11.133 1 91.75 78 PHE B N 1
ATOM 2748 C CA . PHE B 1 78 ? -11.695 -0.652 -11.906 1 91.75 78 PHE B CA 1
ATOM 2749 C C . PHE B 1 78 ? -11.398 -1.918 -12.703 1 91.75 78 PHE B C 1
ATOM 2751 O O . PHE B 1 78 ? -12.219 -2.836 -12.75 1 91.75 78 PHE B O 1
ATOM 2758 N N . CYS B 1 79 ? -10.289 -1.968 -13.328 1 95.06 79 CYS B N 1
ATOM 2759 C CA . CYS B 1 79 ? -9.914 -3.123 -14.141 1 95.06 79 CYS B CA 1
ATOM 2760 C C . CYS B 1 79 ? -9.883 -4.391 -13.297 1 95.06 79 CYS B C 1
ATOM 2762 O O . CYS B 1 79 ? -10.391 -5.434 -13.711 1 95.06 79 CYS B O 1
ATOM 2764 N N . VAL B 1 80 ? -9.266 -4.332 -12.148 1 94.69 80 VAL B N 1
ATOM 2765 C CA . VAL B 1 80 ? -9.117 -5.5 -11.289 1 94.69 80 VAL B CA 1
ATOM 2766 C C . VAL B 1 80 ? -10.477 -5.902 -10.727 1 94.69 80 VAL B C 1
ATOM 2768 O O . VAL B 1 80 ? -10.789 -7.094 -10.625 1 94.69 80 VAL B O 1
ATOM 2771 N N . GLU B 1 81 ? -11.219 -4.914 -10.367 1 93.56 81 GLU B N 1
ATOM 2772 C CA . GLU B 1 81 ? -12.586 -5.207 -9.945 1 93.56 81 GLU B CA 1
ATOM 2773 C C . GLU B 1 81 ? -13.367 -5.898 -11.062 1 93.56 81 GLU B C 1
ATOM 2775 O O . GLU B 1 81 ? -14.102 -6.855 -10.805 1 93.56 81 GLU B O 1
ATOM 2780 N N . TYR B 1 82 ? -13.219 -5.336 -12.219 1 95.69 82 TYR B N 1
ATOM 2781 C CA . TYR B 1 82 ? -13.898 -5.902 -13.383 1 95.69 82 TYR B CA 1
ATOM 2782 C C . TYR B 1 82 ? -13.5 -7.363 -13.586 1 95.69 82 TYR B C 1
ATOM 2784 O O . TYR B 1 82 ? -14.352 -8.211 -13.844 1 95.69 82 TYR B O 1
ATOM 2792 N N . LEU B 1 83 ? -12.258 -7.664 -13.516 1 97 83 LEU B N 1
ATOM 2793 C CA . LEU B 1 83 ? -11.805 -9.047 -13.609 1 97 83 LEU B CA 1
ATOM 2794 C C . LEU B 1 83 ? -12.438 -9.898 -12.523 1 97 83 LEU B C 1
ATOM 2796 O O . LEU B 1 83 ? -12.898 -11.016 -12.789 1 97 83 LEU B O 1
ATOM 2800 N N . SER B 1 84 ? -12.422 -9.43 -11.273 1 95.94 84 SER B N 1
ATOM 2801 C CA . SER B 1 84 ? -12.969 -10.18 -10.156 1 95.94 84 SER B CA 1
ATOM 2802 C C . SER B 1 84 ? -14.438 -10.531 -10.383 1 95.94 84 SER B C 1
ATOM 2804 O O . SER B 1 84 ? -14.922 -11.555 -9.898 1 95.94 84 SER B O 1
ATOM 2806 N N . GLN B 1 85 ? -15.117 -9.734 -11.148 1 95.56 85 GLN B N 1
ATOM 2807 C CA . GLN B 1 85 ? -16.531 -9.953 -11.445 1 95.56 85 GLN B CA 1
ATOM 2808 C C . GLN B 1 85 ? -16.703 -10.805 -12.703 1 95.56 85 GLN B C 1
ATOM 2810 O O . GLN B 1 85 ? -17.812 -11.258 -13 1 95.56 85 GLN B O 1
ATOM 2815 N N . ASN B 1 86 ? -15.672 -10.984 -13.414 1 97.19 86 ASN B N 1
ATOM 2816 C CA . ASN B 1 86 ? -15.734 -11.742 -14.656 1 97.19 86 ASN B CA 1
ATOM 2817 C C . ASN B 1 86 ? -14.734 -12.898 -14.664 1 97.19 86 ASN B C 1
ATOM 2819 O O . ASN B 1 86 ? -14.047 -13.125 -15.656 1 97.19 86 ASN B O 1
ATOM 2823 N N . MET B 1 87 ? -14.648 -13.57 -13.586 1 97.44 87 MET B N 1
ATOM 2824 C CA . MET B 1 87 ? -13.68 -14.648 -13.406 1 97.44 87 MET B CA 1
ATOM 2825 C C . MET B 1 87 ? -13.953 -15.797 -14.375 1 97.44 87 MET B C 1
ATOM 2827 O O . MET B 1 87 ? -13.078 -16.609 -14.641 1 97.44 87 MET B O 1
ATOM 2831 N N . GLU B 1 88 ? -15.125 -15.859 -14.875 1 97.12 88 GLU B N 1
ATOM 2832 C CA . GLU B 1 88 ? -15.453 -16.891 -15.859 1 97.12 88 GLU B CA 1
ATOM 2833 C C . GLU B 1 88 ? -14.586 -16.75 -17.109 1 97.12 88 GLU B C 1
ATOM 2835 O O . GLU B 1 88 ? -14.195 -17.75 -17.719 1 97.12 88 GLU B O 1
ATOM 2840 N N . TRP B 1 89 ? -14.344 -15.531 -17.453 1 98.12 89 TRP B N 1
ATOM 2841 C CA . TRP B 1 89 ? -13.445 -15.297 -18.578 1 98.12 89 TRP B CA 1
ATOM 2842 C C . TRP B 1 89 ? -12.078 -15.922 -18.328 1 98.12 89 TRP B C 1
ATOM 2844 O O . TRP B 1 89 ? -11.523 -16.594 -19.188 1 98.12 89 TRP B O 1
ATOM 2854 N N . LEU B 1 90 ? -11.523 -15.656 -17.188 1 97.56 90 LEU B N 1
ATOM 2855 C CA . LEU B 1 90 ? -10.211 -16.188 -16.828 1 97.56 90 LEU B CA 1
ATOM 2856 C C . LEU B 1 90 ? -10.234 -17.703 -16.766 1 97.56 90 LEU B C 1
ATOM 2858 O O . LEU B 1 90 ? -9.289 -18.359 -17.203 1 97.56 90 LEU B O 1
ATOM 2862 N N . GLU B 1 91 ? -11.289 -18.219 -16.188 1 96.75 91 GLU B N 1
ATOM 2863 C CA . GLU B 1 91 ? -11.453 -19.672 -16.125 1 96.75 91 GLU B CA 1
ATOM 2864 C C . GLU B 1 91 ? -11.414 -20.281 -17.531 1 96.75 91 GLU B C 1
ATOM 2866 O O . GLU B 1 91 ? -10.75 -21.297 -17.75 1 96.75 91 GLU B O 1
ATOM 2871 N N . ASP B 1 92 ? -12.148 -19.656 -18.422 1 97.38 92 ASP B N 1
ATOM 2872 C CA . ASP B 1 92 ? -12.211 -20.141 -19.797 1 97.38 92 ASP B CA 1
ATOM 2873 C C . ASP B 1 92 ? -10.828 -20.094 -20.453 1 97.38 92 ASP B C 1
ATOM 2875 O O . ASP B 1 92 ? -10.422 -21.047 -21.125 1 97.38 92 ASP B O 1
ATOM 2879 N N . GLU B 1 93 ? -10.148 -19.031 -20.281 1 97.31 93 GLU B N 1
ATOM 2880 C CA . GLU B 1 93 ? -8.812 -18.906 -20.844 1 97.31 93 GLU B CA 1
ATOM 2881 C C . GLU B 1 93 ? -7.859 -19.953 -20.266 1 97.31 93 GLU B C 1
ATOM 2883 O O . GLU B 1 93 ? -7.086 -20.562 -21 1 97.31 93 GLU B O 1
ATOM 2888 N N . LEU B 1 94 ? -7.938 -20.156 -18.969 1 96.62 94 LEU B N 1
ATOM 2889 C CA . LEU B 1 94 ? -7.047 -21.062 -18.266 1 96.62 94 LEU B CA 1
ATOM 2890 C C . LEU B 1 94 ? -7.352 -22.516 -18.656 1 96.62 94 LEU B C 1
ATOM 2892 O O . LEU B 1 94 ? -6.461 -23.375 -18.625 1 96.62 94 LEU B O 1
ATOM 2896 N N . SER B 1 95 ? -8.562 -22.812 -18.969 1 94.81 95 SER B N 1
ATOM 2897 C CA . SER B 1 95 ? -8.992 -24.156 -19.281 1 94.81 95 SER B CA 1
ATOM 2898 C C . SER B 1 95 ? -8.352 -24.656 -20.562 1 94.81 95 SER B C 1
ATOM 2900 O O . SER B 1 95 ? -8.359 -25.859 -20.844 1 94.81 95 SER B O 1
ATOM 2902 N N . GLN B 1 96 ? -7.762 -23.766 -21.328 1 94.75 96 GLN B N 1
ATOM 2903 C CA . GLN B 1 96 ? -7.156 -24.109 -22.609 1 94.75 96 GLN B CA 1
ATOM 2904 C C . GLN B 1 96 ? -5.781 -24.75 -22.406 1 94.75 96 GLN B C 1
ATOM 2906 O O . GLN B 1 96 ? -5.203 -25.297 -23.344 1 94.75 96 GLN B O 1
ATOM 2911 N N . PHE B 1 97 ? -5.336 -24.719 -21.203 1 94.31 97 PHE B N 1
ATOM 2912 C CA . PHE B 1 97 ? -3.99 -25.203 -20.938 1 94.31 97 PHE B CA 1
ATOM 2913 C C . PHE B 1 97 ? -4.043 -26.516 -20.156 1 94.31 97 PHE B C 1
ATOM 2915 O O . PHE B 1 97 ? -5.098 -26.891 -19.641 1 94.31 97 PHE B O 1
ATOM 2922 N N . ASP B 1 98 ? -2.891 -27.141 -20.031 1 87.88 98 ASP B N 1
ATOM 2923 C CA . ASP B 1 98 ? -2.785 -28.469 -19.438 1 87.88 98 ASP B CA 1
ATOM 2924 C C . ASP B 1 98 ? -3.162 -28.453 -17.953 1 87.88 98 ASP B C 1
ATOM 2926 O O . ASP B 1 98 ? -2.852 -27.484 -17.25 1 87.88 98 ASP B O 1
ATOM 2930 N N . GLU B 1 99 ? -3.67 -29.531 -17.469 1 86.31 99 GLU B N 1
ATOM 2931 C CA . GLU B 1 99 ? -4.133 -29.656 -16.094 1 86.31 99 GLU B CA 1
ATOM 2932 C C . GLU B 1 99 ? -2.965 -29.828 -15.133 1 86.31 99 GLU B C 1
ATOM 2934 O O . GLU B 1 99 ? -3.129 -29.688 -13.914 1 86.31 99 GLU B O 1
ATOM 2939 N N . ASP B 1 100 ? -1.833 -30.109 -15.656 1 84.38 100 ASP B N 1
ATOM 2940 C CA . ASP B 1 100 ? -0.668 -30.25 -14.789 1 84.38 100 ASP B CA 1
ATOM 2941 C C . ASP B 1 100 ? 0.329 -29.109 -15.016 1 84.38 100 ASP B C 1
ATOM 2943 O O . ASP B 1 100 ? 1.502 -29.234 -14.656 1 84.38 100 ASP B O 1
ATOM 2947 N N . GLY B 1 101 ? -0.136 -28.125 -15.648 1 91.12 101 GLY B N 1
ATOM 2948 C CA . GLY B 1 101 ? 0.721 -26.984 -15.945 1 91.12 101 GLY B CA 1
ATOM 2949 C C . GLY B 1 101 ? 1.067 -26.172 -14.711 1 91.12 101 GLY B C 1
ATOM 2950 O O . GLY B 1 101 ? 0.403 -26.281 -13.68 1 91.12 101 GLY B O 1
ATOM 2951 N N . TYR B 1 102 ? 2.225 -25.531 -14.805 1 95.25 102 TYR B N 1
ATOM 2952 C CA . TYR B 1 102 ? 2.658 -24.562 -13.797 1 95.25 102 TYR B CA 1
ATOM 2953 C C . TYR B 1 102 ? 2.342 -23.141 -14.242 1 95.25 102 TYR B C 1
ATOM 2955 O O . TYR B 1 102 ? 2.752 -22.703 -15.32 1 95.25 102 TYR B O 1
ATOM 2963 N N . PHE B 1 103 ? 1.606 -22.453 -13.422 1 97 103 PHE B N 1
ATOM 2964 C CA . PHE B 1 103 ? 1.1 -21.141 -13.828 1 97 103 PHE B CA 1
ATOM 2965 C C . PHE B 1 103 ? 1.744 -20.031 -13.016 1 97 103 PHE B C 1
ATOM 2967 O O . PHE B 1 103 ? 1.775 -20.094 -11.781 1 97 103 PHE B O 1
ATOM 2974 N N . ILE B 1 104 ? 2.271 -19.047 -13.68 1 97.56 104 ILE B N 1
ATOM 2975 C CA . ILE B 1 104 ? 2.885 -17.875 -13.055 1 97.56 104 ILE B CA 1
ATOM 2976 C C . ILE B 1 104 ? 2.055 -16.625 -13.352 1 97.56 104 ILE B C 1
ATOM 2978 O O . ILE B 1 104 ? 1.976 -16.188 -14.5 1 97.56 104 ILE B O 1
ATOM 2982 N N . PHE B 1 105 ? 1.474 -16.078 -12.32 1 97.69 105 PHE B N 1
ATOM 2983 C CA . PHE B 1 105 ? 0.617 -14.906 -12.469 1 97.69 105 PHE B CA 1
ATOM 2984 C C . PHE B 1 105 ? 1.382 -13.633 -12.133 1 97.69 105 PHE B C 1
ATOM 2986 O O . PHE B 1 105 ? 1.823 -13.445 -11 1 97.69 105 PHE B O 1
ATOM 2993 N N . ASP B 1 106 ? 1.57 -12.789 -13.094 1 96.12 106 ASP B N 1
ATOM 2994 C CA . ASP B 1 106 ? 2.15 -11.461 -12.906 1 96.12 106 ASP B CA 1
ATOM 2995 C C . ASP B 1 106 ? 1.087 -10.453 -12.477 1 96.12 106 ASP B C 1
ATOM 2997 O O . ASP B 1 106 ? 0.07 -10.289 -13.156 1 96.12 106 ASP B O 1
ATOM 3001 N N . SER B 1 107 ? 1.252 -9.812 -11.383 1 95.5 107 SER B N 1
ATOM 3002 C CA . SER B 1 107 ? 0.233 -8.945 -10.797 1 95.5 107 SER B CA 1
ATOM 3003 C C . SER B 1 107 ? 0.63 -7.48 -10.898 1 95.5 107 SER B C 1
ATOM 3005 O O . SER B 1 107 ? 1.798 -7.16 -11.133 1 95.5 107 SER B O 1
ATOM 3007 N N . PRO B 1 108 ? -0.313 -6.594 -10.711 1 92.31 108 PRO B N 1
ATOM 3008 C CA . PRO B 1 108 ? -0.004 -5.164 -10.758 1 92.31 108 PRO B CA 1
ATOM 3009 C C . PRO B 1 108 ? 0.925 -4.73 -9.625 1 92.31 108 PRO B C 1
ATOM 3011 O O . PRO B 1 108 ? 0.976 -5.379 -8.578 1 92.31 108 PRO B O 1
ATOM 3014 N N . GLY B 1 109 ? 1.594 -3.584 -9.867 1 87.75 109 GLY B N 1
ATOM 3015 C CA . GLY B 1 109 ? 2.547 -3.074 -8.898 1 87.75 109 GLY B CA 1
ATOM 3016 C C . GLY B 1 109 ? 1.897 -2.242 -7.805 1 87.75 109 GLY B C 1
ATOM 3017 O O . GLY B 1 109 ? 2.516 -1.969 -6.773 1 87.75 109 GLY B O 1
ATOM 3018 N N . GLN B 1 110 ? 0.692 -1.84 -7.984 1 86.75 110 GLN B N 1
ATOM 3019 C CA . GLN B 1 110 ? -0.005 -1.061 -6.969 1 86.75 110 GLN B CA 1
ATOM 3020 C C . GLN B 1 110 ? -0.411 -1.937 -5.785 1 86.75 110 GLN B C 1
ATOM 3022 O O . GLN B 1 110 ? -1.388 -2.686 -5.867 1 86.75 110 GLN B O 1
ATOM 3027 N N . ILE B 1 111 ? 0.223 -1.733 -4.727 1 85.81 111 ILE B N 1
ATOM 3028 C CA . ILE B 1 111 ? 0.142 -2.646 -3.59 1 85.81 111 ILE B CA 1
ATOM 3029 C C . ILE B 1 111 ? -1.239 -2.549 -2.945 1 85.81 111 ILE B C 1
ATOM 3031 O O . ILE B 1 111 ? -1.708 -3.502 -2.32 1 85.81 111 ILE B O 1
ATOM 3035 N N . GLU B 1 112 ? -1.962 -1.412 -3.049 1 85 112 GLU B N 1
ATOM 3036 C CA . GLU B 1 112 ? -3.275 -1.23 -2.436 1 85 112 GLU B CA 1
ATOM 3037 C C . GLU B 1 112 ? -4.277 -2.248 -2.971 1 85 112 GLU B C 1
ATOM 3039 O O . GLU B 1 112 ? -5.258 -2.572 -2.299 1 85 112 GLU B O 1
ATOM 3044 N N . LEU B 1 113 ? -3.99 -2.713 -4.176 1 89 113 LEU B N 1
ATOM 3045 C CA . LEU B 1 113 ? -4.867 -3.717 -4.77 1 89 113 LEU B CA 1
ATOM 3046 C C . LEU B 1 113 ? -4.852 -5.004 -3.953 1 89 113 LEU B C 1
ATOM 3048 O O . LEU B 1 113 ? -5.777 -5.812 -4.043 1 89 113 LEU B O 1
ATOM 3052 N N . PHE B 1 114 ? -3.803 -5.176 -3.176 1 89.31 114 PHE B N 1
ATOM 3053 C CA . PHE B 1 114 ? -3.615 -6.395 -2.398 1 89.31 114 PHE B CA 1
ATOM 3054 C C . PHE B 1 114 ? -3.811 -6.125 -0.912 1 89.31 114 PHE B C 1
ATOM 3056 O O . PHE B 1 114 ? -3.848 -7.059 -0.106 1 89.31 114 PHE B O 1
ATOM 3063 N N . THR B 1 115 ? -3.916 -4.91 -0.585 1 81.56 115 THR B N 1
ATOM 3064 C CA . THR B 1 115 ? -3.949 -4.59 0.838 1 81.56 115 THR B CA 1
ATOM 3065 C C . THR B 1 115 ? -5.23 -3.844 1.195 1 81.56 115 THR B C 1
ATOM 3067 O O . THR B 1 115 ? -5.84 -4.109 2.234 1 81.56 115 THR B O 1
ATOM 3070 N N . HIS B 1 116 ? -5.582 -2.955 0.433 1 78.75 116 HIS B N 1
ATOM 3071 C CA . HIS B 1 116 ? -6.754 -2.131 0.715 1 78.75 116 HIS B CA 1
ATOM 3072 C C . HIS B 1 116 ? -8.008 -2.717 0.076 1 78.75 116 HIS B C 1
ATOM 3074 O O . HIS B 1 116 ? -9.062 -2.779 0.712 1 78.75 116 HIS B O 1
ATOM 3080 N N . PHE B 1 117 ? -7.855 -3.129 -1.103 1 82.94 117 PHE B N 1
ATOM 3081 C CA . PHE B 1 117 ? -8.992 -3.707 -1.813 1 82.94 117 PHE B CA 1
ATOM 3082 C C . PHE B 1 117 ? -8.977 -5.227 -1.716 1 82.94 117 PHE B C 1
ATOM 3084 O O . PHE B 1 117 ? -7.91 -5.84 -1.633 1 82.94 117 PHE B O 1
ATOM 3091 N N . SER B 1 118 ? -10.141 -5.863 -1.774 1 82.62 118 SER B N 1
ATOM 3092 C CA . SER B 1 118 ? -10.227 -7.312 -1.627 1 82.62 118 SER B CA 1
ATOM 3093 C C . SER B 1 118 ? -10.242 -8.008 -2.986 1 82.62 118 SER B C 1
ATOM 3095 O O . SER B 1 118 ? -10.32 -9.234 -3.061 1 82.62 118 SER B O 1
ATOM 3097 N N . PHE B 1 119 ? -10.094 -7.281 -3.982 1 88.88 119 PHE B N 1
ATOM 3098 C CA . PHE B 1 119 ? -10.32 -7.832 -5.312 1 88.88 119 PHE B CA 1
ATOM 3099 C C . PHE B 1 119 ? -9.367 -8.992 -5.594 1 88.88 119 PHE B C 1
ATOM 3101 O O . PHE B 1 119 ? -9.789 -10.039 -6.09 1 88.88 119 PHE B O 1
ATOM 3108 N N . PHE B 1 120 ? -8.125 -8.828 -5.262 1 92.94 120 PHE B N 1
ATOM 3109 C CA . PHE B 1 120 ? -7.188 -9.906 -5.543 1 92.94 120 PHE B CA 1
ATOM 3110 C C . PHE B 1 120 ? -7.414 -11.078 -4.594 1 92.94 120 PHE B C 1
ATOM 3112 O O . PHE B 1 120 ? -7.172 -12.234 -4.957 1 92.94 120 PHE B O 1
ATOM 3119 N N . GLY B 1 121 ? -7.863 -10.773 -3.377 1 89.94 121 GLY B N 1
ATOM 3120 C CA . GLY B 1 121 ? -8.297 -11.875 -2.525 1 89.94 121 GLY B CA 1
ATOM 3121 C C . GLY B 1 121 ? -9.414 -12.695 -3.137 1 89.94 121 GLY B C 1
ATOM 3122 O O . GLY B 1 121 ? -9.383 -13.93 -3.09 1 89.94 121 GLY B O 1
ATOM 3123 N N . ASP B 1 122 ? -10.359 -12.031 -3.711 1 92.81 122 ASP B N 1
ATOM 3124 C CA . ASP B 1 122 ? -11.469 -12.695 -4.387 1 92.81 122 ASP B CA 1
ATOM 3125 C C . ASP B 1 122 ? -10.977 -13.5 -5.59 1 92.81 122 ASP B C 1
ATOM 3127 O O . ASP B 1 122 ? -11.445 -14.617 -5.832 1 92.81 122 ASP B O 1
ATOM 3131 N N . ILE B 1 123 ? -10.102 -12.922 -6.285 1 96.62 123 ILE B N 1
ATOM 3132 C CA . ILE B 1 123 ? -9.562 -13.562 -7.48 1 96.62 123 ILE B CA 1
ATOM 3133 C C . ILE B 1 123 ? -8.828 -14.844 -7.09 1 96.62 123 ILE B C 1
ATOM 3135 O O . ILE B 1 123 ? -9.039 -15.898 -7.699 1 96.62 123 ILE B O 1
ATOM 3139 N N . THR B 1 124 ? -8.008 -14.766 -6.055 1 95.88 124 THR B N 1
ATOM 3140 C CA . THR B 1 124 ? -7.258 -15.945 -5.637 1 95.88 124 THR B CA 1
ATOM 3141 C C . THR B 1 124 ? -8.195 -17.031 -5.105 1 95.88 124 THR B C 1
ATOM 3143 O O . THR B 1 124 ? -7.988 -18.219 -5.363 1 95.88 124 THR B O 1
ATOM 3146 N N . LYS B 1 125 ? -9.188 -16.594 -4.363 1 93.06 125 LYS B N 1
ATOM 3147 C CA . LYS B 1 125 ? -10.18 -17.562 -3.879 1 93.06 125 LYS B CA 1
ATOM 3148 C C . LYS B 1 125 ? -10.836 -18.297 -5.035 1 93.06 125 LYS B C 1
ATOM 3150 O O . LYS B 1 125 ? -11 -19.516 -4.98 1 93.06 125 LYS B O 1
ATOM 3155 N N . ARG B 1 126 ? -11.203 -17.609 -6.039 1 96.44 126 ARG B N 1
ATOM 3156 C CA . ARG B 1 126 ? -11.852 -18.219 -7.203 1 96.44 126 ARG B CA 1
ATOM 3157 C C . ARG B 1 126 ? -10.891 -19.156 -7.938 1 96.44 126 ARG B C 1
ATOM 3159 O O . ARG B 1 126 ? -11.297 -20.203 -8.43 1 96.44 126 ARG B O 1
ATOM 3166 N N . LEU B 1 127 ? -9.656 -18.75 -8.039 1 96.56 127 LEU B N 1
ATOM 3167 C CA . LEU B 1 127 ? -8.672 -19.609 -8.68 1 96.56 127 LEU B CA 1
ATOM 3168 C C . LEU B 1 127 ? -8.516 -20.922 -7.922 1 96.56 127 LEU B C 1
ATOM 3170 O O . LEU B 1 127 ? -8.414 -21.984 -8.531 1 96.56 127 LEU B O 1
ATOM 3174 N N . VAL B 1 128 ? -8.508 -20.828 -6.633 1 93.25 128 VAL B N 1
ATOM 3175 C CA . VAL B 1 128 ? -8.438 -22.016 -5.805 1 93.25 128 VAL B CA 1
ATOM 3176 C C . VAL B 1 128 ? -9.695 -22.875 -6.012 1 93.25 128 VAL B C 1
ATOM 3178 O O . VAL B 1 128 ? -9.609 -24.094 -6.129 1 93.25 128 VAL B O 1
ATOM 3181 N N . ASP B 1 129 ? -10.82 -22.203 -6.117 1 94.44 129 ASP B N 1
ATOM 3182 C CA . ASP B 1 129 ? -12.07 -22.891 -6.383 1 94.44 129 ASP B CA 1
ATOM 3183 C C . ASP B 1 129 ? -12.031 -23.594 -7.734 1 94.44 129 ASP B C 1
ATOM 3185 O O . ASP B 1 129 ? -12.688 -24.625 -7.926 1 94.44 129 ASP B O 1
ATOM 3189 N N . PHE B 1 130 ? -11.281 -23.016 -8.648 1 94.5 130 PHE B N 1
ATOM 3190 C CA . PHE B 1 130 ? -11.117 -23.609 -9.969 1 94.5 130 PHE B CA 1
ATOM 3191 C C . PHE B 1 130 ? -10.219 -24.844 -9.898 1 94.5 130 PHE B C 1
ATOM 3193 O O . PHE B 1 130 ? -10.062 -25.562 -10.891 1 94.5 130 PHE B O 1
ATOM 3200 N N . GLY B 1 131 ? -9.531 -25.016 -8.75 1 91.62 131 GLY B N 1
ATOM 3201 C CA . GLY B 1 131 ? -8.711 -26.203 -8.562 1 91.62 131 GLY B CA 1
ATOM 3202 C C . GLY B 1 131 ? -7.223 -25.906 -8.555 1 91.62 131 GLY B C 1
ATOM 3203 O O . GLY B 1 131 ? -6.398 -26.828 -8.539 1 91.62 131 GLY B O 1
ATOM 3204 N N . PHE B 1 132 ? -6.895 -24.672 -8.539 1 94.75 132 PHE B N 1
ATOM 3205 C CA . PHE B 1 132 ? -5.484 -24.297 -8.547 1 94.75 132 PHE B CA 1
ATOM 3206 C C . PHE B 1 132 ? -4.895 -24.391 -7.145 1 94.75 132 PHE B C 1
ATOM 3208 O O . PHE B 1 132 ? -5.543 -24.016 -6.164 1 94.75 132 PHE B O 1
ATOM 3215 N N . HIS B 1 133 ? -3.723 -24.922 -7.105 1 94 133 HIS B N 1
ATOM 3216 C CA . HIS B 1 133 ? -2.873 -24.812 -5.926 1 94 133 HIS B CA 1
ATOM 3217 C C . HIS B 1 133 ? -1.846 -23.703 -6.09 1 94 133 HIS B C 1
ATOM 3219 O O . HIS B 1 133 ? -0.861 -23.859 -6.812 1 94 133 HIS B O 1
ATOM 3225 N N . LEU B 1 134 ? -2.096 -22.688 -5.375 1 95.25 134 LEU B N 1
ATOM 3226 C CA . LEU B 1 134 ? -1.308 -21.484 -5.621 1 95.25 134 LEU B CA 1
ATOM 3227 C C . LEU B 1 134 ? -0.541 -21.062 -4.371 1 95.25 134 LEU B C 1
ATOM 3229 O O . LEU B 1 134 ? -0.995 -21.297 -3.252 1 95.25 134 LEU B O 1
ATOM 3233 N N . ILE B 1 135 ? 0.622 -20.5 -4.59 1 93.5 135 ILE B N 1
ATOM 3234 C CA . ILE B 1 135 ? 1.396 -19.812 -3.561 1 93.5 135 ILE B CA 1
ATOM 3235 C C . ILE B 1 135 ? 1.625 -18.359 -3.971 1 93.5 135 ILE B C 1
ATOM 3237 O O . ILE B 1 135 ? 1.798 -18.062 -5.156 1 93.5 135 ILE B O 1
ATOM 3241 N N . SER B 1 136 ? 1.54 -17.453 -2.986 1 94.12 136 SER B N 1
ATOM 3242 C CA . SER B 1 136 ? 1.886 -16.062 -3.25 1 94.12 136 SER B CA 1
ATOM 3243 C C . SER B 1 136 ? 3.363 -15.805 -2.982 1 94.12 136 SER B C 1
ATOM 3245 O O . SER B 1 136 ? 3.875 -16.141 -1.912 1 94.12 136 SER B O 1
ATOM 3247 N N . VAL B 1 137 ? 4.027 -15.258 -3.967 1 95.38 137 VAL B N 1
ATOM 3248 C CA . VAL B 1 137 ? 5.43 -14.859 -3.844 1 95.38 137 VAL B CA 1
ATOM 3249 C C . VAL B 1 137 ? 5.531 -13.336 -3.785 1 95.38 137 VAL B C 1
ATOM 3251 O O . VAL B 1 137 ? 5.27 -12.648 -4.777 1 95.38 137 VAL B O 1
ATOM 3254 N N . TYR B 1 138 ? 5.93 -12.852 -2.605 1 92.94 138 TYR B N 1
ATOM 3255 C CA . TYR B 1 138 ? 6.043 -11.406 -2.41 1 92.94 138 TYR B CA 1
ATOM 3256 C C . TYR B 1 138 ? 7.473 -10.938 -2.65 1 92.94 138 TYR B C 1
ATOM 3258 O O . TYR B 1 138 ? 8.398 -11.367 -1.958 1 92.94 138 TYR B O 1
ATOM 3266 N N . LEU B 1 139 ? 7.57 -10 -3.646 1 94.75 139 LEU B N 1
ATOM 3267 C CA . LEU B 1 139 ? 8.898 -9.508 -3.994 1 94.75 139 LEU B CA 1
ATOM 3268 C C . LEU B 1 139 ? 9.156 -8.148 -3.342 1 94.75 139 LEU B C 1
ATOM 3270 O O . LEU B 1 139 ? 8.312 -7.258 -3.395 1 94.75 139 LEU B O 1
ATOM 3274 N N . MET B 1 140 ? 10.297 -8.07 -2.727 1 89.31 140 MET B N 1
ATOM 3275 C CA . MET B 1 140 ? 10.805 -6.805 -2.201 1 89.31 140 MET B CA 1
ATOM 3276 C C . MET B 1 140 ? 12.211 -6.523 -2.725 1 89.31 140 MET B C 1
ATOM 3278 O O . MET B 1 140 ? 13.062 -7.41 -2.736 1 89.31 140 MET B O 1
ATOM 3282 N N . ASP B 1 141 ? 12.359 -5.266 -3.139 1 88.12 141 ASP B N 1
ATOM 3283 C CA . ASP B 1 141 ? 13.656 -4.867 -3.693 1 88.12 141 ASP B CA 1
ATOM 3284 C C . ASP B 1 141 ? 14.688 -4.68 -2.588 1 88.12 141 ASP B C 1
ATOM 3286 O O . ASP B 1 141 ? 14.484 -3.893 -1.662 1 88.12 141 ASP B O 1
ATOM 3290 N N . CYS B 1 142 ? 15.844 -5.285 -2.777 1 83 142 CYS B N 1
ATOM 3291 C CA . CYS B 1 142 ? 16.891 -5.238 -1.773 1 83 142 CYS B CA 1
ATOM 3292 C C . CYS B 1 142 ? 17.422 -3.818 -1.607 1 83 142 CYS B C 1
ATOM 3294 O O . CYS B 1 142 ? 17.609 -3.346 -0.483 1 83 142 CYS B O 1
ATOM 3296 N N . PRO B 1 143 ? 17.656 -3.066 -2.631 1 75.5 143 PRO B N 1
ATOM 3297 C CA . PRO B 1 143 ? 18.172 -1.706 -2.457 1 75.5 143 PRO B CA 1
ATOM 3298 C C . PRO B 1 143 ? 17.203 -0.805 -1.686 1 75.5 143 PRO B C 1
ATOM 3300 O O . PRO B 1 143 ? 17.625 0.209 -1.12 1 75.5 143 PRO B O 1
ATOM 3303 N N . PHE B 1 144 ? 15.992 -1.177 -1.726 1 74.62 144 PHE B N 1
ATOM 3304 C CA . PHE B 1 144 ? 14.984 -0.401 -1.015 1 74.62 144 PHE B CA 1
ATOM 3305 C C . PHE B 1 144 ? 15.141 -0.557 0.493 1 74.62 144 PHE B C 1
ATOM 3307 O O . PHE B 1 144 ? 14.852 0.369 1.252 1 74.62 144 PHE B O 1
ATOM 3314 N N . ILE B 1 145 ? 15.562 -1.703 0.874 1 75.19 145 ILE B N 1
ATOM 3315 C CA . ILE B 1 145 ? 15.672 -1.987 2.301 1 75.19 145 ILE B CA 1
ATOM 3316 C C . ILE B 1 145 ? 16.984 -1.419 2.838 1 75.19 145 ILE B C 1
ATOM 3318 O O . ILE B 1 145 ? 17.859 -2.17 3.266 1 75.19 145 ILE B O 1
ATOM 3322 N N . SER B 1 146 ? 17.156 -0.15 2.701 1 70.12 146 SER B N 1
ATOM 3323 C CA . SER B 1 146 ? 18.406 0.526 3.041 1 70.12 146 SER B CA 1
ATOM 3324 C C . SER B 1 146 ? 18.5 0.797 4.539 1 70.12 146 SER B C 1
ATOM 3326 O O . SER B 1 146 ? 19.578 1.077 5.059 1 70.12 146 SER B O 1
ATOM 3328 N N . ASP B 1 147 ? 17.359 0.759 5.223 1 71.31 147 ASP B N 1
ATOM 3329 C CA . ASP B 1 147 ? 17.391 0.949 6.668 1 71.31 147 ASP B CA 1
ATOM 3330 C C . ASP B 1 147 ? 16.281 0.141 7.348 1 71.31 147 ASP B C 1
ATOM 3332 O O . ASP B 1 147 ? 15.477 -0.513 6.68 1 71.31 147 ASP B O 1
ATOM 3336 N N . GLU B 1 148 ? 16.25 0.164 8.625 1 71.25 148 GLU B N 1
ATOM 3337 C CA . GLU B 1 148 ? 15.375 -0.67 9.438 1 71.25 148 GLU B CA 1
ATOM 3338 C C . GLU B 1 148 ? 13.914 -0.279 9.234 1 71.25 148 GLU B C 1
ATOM 3340 O O . GLU B 1 148 ? 13.031 -1.143 9.195 1 71.25 148 GLU B O 1
ATOM 3345 N N . SER B 1 149 ? 13.664 1.011 9.133 1 73.06 149 SER B N 1
ATOM 3346 C CA . SER B 1 149 ? 12.297 1.48 8.961 1 73.06 149 SER B CA 1
ATOM 3347 C C . SER B 1 149 ? 11.695 0.966 7.66 1 73.06 149 SER B C 1
ATOM 3349 O O . SER B 1 149 ? 10.531 0.55 7.625 1 73.06 149 SER B O 1
ATOM 3351 N N . LYS B 1 150 ? 12.516 0.975 6.699 1 78.12 150 LYS B N 1
ATOM 3352 C CA . LYS B 1 150 ? 12.062 0.498 5.398 1 78.12 150 LYS B CA 1
ATOM 3353 C C . LYS B 1 150 ? 11.836 -1.011 5.41 1 78.12 150 LYS B C 1
ATOM 3355 O O . LYS B 1 150 ? 10.883 -1.508 4.816 1 78.12 150 LYS B O 1
ATOM 3360 N N . TYR B 1 151 ? 12.789 -1.694 6.086 1 78.56 151 TYR B N 1
ATOM 3361 C CA . TYR B 1 151 ? 12.648 -3.139 6.219 1 78.56 151 TYR B CA 1
ATOM 3362 C C . TYR B 1 151 ? 11.344 -3.492 6.934 1 78.56 151 TYR B C 1
ATOM 3364 O O . TYR B 1 151 ? 10.609 -4.379 6.496 1 78.56 151 TYR B O 1
ATOM 3372 N N . ILE B 1 152 ? 11.078 -2.842 7.922 1 77.19 152 ILE B N 1
ATOM 3373 C CA . ILE B 1 152 ? 9.891 -3.117 8.734 1 77.19 152 ILE B CA 1
ATOM 3374 C C . ILE B 1 152 ? 8.633 -2.75 7.945 1 77.19 152 ILE B C 1
ATOM 3376 O O . ILE B 1 152 ? 7.676 -3.527 7.898 1 77.19 152 ILE B O 1
ATOM 3380 N N . SER B 1 153 ? 8.672 -1.562 7.387 1 79.69 153 SER B N 1
ATOM 3381 C CA . SER B 1 153 ? 7.527 -1.126 6.594 1 79.69 153 SER B CA 1
ATOM 3382 C C . SER B 1 153 ? 7.238 -2.104 5.461 1 79.69 153 SER B C 1
ATOM 3384 O O . SER B 1 153 ? 6.086 -2.469 5.227 1 79.69 153 SER B O 1
ATOM 3386 N N . GLY B 1 154 ? 8.32 -2.49 4.809 1 81.19 154 GLY B N 1
ATOM 3387 C CA . GLY B 1 154 ? 8.164 -3.475 3.748 1 81.19 154 GLY B CA 1
ATOM 3388 C C . GLY B 1 154 ? 7.605 -4.797 4.238 1 81.19 154 GLY B C 1
ATOM 3389 O O . GLY B 1 154 ? 6.781 -5.418 3.566 1 81.19 154 GLY B O 1
ATOM 3390 N N . SER B 1 155 ? 8.047 -5.188 5.336 1 79.12 155 SER B N 1
ATOM 3391 C CA . SER B 1 155 ? 7.586 -6.445 5.91 1 79.12 155 SER B CA 1
ATOM 3392 C C . SER B 1 155 ? 6.121 -6.359 6.324 1 79.12 155 SER B C 1
ATOM 3394 O O . SER B 1 155 ? 5.367 -7.324 6.176 1 79.12 155 SER B O 1
ATOM 3396 N N . LEU B 1 156 ? 5.738 -5.254 6.879 1 79.5 156 LEU B N 1
ATOM 3397 C CA . LEU B 1 156 ? 4.344 -5.047 7.242 1 79.5 156 LEU B CA 1
ATOM 3398 C C . LEU B 1 156 ? 3.447 -5.082 6.008 1 79.5 156 LEU B C 1
ATOM 3400 O O . LEU B 1 156 ? 2.336 -5.617 6.059 1 79.5 156 LEU B O 1
ATOM 3404 N N . MET B 1 157 ? 3.93 -4.523 4.98 1 83.56 157 MET B N 1
ATOM 3405 C CA . MET B 1 157 ? 3.182 -4.543 3.727 1 83.56 157 MET B CA 1
ATOM 3406 C C . MET B 1 157 ? 3.039 -5.969 3.203 1 83.56 157 MET B C 1
ATOM 3408 O O . MET B 1 157 ? 1.968 -6.355 2.73 1 83.56 157 MET B O 1
ATOM 3412 N N . ALA B 1 158 ? 4.148 -6.66 3.26 1 82.75 158 ALA B N 1
ATOM 3413 C CA . ALA B 1 158 ? 4.121 -8.062 2.84 1 82.75 158 ALA B CA 1
ATOM 3414 C C . ALA B 1 158 ? 3.096 -8.852 3.645 1 82.75 158 ALA B C 1
ATOM 3416 O O . ALA B 1 158 ? 2.32 -9.633 3.082 1 82.75 158 ALA B O 1
ATOM 3417 N N . LEU B 1 159 ? 3.115 -8.609 4.875 1 78.81 159 LEU B N 1
ATOM 3418 C CA . LEU B 1 159 ? 2.174 -9.289 5.758 1 78.81 159 LEU B CA 1
ATOM 3419 C C . LEU B 1 159 ? 0.736 -8.922 5.41 1 78.81 159 LEU B C 1
ATOM 3421 O O . LEU B 1 159 ? -0.149 -9.781 5.402 1 78.81 159 LEU B O 1
ATOM 3425 N N . SER B 1 160 ? 0.503 -7.695 5.234 1 80.62 160 SER B N 1
ATOM 3426 C CA . SER B 1 160 ? -0.828 -7.219 4.875 1 80.62 160 SER B CA 1
ATOM 3427 C C . SER B 1 160 ? -1.33 -7.895 3.602 1 80.62 160 SER B C 1
ATOM 3429 O O . SER B 1 160 ? -2.477 -8.344 3.541 1 80.62 160 SER B O 1
ATOM 3431 N N . ALA B 1 161 ? -0.485 -7.934 2.633 1 84.44 161 ALA B N 1
ATOM 3432 C CA . ALA B 1 161 ? -0.843 -8.578 1.373 1 84.44 161 ALA B CA 1
ATOM 3433 C C . ALA B 1 161 ? -1.146 -10.062 1.581 1 84.44 161 ALA B C 1
ATOM 3435 O O . ALA B 1 161 ? -2.092 -10.594 0.998 1 84.44 161 ALA B O 1
ATOM 3436 N N . MET B 1 162 ? -0.363 -10.695 2.355 1 80.12 162 MET B N 1
ATOM 3437 C CA . MET B 1 162 ? -0.536 -12.117 2.641 1 80.12 162 MET B CA 1
ATOM 3438 C C . MET B 1 162 ? -1.909 -12.383 3.246 1 80.12 162 MET B C 1
ATOM 3440 O O . MET B 1 162 ? -2.582 -13.344 2.863 1 80.12 162 MET B O 1
ATOM 3444 N N . LEU B 1 163 ? -2.32 -11.602 4.133 1 75.69 163 LEU B N 1
ATOM 3445 C CA . LEU B 1 163 ? -3.594 -11.766 4.824 1 75.69 163 LEU B CA 1
ATOM 3446 C C . LEU B 1 163 ? -4.762 -11.648 3.848 1 75.69 163 LEU B C 1
ATOM 3448 O O . LEU B 1 163 ? -5.75 -12.375 3.965 1 75.69 163 LEU B O 1
ATOM 3452 N N . GLN B 1 164 ? -4.609 -10.828 2.979 1 81.62 164 GLN B N 1
ATOM 3453 C CA . GLN B 1 164 ? -5.699 -10.57 2.043 1 81.62 164 GLN B CA 1
ATOM 3454 C C . GLN B 1 164 ? -5.777 -11.656 0.973 1 81.62 164 GLN B C 1
ATOM 3456 O O . GLN B 1 164 ? -6.867 -12 0.511 1 81.62 164 GLN B O 1
ATOM 3461 N N . LEU B 1 165 ? -4.676 -12.172 0.595 1 87.94 165 LEU B N 1
ATOM 3462 C CA . LEU B 1 165 ? -4.633 -13.125 -0.514 1 87.94 165 LEU B CA 1
ATOM 3463 C C . LEU B 1 165 ? -5.062 -14.516 -0.058 1 87.94 165 LEU B C 1
ATOM 3465 O O . LEU B 1 165 ? -5.57 -15.305 -0.857 1 87.94 165 LEU B O 1
ATOM 3469 N N . GLY B 1 166 ? -4.824 -14.859 1.149 1 80 166 GLY B N 1
ATOM 3470 C CA . GLY B 1 166 ? -5.262 -16.141 1.689 1 80 166 GLY B CA 1
ATOM 3471 C C . GLY B 1 166 ? -4.512 -17.328 1.107 1 80 166 GLY B C 1
ATOM 3472 O O . GLY B 1 166 ? -5.07 -18.406 0.976 1 80 166 GLY B O 1
ATOM 3473 N N . LEU B 1 167 ? -3.32 -17.141 0.627 1 86.38 167 LEU B N 1
ATOM 3474 C CA . LEU B 1 167 ? -2.473 -18.188 0.048 1 86.38 167 LEU B CA 1
ATOM 3475 C C . LEU B 1 167 ? -1.235 -18.406 0.909 1 86.38 167 LEU B C 1
ATOM 3477 O O . LEU B 1 167 ? -0.818 -17.531 1.658 1 86.38 167 LEU B O 1
ATOM 3481 N N . PRO B 1 168 ? -0.731 -19.688 0.763 1 83.69 168 PRO B N 1
ATOM 3482 C CA . PRO B 1 168 ? 0.638 -19.766 1.277 1 83.69 168 PRO B CA 1
ATOM 3483 C C . PRO B 1 168 ? 1.555 -18.703 0.676 1 83.69 168 PRO B C 1
ATOM 3485 O O . PRO B 1 168 ? 1.309 -18.234 -0.435 1 83.69 168 PRO B O 1
ATOM 3488 N N . HIS B 1 169 ? 2.549 -18.375 1.461 1 85 169 HIS B N 1
ATOM 3489 C CA . HIS B 1 169 ? 3.311 -17.203 1.026 1 85 169 HIS B CA 1
ATOM 3490 C C . HIS B 1 169 ? 4.812 -17.453 1.136 1 85 169 HIS B C 1
ATOM 3492 O O . HIS B 1 169 ? 5.25 -18.281 1.948 1 85 169 HIS B O 1
ATOM 3498 N N . LEU B 1 170 ? 5.551 -16.844 0.286 1 88.56 170 LEU B N 1
ATOM 3499 C CA . LEU B 1 170 ? 7.008 -16.797 0.305 1 88.56 170 LEU B CA 1
ATOM 3500 C C . LEU B 1 170 ? 7.516 -15.391 0.021 1 88.56 170 LEU B C 1
ATOM 3502 O O . LEU B 1 170 ? 7.113 -14.766 -0.963 1 88.56 170 LEU B O 1
ATOM 3506 N N . ASN B 1 171 ? 8.305 -14.867 0.938 1 88.31 171 ASN B N 1
ATOM 3507 C CA . ASN B 1 171 ? 8.906 -13.547 0.735 1 88.31 171 ASN B CA 1
ATOM 3508 C C . ASN B 1 171 ? 10.281 -13.656 0.082 1 88.31 171 ASN B C 1
ATOM 3510 O O . ASN B 1 171 ? 11.102 -14.477 0.484 1 88.31 171 ASN B O 1
ATOM 3514 N N . ILE B 1 172 ? 10.477 -12.82 -0.933 1 92.56 172 ILE B N 1
ATOM 3515 C CA . ILE B 1 172 ? 11.719 -12.875 -1.698 1 92.56 172 ILE B CA 1
ATOM 3516 C C . ILE B 1 172 ? 12.352 -11.484 -1.756 1 92.56 172 ILE B C 1
ATOM 3518 O O . ILE B 1 172 ? 11.656 -10.492 -2.006 1 92.56 172 ILE B O 1
ATOM 3522 N N . LEU B 1 173 ? 13.664 -11.414 -1.45 1 90.25 173 LEU B N 1
ATOM 3523 C CA . LEU B 1 173 ? 14.445 -10.211 -1.709 1 90.25 173 LEU B CA 1
ATOM 3524 C C . LEU B 1 173 ? 15.078 -10.258 -3.096 1 90.25 173 LEU B C 1
ATOM 3526 O O . LEU B 1 173 ? 15.914 -11.125 -3.371 1 90.25 173 LEU B O 1
ATOM 3530 N N . THR B 1 174 ? 14.609 -9.367 -3.889 1 93.62 174 THR B N 1
ATOM 3531 C CA . THR B 1 174 ? 15.109 -9.359 -5.258 1 93.62 174 THR B CA 1
ATOM 3532 C C . THR B 1 174 ? 16.281 -8.398 -5.402 1 93.62 174 THR B C 1
ATOM 3534 O O . THR B 1 174 ? 16.547 -7.602 -4.504 1 93.62 174 THR B O 1
ATOM 3537 N N . LYS B 1 175 ? 17.031 -8.539 -6.465 1 91.25 175 LYS B N 1
ATOM 3538 C CA . LYS B 1 175 ? 18.141 -7.68 -6.844 1 91.25 175 LYS B CA 1
ATOM 3539 C C . LYS B 1 175 ? 19.234 -7.68 -5.77 1 91.25 175 LYS B C 1
ATOM 3541 O O . LYS B 1 175 ? 19.844 -6.645 -5.496 1 91.25 175 LYS B O 1
ATOM 3546 N N . CYS B 1 176 ? 19.422 -8.75 -5.195 1 87.44 176 CYS B N 1
ATOM 3547 C CA . CYS B 1 176 ? 20.391 -8.875 -4.113 1 87.44 176 CYS B CA 1
ATOM 3548 C C . CYS B 1 176 ? 21.812 -8.695 -4.633 1 87.44 176 CYS B C 1
ATOM 3550 O O . CYS B 1 176 ? 22.719 -8.398 -3.863 1 87.44 176 CYS B O 1
ATOM 3552 N N . ASP B 1 177 ? 21.953 -8.836 -5.871 1 86.5 177 ASP B N 1
ATOM 3553 C CA . ASP B 1 177 ? 23.281 -8.68 -6.473 1 86.5 177 ASP B CA 1
ATOM 3554 C C . ASP B 1 177 ? 23.719 -7.215 -6.457 1 86.5 177 ASP B C 1
ATOM 3556 O O . ASP B 1 177 ? 24.906 -6.914 -6.629 1 86.5 177 ASP B O 1
ATOM 3560 N N . LEU B 1 178 ? 22.781 -6.348 -6.203 1 82.75 178 LEU B N 1
ATOM 3561 C CA . LEU B 1 178 ? 23.094 -4.922 -6.254 1 82.75 178 LEU B CA 1
ATOM 3562 C C . LEU B 1 178 ? 23.5 -4.406 -4.875 1 82.75 178 LEU B C 1
ATOM 3564 O O . LEU B 1 178 ? 23.859 -3.234 -4.727 1 82.75 178 LEU B O 1
ATOM 3568 N N . VAL B 1 179 ? 23.391 -5.227 -3.906 1 82.12 179 VAL B N 1
ATOM 3569 C CA . VAL B 1 179 ? 23.688 -4.793 -2.547 1 82.12 179 VAL B CA 1
ATOM 3570 C C . VAL B 1 179 ? 24.844 -5.629 -1.987 1 82.12 179 VAL B C 1
ATOM 3572 O O . VAL B 1 179 ? 25.016 -6.793 -2.363 1 82.12 179 VAL B O 1
ATOM 3575 N N . SER B 1 180 ? 25.516 -5.004 -1.09 1 81.25 180 SER B N 1
ATOM 3576 C CA . SER B 1 180 ? 26.656 -5.711 -0.492 1 81.25 180 SER B CA 1
ATOM 3577 C C . SER B 1 180 ? 26.172 -6.812 0.45 1 81.25 180 SER B C 1
ATOM 3579 O O . SER B 1 180 ? 25.078 -6.742 0.993 1 81.25 180 SER B O 1
ATOM 3581 N N . GLN B 1 181 ? 27.062 -7.797 0.617 1 78.19 181 GLN B N 1
ATOM 3582 C CA . GLN B 1 181 ? 26.75 -8.906 1.516 1 78.19 181 GLN B CA 1
ATOM 3583 C C . GLN B 1 181 ? 26.562 -8.414 2.949 1 78.19 181 GLN B C 1
ATOM 3585 O O . GLN B 1 181 ? 25.719 -8.93 3.682 1 78.19 181 GLN B O 1
ATOM 3590 N N . ASP B 1 182 ? 27.281 -7.434 3.277 1 76 182 ASP B N 1
ATOM 3591 C CA . ASP B 1 182 ? 27.172 -6.855 4.613 1 76 182 ASP B CA 1
ATOM 3592 C C . ASP B 1 182 ? 25.781 -6.285 4.855 1 76 182 ASP B C 1
ATOM 3594 O O . ASP B 1 182 ? 25.219 -6.457 5.938 1 76 182 ASP B O 1
ATOM 3598 N N . THR B 1 183 ? 25.328 -5.703 3.83 1 72.81 183 THR B N 1
ATOM 3599 C CA . THR B 1 183 ? 24 -5.117 3.928 1 72.81 183 THR B CA 1
ATOM 3600 C C . THR B 1 183 ? 22.938 -6.207 4.027 1 72.81 183 THR B C 1
ATOM 3602 O O . THR B 1 183 ? 22 -6.098 4.82 1 72.81 183 THR B O 1
ATOM 3605 N N . LEU B 1 184 ? 23.156 -7.195 3.285 1 75 184 LEU B N 1
ATOM 3606 C CA . LEU B 1 184 ? 22.203 -8.297 3.262 1 75 184 LEU B CA 1
ATOM 3607 C C . LEU B 1 184 ? 22.172 -9.023 4.602 1 75 184 LEU B C 1
ATOM 3609 O O . LEU B 1 184 ? 21.109 -9.414 5.078 1 75 184 LEU B O 1
ATOM 3613 N N . ASP B 1 185 ? 23.266 -9.195 5.164 1 72.5 185 ASP B N 1
ATOM 3614 C CA . ASP B 1 185 ? 23.391 -9.914 6.426 1 72.5 185 ASP B CA 1
ATOM 3615 C C . ASP B 1 185 ? 22.672 -9.18 7.555 1 72.5 185 ASP B C 1
ATOM 3617 O O . ASP B 1 185 ? 22.172 -9.797 8.492 1 72.5 185 ASP B O 1
ATOM 3621 N N . LYS B 1 186 ? 22.688 -7.945 7.445 1 66.5 186 LYS B N 1
ATOM 3622 C CA . LYS B 1 186 ? 22.031 -7.129 8.461 1 66.5 186 LYS B CA 1
ATOM 3623 C C . LYS B 1 186 ? 20.531 -7.387 8.492 1 66.5 186 LYS B C 1
ATOM 3625 O O . LYS B 1 186 ? 19.891 -7.266 9.539 1 66.5 186 LYS B O 1
ATOM 3630 N N . PHE B 1 187 ? 20.016 -7.746 7.395 1 63.12 187 PHE B N 1
ATOM 3631 C CA . PHE B 1 187 ? 18.562 -7.852 7.305 1 63.12 187 PHE B CA 1
ATOM 3632 C C . PHE B 1 187 ? 18.125 -9.305 7.336 1 63.12 187 PHE B C 1
ATOM 3634 O O . PHE B 1 187 ? 16.953 -9.602 7.535 1 63.12 187 PHE B O 1
ATOM 3641 N N . ARG B 1 188 ? 18.906 -10.359 7.043 1 61 188 ARG B N 1
ATOM 3642 C CA . ARG B 1 188 ? 18.562 -11.773 7.031 1 61 188 ARG B CA 1
ATOM 3643 C C . ARG B 1 188 ? 18.031 -12.219 8.391 1 61 188 ARG B C 1
ATOM 3645 O O . ARG B 1 188 ? 17.219 -13.141 8.477 1 61 188 ARG B O 1
ATOM 3652 N N . PHE B 1 189 ? 18.578 -11.742 9.492 1 51.47 189 PHE B N 1
ATOM 3653 C CA . PHE B 1 189 ? 18.156 -12.273 10.781 1 51.47 189 PHE B CA 1
ATOM 3654 C C . PHE B 1 189 ? 17.938 -11.148 11.781 1 51.47 189 PHE B C 1
ATOM 3656 O O . PHE B 1 189 ? 18.688 -11.016 12.75 1 51.47 189 PHE B O 1
ATOM 3663 N N . PRO B 1 190 ? 16.984 -10.234 11.32 1 54.12 190 PRO B N 1
ATOM 3664 C CA . PRO B 1 190 ? 17.094 -9.25 12.398 1 54.12 190 PRO B CA 1
ATOM 3665 C C . PRO B 1 190 ? 16.453 -9.734 13.703 1 54.12 190 PRO B C 1
ATOM 3667 O O . PRO B 1 190 ? 15.477 -10.484 13.672 1 54.12 190 PRO B O 1
ATOM 3670 N N . ASP B 1 191 ? 17.234 -9.984 14.672 1 57.75 191 ASP B N 1
ATOM 3671 C CA . ASP B 1 191 ? 16.641 -9.984 16.016 1 57.75 191 ASP B CA 1
ATOM 3672 C C . ASP B 1 191 ? 15.727 -8.781 16.203 1 57.75 191 ASP B C 1
ATOM 3674 O O . ASP B 1 191 ? 16.141 -7.637 16 1 57.75 191 ASP B O 1
ATOM 3678 N N . GLY B 1 192 ? 14.328 -9.109 16.25 1 60.66 192 GLY B N 1
ATOM 3679 C CA . GLY B 1 192 ? 13.359 -8.047 16.469 1 60.66 192 GLY B CA 1
ATOM 3680 C C . GLY B 1 192 ? 13.859 -6.977 17.422 1 60.66 192 GLY B C 1
ATOM 3681 O O . GLY B 1 192 ? 13.688 -5.781 17.172 1 60.66 192 GLY B O 1
ATOM 3682 N N . ASP B 1 193 ? 14.531 -7.512 18.344 1 62.06 193 ASP B N 1
ATOM 3683 C CA . ASP B 1 193 ? 15.008 -6.582 19.359 1 62.06 193 ASP B CA 1
ATOM 3684 C C . ASP B 1 193 ? 16.094 -5.672 18.797 1 62.06 193 ASP B C 1
ATOM 3686 O O . ASP B 1 193 ? 16.125 -4.477 19.094 1 62.06 193 ASP B O 1
ATOM 3690 N N . ALA B 1 194 ? 16.906 -6.289 18.062 1 64.81 194 ALA B N 1
ATOM 3691 C CA . ALA B 1 194 ? 18.016 -5.508 17.5 1 64.81 194 ALA B CA 1
ATOM 3692 C C . ALA B 1 194 ? 17.5 -4.461 16.516 1 64.81 194 ALA B C 1
ATOM 3694 O O . ALA B 1 194 ? 18 -3.334 16.484 1 64.81 194 ALA B O 1
ATOM 3695 N N . LEU B 1 195 ? 16.562 -4.82 15.867 1 65.19 195 LEU B N 1
ATOM 3696 C CA . LEU B 1 195 ? 15.969 -3.916 14.891 1 65.19 195 LEU B CA 1
ATOM 3697 C C . LEU B 1 195 ? 15.328 -2.713 15.57 1 65.19 195 LEU B C 1
ATOM 3699 O O . LEU B 1 195 ? 15.516 -1.575 15.133 1 65.19 195 LEU B O 1
ATOM 3703 N N . ILE B 1 196 ? 14.695 -2.984 16.609 1 63.19 196 ILE B N 1
ATOM 3704 C CA . ILE B 1 196 ? 13.984 -1.929 17.328 1 63.19 196 ILE B CA 1
ATOM 3705 C C . ILE B 1 196 ? 14.984 -0.99 17.984 1 63.19 196 ILE B C 1
ATOM 3707 O O . ILE B 1 196 ? 14.789 0.227 18 1 63.19 196 ILE B O 1
ATOM 3711 N N . ASP B 1 197 ? 15.922 -1.639 18.531 1 65.31 197 ASP B N 1
ATOM 3712 C CA . ASP B 1 197 ? 16.953 -0.817 19.156 1 65.31 197 ASP B CA 1
ATOM 3713 C C . ASP B 1 197 ? 17.547 0.172 18.156 1 65.31 197 ASP B C 1
ATOM 3715 O O . ASP B 1 197 ? 17.766 1.343 18.484 1 65.31 197 ASP B O 1
ATOM 3719 N N . ARG B 1 198 ? 17.703 -0.299 17.062 1 66.75 198 ARG B N 1
ATOM 3720 C CA . ARG B 1 198 ? 18.281 0.555 16.031 1 66.75 198 ARG B CA 1
ATOM 3721 C C . ARG B 1 198 ? 17.297 1.635 15.602 1 66.75 198 ARG B C 1
ATOM 3723 O O . ARG B 1 198 ? 17.703 2.777 15.352 1 66.75 198 ARG B O 1
ATOM 3730 N N . LEU B 1 199 ? 16.109 1.253 15.547 1 65.25 199 LEU B N 1
ATOM 3731 C CA . LEU B 1 199 ? 15.062 2.195 15.164 1 65.25 199 LEU B CA 1
ATOM 3732 C C . LEU B 1 199 ? 14.914 3.299 16.203 1 65.25 199 LEU B C 1
ATOM 3734 O O . LEU B 1 199 ? 14.75 4.469 15.859 1 65.25 199 LEU B O 1
ATOM 3738 N N . GLN B 1 200 ? 14.93 2.887 17.438 1 64.25 200 GLN B N 1
ATOM 3739 C CA . GLN B 1 200 ? 14.773 3.836 18.531 1 64.25 200 GLN B CA 1
ATOM 3740 C C . GLN B 1 200 ? 15.961 4.793 18.609 1 64.25 200 GLN B C 1
ATOM 3742 O O . GLN B 1 200 ? 15.805 5.961 18.969 1 64.25 200 GLN B O 1
ATOM 3747 N N . ARG B 1 201 ? 17.062 4.25 18.344 1 63 201 ARG B N 1
ATOM 3748 C CA . ARG B 1 201 ? 18.25 5.082 18.375 1 63 201 ARG B CA 1
ATOM 3749 C C . ARG B 1 201 ? 18.203 6.156 17.297 1 63 201 ARG B C 1
ATOM 3751 O O . ARG B 1 201 ? 18.688 7.27 17.484 1 63 201 ARG B O 1
ATOM 3758 N N . LYS B 1 202 ? 17.656 5.77 16.234 1 59.69 202 LYS B N 1
ATOM 3759 C CA . LYS B 1 202 ? 17.594 6.707 15.117 1 59.69 202 LYS B CA 1
ATOM 3760 C C . LYS B 1 202 ? 16.484 7.742 15.328 1 59.69 202 LYS B C 1
ATOM 3762 O O . LYS B 1 202 ? 16.672 8.922 15.023 1 59.69 202 LYS B O 1
ATOM 3767 N N . GLU B 1 203 ? 15.289 7.238 15.617 1 57.75 203 GLU B N 1
ATOM 3768 C CA . GLU B 1 203 ? 14.125 8.125 15.656 1 57.75 203 GLU B CA 1
ATOM 3769 C C . GLU B 1 203 ? 14.008 8.828 17 1 57.75 203 GLU B C 1
ATOM 3771 O O . GLU B 1 203 ? 13.359 9.867 17.109 1 57.75 203 GLU B O 1
ATOM 3776 N N . GLY B 1 204 ? 14.906 8.656 17.969 1 49.81 204 GLY B N 1
ATOM 3777 C CA . GLY B 1 204 ? 14.773 9.195 19.312 1 49.81 204 GLY B CA 1
ATOM 3778 C C . GLY B 1 204 ? 13.562 8.664 20.047 1 49.81 204 GLY B C 1
ATOM 3779 O O . GLY B 1 204 ? 12.781 7.887 19.5 1 49.81 204 GLY B O 1
ATOM 3780 N N . LYS B 1 205 ? 13.562 8.711 21.5 1 47.41 205 LYS B N 1
ATOM 3781 C CA . LYS B 1 205 ? 12.422 8.344 22.344 1 47.41 205 LYS B CA 1
ATOM 3782 C C . LYS B 1 205 ? 11.148 9.047 21.875 1 47.41 205 LYS B C 1
ATOM 3784 O O . LYS B 1 205 ? 10.961 10.242 22.141 1 47.41 205 LYS B O 1
ATOM 3789 N N . THR B 1 206 ? 10.742 8.781 20.594 1 51.19 206 THR B N 1
ATOM 3790 C CA . THR B 1 206 ? 9.555 9.477 20.125 1 51.19 206 THR B CA 1
ATOM 3791 C C . THR B 1 206 ? 8.289 8.773 20.594 1 51.19 206 THR B C 1
ATOM 3793 O O . THR B 1 206 ? 8.352 7.641 21.094 1 51.19 206 THR B O 1
ATOM 3796 N N . PRO B 1 207 ? 7.215 9.469 20.703 1 50.31 207 PRO B N 1
ATOM 3797 C CA . PRO B 1 207 ? 5.879 8.953 21.031 1 50.31 207 PRO B CA 1
ATOM 3798 C C . PRO B 1 207 ? 5.57 7.625 20.359 1 50.31 207 PRO B C 1
ATOM 3800 O O . PRO B 1 207 ? 4.539 7.008 20.641 1 50.31 207 PRO B O 1
ATOM 3803 N N . PHE B 1 208 ? 6.684 7.094 19.766 1 53.75 208 PHE B N 1
ATOM 3804 C CA . PHE B 1 208 ? 6.43 5.91 18.953 1 53.75 208 PHE B CA 1
ATOM 3805 C C . PHE B 1 208 ? 6.836 4.645 19.703 1 53.75 208 PHE B C 1
ATOM 3807 O O . PHE B 1 208 ? 6.941 3.572 19.094 1 53.75 208 PHE B O 1
ATOM 3814 N N . THR B 1 209 ? 7.004 4.855 20.922 1 57.91 209 THR B N 1
ATOM 3815 C CA . THR B 1 209 ? 7.48 3.713 21.703 1 57.91 209 THR B CA 1
ATOM 3816 C C . THR B 1 209 ? 6.512 2.541 21.578 1 57.91 209 THR B C 1
ATOM 3818 O O . THR B 1 209 ? 6.93 1.403 21.359 1 57.91 209 THR B O 1
ATOM 3821 N N . ARG B 1 210 ? 5.27 2.932 21.719 1 56.97 210 ARG B N 1
ATOM 3822 C CA . ARG B 1 210 ? 4.285 1.854 21.672 1 56.97 210 ARG B CA 1
ATOM 3823 C C . ARG B 1 210 ? 4.258 1.205 20.297 1 56.97 210 ARG B C 1
ATOM 3825 O O . ARG B 1 210 ? 4.137 -0.016 20.172 1 56.97 210 ARG B O 1
ATOM 3832 N N . LEU B 1 211 ? 4.371 2.035 19.312 1 58.75 211 LEU B N 1
ATOM 3833 C CA . LEU B 1 211 ? 4.422 1.514 17.953 1 58.75 211 LEU B CA 1
ATOM 3834 C C . LEU B 1 211 ? 5.656 0.639 17.75 1 58.75 211 LEU B C 1
ATOM 3836 O O . LEU B 1 211 ? 5.562 -0.458 17.203 1 58.75 211 LEU B O 1
ATOM 3840 N N . ASN B 1 212 ? 6.715 1.123 18.297 1 60.5 212 ASN B N 1
ATOM 3841 C CA . ASN B 1 212 ? 7.961 0.382 18.156 1 60.5 212 ASN B CA 1
ATOM 3842 C C . ASN B 1 212 ? 7.898 -0.97 18.859 1 60.5 212 ASN B C 1
ATOM 3844 O O . ASN B 1 212 ? 8.398 -1.97 18.344 1 60.5 212 ASN B O 1
ATOM 3848 N N . ASP B 1 213 ? 7.289 -0.908 19.969 1 59.91 213 ASP B N 1
ATOM 3849 C CA . ASP B 1 213 ? 7.145 -2.152 20.719 1 59.91 213 ASP B CA 1
ATOM 3850 C C . ASP B 1 213 ? 6.25 -3.141 19.969 1 59.91 213 ASP B C 1
ATOM 3852 O O . ASP B 1 213 ? 6.535 -4.34 19.938 1 59.91 213 ASP B O 1
ATOM 3856 N N . ALA B 1 214 ? 5.242 -2.58 19.422 1 59 214 ALA B N 1
ATOM 3857 C CA . ALA B 1 214 ? 4.324 -3.424 18.656 1 59 214 ALA B CA 1
ATOM 3858 C C . ALA B 1 214 ? 5.023 -4.031 17.438 1 59 214 ALA B C 1
ATOM 3860 O O . ALA B 1 214 ? 4.844 -5.215 17.141 1 59 214 ALA B O 1
ATOM 3861 N N . ILE B 1 215 ? 5.695 -3.242 16.844 1 63.5 215 ILE B N 1
ATOM 3862 C CA . ILE B 1 215 ? 6.418 -3.703 15.664 1 63.5 215 ILE B CA 1
ATOM 3863 C C . ILE B 1 215 ? 7.441 -4.762 16.062 1 63.5 215 ILE B C 1
ATOM 3865 O O . ILE B 1 215 ? 7.605 -5.773 15.375 1 63.5 215 ILE B O 1
ATOM 3869 N N . SER B 1 216 ? 8.047 -4.484 17.203 1 60.84 216 SER B N 1
ATOM 3870 C CA . SER B 1 216 ? 9.031 -5.43 17.719 1 60.84 216 SER B CA 1
ATOM 3871 C C . SER B 1 216 ? 8.406 -6.793 17.984 1 60.84 216 SER B C 1
ATOM 3873 O O . SER B 1 216 ? 8.977 -7.828 17.625 1 60.84 216 SER B O 1
ATOM 3875 N N . SER B 1 217 ? 7.352 -6.711 18.594 1 60.91 217 SER B N 1
ATOM 3876 C CA . SER B 1 217 ? 6.652 -7.949 18.906 1 60.91 217 SER B CA 1
ATOM 3877 C C . SER B 1 217 ? 6.25 -8.703 17.641 1 60.91 217 SER B C 1
ATOM 3879 O O . SER B 1 217 ? 6.359 -9.93 17.578 1 60.91 217 SER B O 1
ATOM 3881 N N . LEU B 1 218 ? 5.73 -7.93 16.766 1 59.59 218 LEU B N 1
ATOM 3882 C CA . LEU B 1 218 ? 5.344 -8.531 15.492 1 59.59 218 LEU B CA 1
ATOM 3883 C C . LEU B 1 218 ? 6.539 -9.211 14.828 1 59.59 218 LEU B C 1
ATOM 3885 O O . LEU B 1 218 ? 6.43 -10.344 14.352 1 59.59 218 LEU B O 1
ATOM 3889 N N . LEU B 1 219 ? 7.543 -8.531 14.859 1 59.47 219 LEU B N 1
ATOM 3890 C CA . LEU B 1 219 ? 8.734 -9.055 14.203 1 59.47 219 LEU B CA 1
ATOM 3891 C C . LEU B 1 219 ? 9.289 -10.258 14.961 1 59.47 219 LEU B C 1
ATOM 3893 O O . LEU B 1 219 ? 9.805 -11.195 14.352 1 59.47 219 LEU B O 1
ATOM 3897 N N . ASP B 1 220 ? 9.227 -10.156 16.312 1 57.22 220 ASP B N 1
ATOM 3898 C CA . ASP B 1 220 ? 9.672 -11.281 17.141 1 57.22 220 ASP B CA 1
ATOM 3899 C C . ASP B 1 220 ? 8.844 -12.531 16.844 1 57.22 220 ASP B C 1
ATOM 3901 O O . ASP B 1 220 ? 9.383 -13.641 16.781 1 57.22 220 ASP B O 1
ATOM 3905 N N . ASP B 1 221 ? 7.641 -12.344 17.016 1 53.69 221 ASP B N 1
ATOM 3906 C CA . ASP B 1 221 ? 6.742 -13.484 16.812 1 53.69 221 ASP B CA 1
ATOM 3907 C C . ASP B 1 221 ? 6.871 -14.047 15.406 1 53.69 221 ASP B C 1
ATOM 3909 O O . ASP B 1 221 ? 6.664 -15.242 15.188 1 53.69 221 ASP B O 1
ATOM 3913 N N . PHE B 1 222 ? 6.691 -13.297 14.648 1 48 222 PHE B N 1
ATOM 3914 C CA . PHE B 1 222 ? 6.797 -13.82 13.289 1 48 222 PHE B CA 1
ATOM 3915 C C . PHE B 1 222 ? 8.25 -14.039 12.906 1 48 222 PHE B C 1
ATOM 3917 O O . PHE B 1 222 ? 8.562 -14.273 11.734 1 48 222 PHE B O 1
ATOM 3924 N N . GLY B 1 223 ? 8.922 -14.383 13.883 1 46.91 223 GLY B N 1
ATOM 3925 C CA . GLY B 1 223 ? 10.234 -14.609 13.297 1 46.91 223 GLY B CA 1
ATOM 3926 C C . GLY B 1 223 ? 10.492 -13.766 12.062 1 46.91 223 GLY B C 1
ATOM 3927 O O . GLY B 1 223 ? 9.57 -13.141 11.531 1 46.91 223 GLY B O 1
ATOM 3928 N N . MET B 1 224 ? 11.547 -13.914 11.273 1 46.72 224 MET B N 1
ATOM 3929 C CA . MET B 1 224 ? 12.273 -13.391 10.125 1 46.72 224 MET B CA 1
ATOM 3930 C C . MET B 1 224 ? 11.414 -13.461 8.867 1 46.72 224 MET B C 1
ATOM 3932 O O . MET B 1 224 ? 11.039 -14.547 8.422 1 46.72 224 MET B O 1
ATOM 3936 N N . VAL B 1 225 ? 9.898 -12.555 8.906 1 55.12 225 VAL B N 1
ATOM 3937 C CA . VAL B 1 225 ? 9.727 -12.523 7.461 1 55.12 225 VAL B CA 1
ATOM 3938 C C . VAL B 1 225 ? 11.023 -12.953 6.773 1 55.12 225 VAL B C 1
ATOM 3940 O O . VAL B 1 225 ? 12.047 -12.273 6.883 1 55.12 225 VAL B O 1
ATOM 3943 N N . SER B 1 226 ? 11 -14.195 6.871 1 68.88 226 SER B N 1
ATOM 3944 C CA . SER B 1 226 ? 12.188 -14.727 6.207 1 68.88 226 SER B CA 1
ATOM 3945 C C . SER B 1 226 ? 12.133 -14.492 4.703 1 68.88 226 SER B C 1
ATOM 3947 O O . SER B 1 226 ? 11.055 -14.562 4.098 1 68.88 226 SER B O 1
ATOM 3949 N N . TYR B 1 227 ? 13.133 -13.898 4.363 1 81.75 227 TYR B N 1
ATOM 3950 C CA . TYR B 1 227 ? 13.258 -13.625 2.938 1 81.75 227 TYR B CA 1
ATOM 3951 C C . TYR B 1 227 ? 14.281 -14.555 2.293 1 81.75 227 TYR B C 1
ATOM 3953 O O . TYR B 1 227 ? 15.328 -14.836 2.881 1 81.75 227 TYR B O 1
ATOM 3961 N N . LEU B 1 228 ? 13.875 -15.148 1.188 1 89 228 LEU B N 1
ATOM 3962 C CA . LEU B 1 228 ? 14.875 -15.766 0.325 1 89 228 LEU B CA 1
ATOM 3963 C C . LEU B 1 228 ? 15.484 -14.734 -0.621 1 89 228 LEU B C 1
ATOM 3965 O O . LEU B 1 228 ? 14.781 -13.859 -1.126 1 89 228 LEU B O 1
ATOM 3969 N N . GLU B 1 229 ? 16.734 -14.852 -0.777 1 90.31 229 GLU B N 1
ATOM 3970 C CA . GLU B 1 229 ? 17.406 -13.977 -1.727 1 90.31 229 GLU B CA 1
ATOM 3971 C C . GLU B 1 229 ? 17.219 -14.461 -3.16 1 90.31 229 GLU B C 1
ATOM 3973 O O . GLU B 1 229 ? 17.188 -15.664 -3.418 1 90.31 229 GLU B O 1
ATOM 3978 N N . PHE B 1 230 ? 17.172 -13.484 -4.023 1 94.81 230 PHE B N 1
ATOM 3979 C CA . PHE B 1 230 ? 16.953 -13.828 -5.422 1 94.81 230 PHE B CA 1
ATOM 3980 C C . PHE B 1 230 ? 17.688 -12.867 -6.344 1 94.81 230 PHE B C 1
ATOM 3982 O O . PHE B 1 230 ? 17.719 -11.656 -6.098 1 94.81 230 PHE B O 1
ATOM 3989 N N . SER B 1 231 ? 18.312 -13.414 -7.324 1 94.5 231 SER B N 1
ATOM 3990 C CA . SER B 1 231 ? 18.922 -12.688 -8.438 1 94.5 231 SER B CA 1
ATOM 3991 C C . SER B 1 231 ? 18.812 -13.477 -9.734 1 94.5 231 SER B C 1
ATOM 3993 O O . SER B 1 231 ? 19.047 -14.688 -9.75 1 94.5 231 SER B O 1
ATOM 3995 N N . ILE B 1 232 ? 18.422 -12.773 -10.766 1 93.25 232 ILE B N 1
ATOM 3996 C CA . ILE B 1 232 ? 18.312 -13.43 -12.062 1 93.25 232 ILE B CA 1
ATOM 3997 C C . ILE B 1 232 ? 19.688 -13.805 -12.578 1 93.25 232 ILE B C 1
ATOM 3999 O O . ILE B 1 232 ? 19.812 -14.562 -13.547 1 93.25 232 ILE B O 1
ATOM 4003 N N . ARG B 1 233 ? 20.719 -13.312 -11.969 1 93.25 233 ARG B N 1
ATOM 4004 C CA . ARG B 1 233 ? 22.094 -13.586 -12.383 1 93.25 233 ARG B CA 1
ATOM 4005 C C . ARG B 1 233 ? 22.672 -14.781 -11.633 1 93.25 233 ARG B C 1
ATOM 4007 O O . ARG B 1 233 ? 23.812 -15.172 -11.844 1 93.25 233 ARG B O 1
ATOM 4014 N N . ASN B 1 234 ? 21.906 -15.328 -10.742 1 94.38 234 ASN B N 1
ATOM 4015 C CA . ASN B 1 234 ? 22.359 -16.453 -9.93 1 94.38 234 ASN B CA 1
ATOM 4016 C C . ASN B 1 234 ? 21.375 -17.625 -10 1 94.38 234 ASN B C 1
ATOM 4018 O O . ASN B 1 234 ? 20.359 -17.641 -9.305 1 94.38 234 ASN B O 1
ATOM 4022 N N . GLU B 1 235 ? 21.734 -18.594 -10.742 1 95.06 235 GLU B N 1
ATOM 4023 C CA . GLU B 1 235 ? 20.844 -19.734 -10.992 1 95.06 235 GLU B CA 1
ATOM 4024 C C . GLU B 1 235 ? 20.562 -20.5 -9.703 1 95.06 235 GLU B C 1
ATOM 4026 O O . GLU B 1 235 ? 19.453 -21.031 -9.531 1 95.06 235 GLU B O 1
ATOM 4031 N N . ASP B 1 236 ? 21.516 -20.547 -8.812 1 95.31 236 ASP B N 1
ATOM 4032 C CA . ASP B 1 236 ? 21.312 -21.25 -7.543 1 95.31 236 ASP B CA 1
ATOM 4033 C C . ASP B 1 236 ? 20.203 -20.578 -6.719 1 95.31 236 ASP B C 1
ATOM 4035 O O . ASP B 1 236 ? 19.391 -21.25 -6.094 1 95.31 236 ASP B O 1
ATOM 4039 N N . MET B 1 237 ? 20.219 -19.297 -6.719 1 94.12 237 MET B N 1
ATOM 4040 C CA . MET B 1 237 ? 19.188 -18.562 -6.004 1 94.12 237 MET B CA 1
ATOM 4041 C C . MET B 1 237 ? 17.812 -18.797 -6.633 1 94.12 237 MET B C 1
ATOM 4043 O O . MET B 1 237 ? 16.828 -19 -5.922 1 94.12 237 MET B O 1
ATOM 4047 N N . MET B 1 238 ? 17.797 -18.844 -7.926 1 96.69 238 MET B N 1
ATOM 4048 C CA . MET B 1 238 ? 16.531 -19.078 -8.633 1 96.69 238 MET B CA 1
ATOM 4049 C C . MET B 1 238 ? 16 -20.484 -8.336 1 96.69 238 MET B C 1
ATOM 4051 O O . MET B 1 238 ? 14.805 -20.656 -8.078 1 96.69 238 MET B O 1
ATOM 4055 N N . ASN B 1 239 ? 16.922 -21.391 -8.359 1 96.69 239 ASN B N 1
ATOM 4056 C CA . ASN B 1 239 ? 16.531 -22.766 -8.07 1 96.69 239 ASN B CA 1
ATOM 4057 C C . ASN B 1 239 ? 16.031 -22.922 -6.637 1 96.69 239 ASN B C 1
ATOM 4059 O O . ASN B 1 239 ? 15.102 -23.688 -6.379 1 96.69 239 ASN B O 1
ATOM 4063 N N . ALA B 1 240 ? 16.688 -22.266 -5.73 1 95.5 240 ALA B N 1
ATOM 4064 C CA . ALA B 1 240 ? 16.281 -22.344 -4.328 1 95.5 240 ALA B CA 1
ATOM 4065 C C . ALA B 1 240 ? 14.859 -21.828 -4.141 1 95.5 240 ALA B C 1
ATOM 4067 O O . ALA B 1 240 ? 14.078 -22.422 -3.391 1 95.5 240 ALA B O 1
ATOM 4068 N N . VAL B 1 241 ? 14.539 -20.781 -4.805 1 95.69 241 VAL B N 1
ATOM 4069 C CA . VAL B 1 241 ? 13.211 -20.203 -4.707 1 95.69 241 VAL B CA 1
ATOM 4070 C C . VAL B 1 241 ? 12.18 -21.172 -5.301 1 95.69 241 VAL B C 1
ATOM 4072 O O . VAL B 1 241 ? 11.133 -21.422 -4.691 1 95.69 241 VAL B O 1
ATOM 4075 N N . LEU B 1 242 ? 12.484 -21.688 -6.516 1 96.25 242 LEU B N 1
ATOM 4076 C CA . LEU B 1 242 ? 11.562 -22.625 -7.156 1 96.25 242 LEU B CA 1
ATOM 4077 C C . LEU B 1 242 ? 11.367 -23.875 -6.293 1 96.25 242 LEU B C 1
ATOM 4079 O O . LEU B 1 242 ? 10.242 -24.359 -6.141 1 96.25 242 LEU B O 1
ATOM 4083 N N . LEU B 1 243 ? 12.438 -24.344 -5.73 1 94.62 243 LEU B N 1
ATOM 4084 C CA . LEU B 1 243 ? 12.367 -25.5 -4.855 1 94.62 243 LEU B CA 1
ATOM 4085 C C . LEU B 1 243 ? 11.5 -25.219 -3.637 1 94.62 243 LEU B C 1
ATOM 4087 O O . LEU B 1 243 ? 10.688 -26.062 -3.232 1 94.62 243 LEU B O 1
ATOM 4091 N N . GLU B 1 244 ? 11.695 -24.094 -3.037 1 92.75 244 GLU B N 1
ATOM 4092 C CA . GLU B 1 244 ? 10.914 -23.719 -1.857 1 92.75 244 GLU B CA 1
ATOM 4093 C C . GLU B 1 244 ? 9.43 -23.609 -2.188 1 92.75 244 GLU B C 1
ATOM 4095 O O . GLU B 1 244 ? 8.586 -24.078 -1.424 1 92.75 244 GLU B O 1
ATOM 4100 N N . THR B 1 245 ? 9.117 -22.984 -3.297 1 93.81 245 THR B N 1
ATOM 4101 C CA . THR B 1 245 ? 7.727 -22.859 -3.703 1 93.81 245 THR B CA 1
ATOM 4102 C C . THR B 1 245 ? 7.109 -24.234 -3.953 1 93.81 245 THR B C 1
ATOM 4104 O O . THR B 1 245 ? 5.973 -24.484 -3.557 1 93.81 245 THR B O 1
ATOM 4107 N N . ASP B 1 246 ? 7.84 -25.125 -4.582 1 91.94 246 ASP B N 1
ATOM 4108 C CA . ASP B 1 246 ? 7.363 -26.484 -4.836 1 91.94 246 ASP B CA 1
ATOM 4109 C C . ASP B 1 246 ? 7.086 -27.219 -3.527 1 91.94 246 ASP B C 1
ATOM 4111 O O . ASP B 1 246 ? 6.102 -27.953 -3.414 1 91.94 246 ASP B O 1
ATOM 4115 N N . THR B 1 247 ? 7.996 -27.031 -2.598 1 89.44 247 THR B N 1
ATOM 4116 C CA . THR B 1 247 ? 7.863 -27.688 -1.299 1 89.44 247 THR B CA 1
ATOM 4117 C C . THR B 1 247 ? 6.605 -27.203 -0.579 1 89.44 247 THR B C 1
ATOM 4119 O O . THR B 1 247 ? 5.836 -28.016 -0.057 1 89.44 247 THR B O 1
ATOM 4122 N N . LEU B 1 248 ? 6.398 -25.953 -0.629 1 85.69 248 LEU B N 1
ATOM 4123 C CA . LEU B 1 248 ? 5.254 -25.359 0.055 1 85.69 248 LEU B CA 1
ATOM 4124 C C . LEU B 1 248 ? 3.951 -25.75 -0.639 1 85.69 248 LEU B C 1
ATOM 4126 O O . LEU B 1 248 ? 2.914 -25.891 0.014 1 85.69 248 LEU B O 1
ATOM 4130 N N . LEU B 1 249 ? 4.023 -25.922 -1.921 1 86.81 249 LEU B N 1
ATOM 4131 C CA . LEU B 1 249 ? 2.859 -26.328 -2.701 1 86.81 249 LEU B CA 1
ATOM 4132 C C . LEU B 1 249 ? 2.66 -27.844 -2.645 1 86.81 249 LEU B C 1
ATOM 4134 O O . LEU B 1 249 ? 1.636 -28.344 -3.102 1 86.81 249 LEU B O 1
ATOM 4138 N N . GLN B 1 250 ? 3.559 -28.5 -1.948 1 78.19 250 GLN B N 1
ATOM 4139 C CA . GLN B 1 250 ? 3.604 -29.969 -2.016 1 78.19 250 GLN B CA 1
ATOM 4140 C C . GLN B 1 250 ? 3.576 -30.453 -3.463 1 78.19 250 GLN B C 1
ATOM 4142 O O . GLN B 1 250 ? 2.863 -31.406 -3.791 1 78.19 250 GLN B O 1
ATOM 4147 N N . TYR B 1 251 ? 4.148 -29.625 -4.168 1 64.19 251 TYR B N 1
ATOM 4148 C CA . TYR B 1 251 ? 4.23 -29.938 -5.59 1 64.19 251 TYR B CA 1
ATOM 4149 C C . TYR B 1 251 ? 4.957 -31.25 -5.828 1 64.19 251 TYR B C 1
ATOM 4151 O O . TYR B 1 251 ? 6.023 -31.5 -5.258 1 64.19 251 TYR B O 1
ATOM 4159 N N . GLY B 1 252 ? 4.414 -32.188 -6.57 1 54.22 252 GLY B N 1
ATOM 4160 C CA . GLY B 1 252 ? 5.008 -33.469 -6.879 1 54.22 252 GLY B CA 1
ATOM 4161 C C . GLY B 1 252 ? 4.523 -34.594 -5.965 1 54.22 252 GLY B C 1
ATOM 4162 O O . GLY B 1 252 ? 4.59 -35.781 -6.324 1 54.22 252 GLY B O 1
ATOM 4163 N N . GLU B 1 253 ? 4.262 -34.281 -4.754 1 53.53 253 GLU B N 1
ATOM 4164 C CA . GLU B 1 253 ? 3.807 -35.375 -3.885 1 53.53 253 GLU B CA 1
ATOM 4165 C C . GLU B 1 253 ? 2.486 -35.969 -4.375 1 53.53 253 GLU B C 1
ATOM 4167 O O . GLU B 1 253 ? 2.273 -37.156 -4.301 1 53.53 253 GLU B O 1
ATOM 4172 N N . ASP B 1 254 ? 1.577 -35.188 -4.723 1 48.09 254 ASP B N 1
ATOM 4173 C CA . ASP B 1 254 ? 0.375 -35.812 -5.277 1 48.09 254 ASP B CA 1
ATOM 4174 C C . ASP B 1 254 ? 0.682 -36.531 -6.594 1 48.09 254 ASP B C 1
ATOM 4176 O O . ASP B 1 254 ? -0.086 -37.375 -7.035 1 48.09 254 ASP B O 1
ATOM 4180 N N . LEU B 1 255 ? 1.646 -36.156 -7.219 1 45.25 255 LEU B N 1
ATOM 4181 C CA . LEU B 1 255 ? 2.023 -36.844 -8.43 1 45.25 255 LEU B CA 1
ATOM 4182 C C . LEU B 1 255 ? 2.43 -38.281 -8.109 1 45.25 255 LEU B C 1
ATOM 4184 O O . LEU B 1 255 ? 2.145 -39.219 -8.883 1 45.25 255 LEU B O 1
ATOM 4188 N N . ASP B 1 256 ? 3.006 -38.5 -6.93 1 42.78 256 ASP B N 1
ATOM 4189 C CA . ASP B 1 256 ? 3.438 -39.844 -6.551 1 42.78 256 ASP B CA 1
ATOM 4190 C C . ASP B 1 256 ? 2.314 -40.625 -5.855 1 42.78 256 ASP B C 1
ATOM 4192 O O . ASP B 1 256 ? 2.277 -41.844 -5.891 1 42.78 256 ASP B O 1
ATOM 4196 N N . ASN B 1 257 ? 1.425 -39.969 -5.137 1 42.81 257 ASN B N 1
ATOM 4197 C CA . ASN B 1 257 ? 0.442 -40.719 -4.391 1 42.81 257 ASN B CA 1
ATOM 4198 C C . ASN B 1 257 ? -0.595 -41.375 -5.312 1 42.81 257 ASN B C 1
ATOM 4200 O O . ASN B 1 257 ? -1.47 -42.094 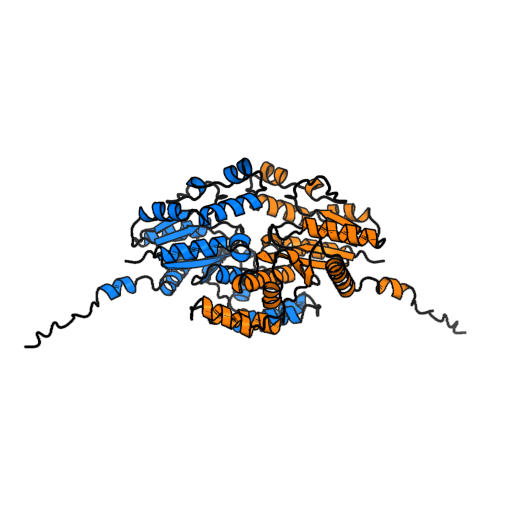-4.859 1 42.81 257 ASN B O 1
ATOM 4204 N N . GLU B 1 258 ? -0.827 -40.875 -6.488 1 39.34 258 GLU B N 1
ATOM 4205 C CA . GLU B 1 258 ? -1.73 -41.625 -7.355 1 39.34 258 GLU B CA 1
ATOM 4206 C C . GLU B 1 258 ? -1.261 -43.062 -7.531 1 39.34 258 GLU B C 1
ATOM 4208 O O . GLU B 1 258 ? -2.051 -43.938 -7.891 1 39.34 258 GLU B O 1
ATOM 4213 N N . ASP B 1 259 ? 0.011 -43.281 -7.418 1 38.88 259 ASP B N 1
ATOM 4214 C CA . ASP B 1 259 ? 0.39 -44.656 -7.637 1 38.88 259 ASP B CA 1
ATOM 4215 C C . ASP B 1 259 ? 0.059 -45.531 -6.418 1 38.88 259 ASP B C 1
ATOM 4217 O O . ASP B 1 259 ? 0.265 -46.719 -6.434 1 38.88 259 ASP B O 1
ATOM 4221 N N . LYS B 1 260 ? -0.107 -44.844 -5.219 1 42.53 260 LYS B N 1
ATOM 4222 C CA . LYS B 1 260 ? -0.386 -45.719 -4.09 1 42.53 260 LYS B CA 1
ATOM 4223 C C . LYS B 1 260 ? -1.887 -45.969 -3.928 1 42.53 260 LYS B C 1
ATOM 4225 O O . LYS B 1 260 ? -2.506 -45.406 -3.006 1 42.53 260 LYS B O 1
ATOM 4230 N N . LEU B 1 261 ? -2.713 -46 -4.965 1 37.47 261 LEU B N 1
ATOM 4231 C CA . LEU B 1 261 ? -4.082 -46.5 -4.828 1 37.47 261 LEU B CA 1
ATOM 4232 C C . LEU B 1 261 ? -4.109 -47.812 -4.09 1 37.47 261 LEU B C 1
ATOM 4234 O O . LEU B 1 261 ? -3.35 -48.75 -4.414 1 37.47 261 LEU B O 1
ATOM 4238 N N . PRO B 1 262 ? -4.531 -47.844 -2.82 1 37.59 262 PRO B N 1
ATOM 4239 C CA . PRO B 1 262 ? -4.672 -49.125 -2.176 1 37.59 262 PRO B CA 1
ATOM 4240 C C . PRO B 1 262 ? -5.359 -50.156 -3.074 1 37.59 262 PRO B C 1
ATOM 4242 O O . PRO B 1 262 ? -6.211 -49.812 -3.891 1 37.59 262 PRO B O 1
ATOM 4245 N N . GLU B 1 263 ? -4.676 -51.156 -3.486 1 35.88 263 GLU B N 1
ATOM 4246 C CA . GLU B 1 263 ? -5.262 -52.375 -4.027 1 35.88 263 GLU B CA 1
ATOM 4247 C C . GLU B 1 263 ? -6.453 -52.844 -3.191 1 35.88 263 GLU B C 1
ATOM 4249 O O . GLU B 1 263 ? -6.301 -53.125 -2.006 1 35.88 263 GLU B O 1
ATOM 4254 N N . GLU B 1 264 ? -7.586 -52.125 -3.203 1 35.97 264 GLU B N 1
ATOM 4255 C CA . GLU B 1 264 ? -8.789 -52.719 -2.637 1 35.97 264 GLU B CA 1
ATOM 4256 C C . GLU B 1 264 ? -8.828 -54.25 -2.893 1 35.97 264 GLU B C 1
ATOM 4258 O O . GLU B 1 264 ? -8.758 -54.688 -4.039 1 35.97 264 GLU B O 1
ATOM 4263 N N . ASP B 1 265 ? -8.273 -55 -1.981 1 35.31 265 ASP B N 1
ATOM 4264 C CA . ASP B 1 265 ? -8.469 -56.438 -1.912 1 35.31 265 ASP B CA 1
ATOM 4265 C C . ASP B 1 265 ? -9.945 -56.781 -2.039 1 35.31 265 ASP B C 1
ATOM 4267 O O . ASP B 1 265 ? -10.766 -56.375 -1.207 1 35.31 265 ASP B O 1
ATOM 4271 N N . PHE B 1 266 ? -10.5 -56.781 -3.271 1 34.66 266 PHE B N 1
ATOM 4272 C CA . PHE B 1 266 ? -11.75 -57.469 -3.584 1 34.66 266 PHE B CA 1
ATOM 4273 C C . PHE B 1 266 ? -11.805 -58.844 -2.912 1 34.66 266 PHE B C 1
ATOM 4275 O O . PHE B 1 266 ? -11.188 -59.781 -3.389 1 34.66 266 PHE B O 1
ATOM 4282 N N . GLU B 1 267 ? -11.539 -58.875 -1.54 1 32.41 267 GLU B N 1
ATOM 4283 C CA . GLU B 1 267 ? -11.922 -60.188 -0.987 1 32.41 267 GLU B CA 1
ATOM 4284 C C . GLU B 1 267 ? -13.367 -60.531 -1.314 1 32.41 267 GLU B C 1
ATOM 4286 O O . GLU B 1 267 ? -14.273 -59.719 -1.04 1 32.41 267 GLU B O 1
ATOM 4291 N N . THR B 1 268 ? -13.539 -61.281 -2.428 1 28.56 268 THR B N 1
ATOM 4292 C CA . THR B 1 268 ? -14.695 -62.094 -2.758 1 28.56 268 THR B CA 1
ATOM 4293 C C . THR B 1 268 ? -15.188 -62.844 -1.525 1 28.56 268 THR B C 1
ATOM 4295 O O . THR B 1 268 ? -14.477 -63.688 -0.984 1 28.56 268 THR B O 1
ATOM 4298 N N . VAL B 1 269 ? -15.695 -62.125 -0.544 1 29.61 269 VAL B N 1
ATOM 4299 C CA . VAL B 1 269 ? -16.484 -62.844 0.459 1 29.61 269 VAL B CA 1
ATOM 4300 C C . VAL B 1 269 ? -17.453 -63.812 -0.227 1 29.61 269 VAL B C 1
ATOM 4302 O O . VAL B 1 269 ? -18.328 -63.375 -0.975 1 29.61 269 VAL B O 1
ATOM 4305 N N . ASP B 1 270 ? -16.875 -64.938 -0.538 1 23.25 270 ASP B N 1
ATOM 4306 C CA . ASP B 1 270 ? -17.562 -66.188 -0.486 1 23.25 270 ASP B CA 1
ATOM 4307 C C . ASP B 1 270 ? -18.062 -66.5 0.928 1 23.25 270 ASP B C 1
ATOM 4309 O O . ASP B 1 270 ? -17.328 -66.312 1.902 1 23.25 270 ASP B O 1
#

Nearest PDB structures (foldseek):
  7zhf-assembly1_A  TM=8.893E-01  e=3.235E-18  Sulfolobus acidocaldarius
  5hci-assembly5_E  TM=8.657E-01  e=4.577E-17  Saccharomyces cerevisiae
  5hci-assembly4_F-5  TM=8.571E-01  e=1.651E-14  Saccharomyces cerevisiae
  5hci-assembly3_C-4  TM=8.467E-01  e=1.857E-14  Saccharomyces cerevisiae
  5hcn-assembly1_A  TM=7.615E-01  e=1.296E-13  Saccharomyces cerevisiae

pLDDT: mean 80.44, std 17.69, range [23.25, 98.12]

Sequence (540 aa):
MVRCGQLVVGPAGSGKSTYCNAIKELCADQHRRAYLINLDPAAEDLPYEFWEIDIRDLISLDDAVDEMKLGPNGGLVFCVEYLSQNMEWLEDELSQFDEDGYFIFDSPGQIELFTHFSFFGDITKRLVDFGFHLISVYLMDCPFISDESKYISGSLMALSAMLQLGLPHLNILTKCDLVSQDTLDKFRFPDGDALIDRLQRKEGKTPFTRLNDAISSLLDDFGMVSYLEFSIRNEDMMNAVLLETDTLLQYGEDLDNEDKLPEEDFETVDMVRCGQLVVGPAGSGKSTYCNAIKELCADQHRRAYLINLDPAAEDLPYEFWEIDIRDLISLDDAVDEMKLGPNGGLVFCVEYLSQNMEWLEDELSQFDEDGYFIFDSPGQIELFTHFSFFGDITKRLVDFGFHLISVYLMDCPFISDESKYISGSLMALSAMLQLGLPHLNILTKCDLVSQDTLDKFRFPDGDALIDRLQRKEGKTPFTRLNDAISSLLDDFGMVSYLEFSIRNEDMMNAVLLETDTLLQYGEDLDNEDKLPEEDFETVD